Protein AF-A0A7Z8YQ90-F1 (afdb_monomer)

Sequence (510 aa):
MNLKVLALGLALAAPAFMNAQEEVNVLTARGQELHREYFRPSLSVIYFIDKDFDIDDAEKQYVSSQFDINELPKNVYQLDLANADIQAKIKSLKLGNQVMKVWYPEFKDGAYTTEVIEKRGEYSATDNDIIQGKASSRGTDFSKLGESLIDRSYIIVKTFAYSKDENGGIRRDKKGKAIIKSKSYLYKLDFNKEVSTAFYEKHFTHPNGVELANFPIQYIMEGNYDDFKKKVSDFKVQATVLGTAPIVAKVGLKEGVKIDDRYDVMELVEKDGQQVSKRRAVVRVRSKIADNSDVATGDTTDLTQFYKFIGLNVKEGMTLVEHHELGFSVSPFVQTNQFGVMIDYRTKKFPGLAVYAKFDIPFGKKIIIDEQDNISTKTGLLSIGYKDSSKTSIENELENTVHFYRGGIGFIQEFNFARNFSASFGVGGGWVFHSGDLGTENSKESKLKTYYGEALGRFGLMLSPNFQLFAQASYTYHLSAGEIDFAKELFNNSDYLSPLGIGIGAKVSF

Solvent-accessible surface area (backbone atoms only — not comparable to full-atom values): 27135 Å² total; per-residue (Å²): 138,69,75,67,65,64,56,58,55,53,68,78,62,63,71,76,83,71,68,84,68,76,77,77,55,57,64,51,95,71,47,77,56,90,53,67,67,59,69,62,28,29,37,31,68,33,38,39,32,20,70,91,44,64,70,88,74,58,75,84,72,88,73,66,59,36,42,48,74,50,83,56,98,74,37,72,43,78,37,57,64,92,78,53,60,62,67,62,48,50,61,73,64,40,54,34,31,56,55,47,36,65,54,41,74,48,68,54,99,68,27,53,50,56,64,57,27,27,53,52,10,43,56,59,38,46,36,67,51,39,47,53,8,71,74,36,98,80,43,59,65,27,50,63,48,17,55,64,35,55,50,36,28,31,36,39,45,31,40,40,33,65,34,60,48,99,86,66,47,75,38,54,48,101,85,68,48,73,38,75,42,71,52,34,34,38,31,34,38,52,56,46,74,67,46,45,49,54,35,61,77,74,18,39,62,40,90,58,16,60,79,71,47,79,45,53,66,43,82,73,49,77,46,55,74,66,51,46,45,59,31,31,48,73,63,34,58,33,28,37,26,74,37,65,90,62,31,27,28,83,53,18,50,45,63,48,62,50,33,51,43,37,26,42,31,31,38,83,39,79,53,96,92,38,83,42,81,41,78,46,28,32,33,25,26,31,85,52,62,13,87,52,75,61,64,54,82,39,75,81,79,68,48,18,31,39,42,68,52,36,46,53,86,76,56,64,76,26,36,36,34,46,46,75,63,81,44,38,32,47,27,48,36,40,35,75,21,32,38,36,41,34,41,34,37,57,65,50,80,48,60,48,31,25,40,33,42,37,42,35,39,44,29,27,32,24,39,37,34,40,89,82,70,51,79,46,75,44,83,42,58,30,29,44,29,44,47,53,91,91,49,54,77,66,53,28,56,72,76,35,44,33,42,47,36,37,45,32,43,35,40,36,42,47,46,57,46,87,46,35,33,33,41,30,46,31,44,35,35,36,39,50,48,67,77,57,84,86,83,71,102,69,85,74,92,77,73,77,47,35,32,34,43,36,41,36,41,36,44,32,45,46,82,48,100,42,35,30,42,31,41,35,40,35,42,50,49,61,52,62,57,73,94,55,66,65,58,46,49,50,58,66,30,57,88,37,26,51,44,61,25,50,36,39,36,41,37,41,51,66

Nearest PDB structures (foldseek):
  1p4t-assembly1_A  TM=6.554E-01  e=8.657E-04  Neisseria meningitidis
  7ye4-assembly1_P  TM=3.233E-01  e=9.621E-01  Escherichia coli O157:H7
  7ye6-assembly1_P  TM=3.057E-01  e=1.412E+00  Escherichia coli O157:H7
  6wil-assembly1_A  TM=1.280E-01  e=8.163E-01  Acinetobacter baumannii ACICU

Structure (mmCIF, N/CA/C/O backbone):
data_AF-A0A7Z8YQ90-F1
#
_entry.id   AF-A0A7Z8YQ90-F1
#
loop_
_atom_site.group_PDB
_atom_site.id
_atom_site.type_symbol
_atom_site.label_atom_id
_atom_site.label_alt_id
_atom_site.label_comp_id
_atom_site.label_asym_id
_atom_site.label_entity_id
_atom_site.label_seq_id
_atom_site.pdbx_PDB_ins_code
_atom_site.Cartn_x
_atom_site.Cartn_y
_atom_site.Cartn_z
_atom_site.occupancy
_atom_site.B_iso_or_equiv
_atom_site.auth_seq_id
_atom_site.auth_comp_id
_atom_site.auth_asym_id
_atom_site.auth_atom_id
_atom_site.pdbx_PDB_model_num
ATOM 1 N N . MET A 1 1 ? 35.090 -8.484 -28.954 1.00 37.28 1 MET A N 1
ATOM 2 C CA . MET A 1 1 ? 34.074 -8.148 -27.932 1.00 37.28 1 MET A CA 1
ATOM 3 C C . MET A 1 1 ? 34.811 -7.852 -26.628 1.00 37.28 1 MET A C 1
ATOM 5 O O . MET A 1 1 ? 35.355 -8.769 -26.033 1.00 37.28 1 MET A O 1
ATOM 9 N N . ASN A 1 2 ? 34.990 -6.577 -26.268 1.00 30.89 2 ASN A N 1
ATOM 10 C CA . ASN A 1 2 ? 35.901 -6.176 -25.186 1.00 30.89 2 ASN A CA 1
ATOM 11 C C . ASN A 1 2 ? 35.212 -6.238 -23.814 1.00 30.89 2 ASN A C 1
ATOM 13 O O . ASN A 1 2 ? 34.235 -5.528 -23.582 1.00 30.89 2 ASN A O 1
ATOM 17 N N . LEU A 1 3 ? 35.802 -7.003 -22.888 1.00 28.22 3 LEU A N 1
ATOM 18 C CA . LEU A 1 3 ? 35.441 -7.146 -21.464 1.00 28.22 3 LEU A CA 1
ATOM 19 C C . LEU A 1 3 ? 35.235 -5.802 -20.719 1.00 28.22 3 LEU A C 1
ATOM 21 O O . LEU A 1 3 ? 34.617 -5.757 -19.661 1.00 28.22 3 LEU A O 1
ATOM 25 N N . LYS A 1 4 ? 35.729 -4.693 -21.285 1.00 32.91 4 LYS A N 1
ATOM 26 C CA . LYS A 1 4 ? 35.651 -3.337 -20.725 1.00 32.91 4 LYS A CA 1
ATOM 27 C C . LYS A 1 4 ? 34.246 -2.714 -20.753 1.00 32.91 4 LYS A C 1
ATOM 29 O O . LYS A 1 4 ? 33.967 -1.874 -19.907 1.00 32.91 4 LYS A O 1
ATOM 34 N N . VAL A 1 5 ? 33.352 -3.132 -21.657 1.00 35.22 5 VAL A N 1
ATOM 35 C CA . VAL A 1 5 ? 31.969 -2.597 -21.706 1.00 35.22 5 VAL A CA 1
ATOM 36 C C . VAL A 1 5 ? 31.112 -3.164 -20.566 1.00 35.22 5 VAL A C 1
ATOM 38 O O . VAL A 1 5 ? 30.279 -2.455 -20.009 1.00 35.22 5 VAL A O 1
ATOM 41 N N . LEU A 1 6 ? 31.382 -4.404 -20.139 1.00 31.39 6 LEU A N 1
ATOM 42 C CA . LEU A 1 6 ? 30.700 -5.027 -18.999 1.00 31.39 6 LEU A CA 1
ATOM 43 C C . LEU A 1 6 ? 31.088 -4.361 -17.663 1.00 31.39 6 LEU A C 1
ATOM 45 O O . LEU A 1 6 ? 30.256 -4.221 -16.772 1.00 31.39 6 LEU A O 1
ATOM 49 N N . ALA A 1 7 ? 32.340 -3.904 -17.546 1.00 29.30 7 ALA A N 1
ATOM 50 C CA . ALA A 1 7 ? 32.861 -3.260 -16.339 1.00 29.30 7 ALA A CA 1
ATOM 51 C C . ALA A 1 7 ? 32.291 -1.847 -16.104 1.00 29.30 7 ALA A C 1
ATOM 53 O O . ALA A 1 7 ? 32.138 -1.437 -14.956 1.00 29.30 7 ALA A O 1
ATOM 54 N N . LEU A 1 8 ? 31.927 -1.117 -17.167 1.00 30.03 8 LEU A N 1
ATOM 55 C CA . LEU A 1 8 ? 31.367 0.235 -17.045 1.00 30.03 8 LEU A CA 1
ATOM 56 C C . LEU A 1 8 ? 29.895 0.221 -16.586 1.00 30.03 8 LEU A C 1
ATOM 58 O O . LEU A 1 8 ? 29.465 1.122 -15.871 1.00 30.03 8 LEU A O 1
ATOM 62 N N . GLY A 1 9 ? 29.143 -0.835 -16.923 1.00 30.55 9 GLY A N 1
ATOM 63 C CA . GLY A 1 9 ? 27.765 -1.033 -16.454 1.00 30.55 9 GLY A CA 1
ATOM 64 C C . GLY A 1 9 ? 27.657 -1.391 -14.965 1.00 30.55 9 GLY A C 1
ATOM 65 O O . GLY A 1 9 ? 26.677 -1.028 -14.321 1.00 30.55 9 GLY A O 1
ATOM 66 N N . LEU A 1 10 ? 28.678 -2.039 -14.391 1.00 29.59 10 LEU A N 1
ATOM 67 C CA . LEU A 1 10 ? 28.722 -2.365 -12.958 1.00 29.59 10 LEU A CA 1
ATOM 68 C C . LEU A 1 10 ? 28.997 -1.143 -12.066 1.00 29.59 10 LEU A C 1
ATOM 70 O O . LEU A 1 10 ? 28.539 -1.117 -10.928 1.00 29.59 10 LEU A O 1
ATOM 74 N N . ALA A 1 11 ? 29.680 -0.111 -12.574 1.00 32.34 11 ALA A N 1
ATOM 75 C CA . ALA A 1 11 ? 29.977 1.102 -11.804 1.00 32.34 11 ALA A CA 1
ATOM 76 C C . ALA A 1 11 ? 28.743 2.005 -11.588 1.00 32.34 11 ALA A C 1
ATOM 78 O O . ALA A 1 11 ? 28.674 2.716 -10.590 1.00 32.34 11 ALA A O 1
ATOM 79 N N . LEU A 1 12 ? 27.742 1.935 -12.475 1.00 30.56 12 LEU A N 1
ATOM 80 C CA . LEU A 1 12 ? 26.442 2.611 -12.312 1.00 30.56 12 LEU A CA 1
ATOM 81 C C . LEU A 1 12 ? 25.425 1.778 -11.508 1.00 30.56 12 LEU A C 1
ATOM 83 O O . LEU A 1 12 ? 24.353 2.273 -11.168 1.00 30.56 12 LEU A O 1
ATOM 87 N N . ALA A 1 13 ? 25.770 0.530 -11.177 1.00 29.28 13 ALA A N 1
ATOM 88 C CA . ALA A 1 13 ? 24.971 -0.398 -10.381 1.00 29.28 13 ALA A CA 1
ATOM 89 C C . ALA A 1 13 ? 25.555 -0.608 -8.973 1.00 29.28 13 ALA A C 1
ATOM 91 O O . ALA A 1 13 ? 25.383 -1.675 -8.387 1.00 29.28 13 ALA A O 1
ATOM 92 N N . ALA A 1 14 ? 26.233 0.400 -8.421 1.00 28.25 14 ALA A N 1
ATOM 93 C CA . ALA A 1 14 ? 26.440 0.505 -6.985 1.00 28.25 14 ALA A CA 1
ATOM 94 C C . ALA A 1 14 ? 25.252 1.279 -6.390 1.00 28.25 14 ALA A C 1
ATOM 96 O O . ALA A 1 14 ? 25.336 2.502 -6.253 1.00 28.25 14 ALA A O 1
ATOM 97 N N . PRO A 1 15 ? 24.120 0.631 -6.038 1.00 33.59 15 PRO A N 1
ATOM 98 C CA . PRO A 1 15 ? 23.254 1.245 -5.057 1.00 33.59 15 PRO A CA 1
ATOM 99 C C . PRO A 1 15 ? 24.121 1.402 -3.812 1.00 33.59 15 PRO A C 1
ATOM 101 O O . PRO A 1 15 ? 24.743 0.440 -3.350 1.00 33.59 15 PRO A O 1
ATOM 104 N N . ALA A 1 16 ? 24.207 2.633 -3.308 1.00 29.88 16 ALA A N 1
ATOM 105 C CA . ALA A 1 16 ? 24.639 2.871 -1.947 1.00 29.88 16 ALA A CA 1
ATOM 106 C C . ALA A 1 16 ? 23.996 1.782 -1.087 1.00 29.88 16 ALA A C 1
ATOM 108 O O . ALA A 1 16 ? 22.778 1.595 -1.147 1.00 29.88 16 ALA A O 1
ATOM 109 N N . PHE A 1 17 ? 24.819 1.012 -0.375 1.00 28.12 17 PHE A N 1
ATOM 110 C CA . PHE A 1 17 ? 24.346 0.106 0.653 1.00 28.12 17 PHE A CA 1
ATOM 111 C C . PHE A 1 17 ? 23.590 0.970 1.665 1.00 28.12 17 PHE A C 1
ATOM 113 O O . PHE A 1 17 ? 24.166 1.509 2.606 1.00 28.12 17 PHE A O 1
ATOM 120 N N . MET A 1 18 ? 22.294 1.171 1.426 1.00 26.84 18 MET A N 1
ATOM 121 C CA . MET A 1 18 ? 21.380 1.641 2.438 1.00 26.84 18 MET A CA 1
ATOM 122 C C . MET A 1 18 ? 21.337 0.499 3.430 1.00 26.84 18 MET A C 1
ATOM 124 O O . MET A 1 18 ? 20.744 -0.552 3.176 1.00 26.84 18 MET A O 1
ATOM 128 N N . ASN A 1 19 ? 22.047 0.704 4.539 1.00 25.31 19 ASN A N 1
ATOM 129 C CA . ASN A 1 19 ? 21.768 0.016 5.780 1.00 25.31 19 ASN A CA 1
ATOM 130 C C . ASN A 1 19 ? 20.252 -0.122 5.881 1.00 25.31 19 ASN A C 1
ATOM 132 O O . ASN A 1 19 ? 19.533 0.866 5.718 1.00 25.31 19 ASN A O 1
ATOM 136 N N . ALA A 1 20 ? 19.786 -1.354 6.080 1.00 28.55 20 ALA A N 1
ATOM 137 C CA . ALA A 1 20 ? 18.428 -1.614 6.507 1.00 28.55 20 ALA A CA 1
ATOM 138 C C . ALA A 1 20 ? 18.239 -0.827 7.806 1.00 28.55 20 ALA A C 1
ATOM 140 O O . ALA A 1 20 ? 18.633 -1.273 8.878 1.00 28.55 20 ALA A O 1
ATOM 141 N N . GLN A 1 21 ? 17.762 0.405 7.674 1.00 25.31 21 GLN A N 1
ATOM 142 C CA . GLN A 1 21 ? 17.408 1.245 8.791 1.00 25.31 21 GLN A CA 1
ATOM 143 C C . GLN A 1 21 ? 16.250 0.496 9.435 1.00 25.31 21 GLN A C 1
ATOM 145 O O . GLN A 1 21 ? 15.220 0.300 8.786 1.00 25.31 21 GLN A O 1
ATOM 150 N N . GLU A 1 22 ? 16.473 -0.041 10.636 1.00 33.31 22 GLU A N 1
ATOM 151 C CA . GLU A 1 22 ? 15.400 -0.624 11.431 1.00 33.31 22 GLU A CA 1
ATOM 152 C C . GLU A 1 22 ? 14.248 0.376 11.421 1.00 33.31 22 GLU A C 1
ATOM 154 O O . GLU A 1 22 ? 14.403 1.530 11.833 1.00 33.31 22 GLU A O 1
ATOM 159 N N . GLU A 1 23 ? 13.116 -0.035 10.848 1.00 36.59 23 GLU A N 1
ATOM 160 C CA . GLU A 1 23 ? 11.901 0.759 10.899 1.00 36.59 23 GLU A CA 1
ATOM 161 C C . GLU A 1 23 ? 11.562 0.938 12.374 1.00 36.59 23 GLU A C 1
ATOM 163 O O . GLU A 1 23 ? 11.128 -0.000 13.044 1.00 36.59 23 GLU A O 1
ATOM 168 N N . VAL A 1 24 ? 11.784 2.147 12.890 1.00 32.81 24 VAL A N 1
ATOM 169 C CA . VAL A 1 24 ? 11.297 2.533 14.209 1.00 32.81 24 VAL A CA 1
ATOM 170 C C . VAL A 1 24 ? 9.777 2.589 14.094 1.00 32.81 24 VAL A C 1
ATOM 172 O O . VAL A 1 24 ? 9.197 3.597 13.689 1.00 32.81 24 VAL A O 1
ATOM 175 N N . ASN A 1 25 ? 9.131 1.459 14.372 1.00 43.44 25 ASN A N 1
ATOM 176 C CA . ASN A 1 25 ? 7.693 1.409 14.572 1.00 43.44 25 ASN A CA 1
ATOM 177 C C . ASN A 1 25 ? 7.364 2.320 15.759 1.00 43.44 25 ASN A C 1
ATOM 179 O O . ASN A 1 25 ? 8.029 2.265 16.796 1.00 43.44 25 ASN A O 1
ATOM 183 N N . VAL A 1 26 ? 6.325 3.142 15.629 1.00 44.84 26 VAL A N 1
ATOM 184 C CA . VAL A 1 26 ? 5.764 3.841 16.785 1.00 44.84 26 VAL A CA 1
ATOM 185 C C . VAL A 1 26 ? 4.892 2.811 17.500 1.00 44.84 26 VAL A C 1
ATOM 187 O O . VAL A 1 26 ? 3.768 2.514 17.090 1.00 44.84 26 VAL A O 1
ATOM 190 N N . LEU A 1 27 ? 5.493 2.146 18.484 1.00 39.53 27 LEU A N 1
ATOM 191 C CA . LEU A 1 27 ? 4.894 1.028 19.205 1.00 39.53 27 LEU A CA 1
ATOM 192 C C . LEU A 1 27 ? 4.046 1.571 20.359 1.00 39.53 27 LEU A C 1
ATOM 194 O O . LEU A 1 27 ? 4.554 2.253 21.247 1.00 39.53 27 LEU A O 1
ATOM 198 N N . THR A 1 28 ? 2.752 1.259 20.351 1.00 43.31 28 THR A N 1
ATOM 199 C CA . THR A 1 28 ? 1.909 1.346 21.549 1.00 43.31 28 THR A CA 1
ATOM 200 C C . THR A 1 28 ? 2.277 0.182 22.481 1.00 43.31 28 THR A C 1
ATOM 202 O O . THR A 1 28 ? 2.826 -0.820 22.026 1.00 43.31 28 THR A O 1
ATOM 205 N N . ALA A 1 29 ? 1.989 0.267 23.785 1.00 35.41 29 ALA A N 1
ATOM 206 C CA . ALA A 1 29 ? 2.332 -0.797 24.745 1.00 35.41 29 ALA A CA 1
ATOM 207 C C . ALA A 1 29 ? 1.739 -2.183 24.384 1.00 35.41 29 ALA A C 1
ATOM 209 O O . ALA A 1 29 ? 2.299 -3.200 24.772 1.00 35.41 29 ALA A O 1
ATOM 210 N N . ARG A 1 30 ? 0.649 -2.229 23.598 1.00 40.34 30 ARG A N 1
ATOM 211 C CA . ARG A 1 30 ? 0.088 -3.461 23.003 1.00 40.34 30 ARG A CA 1
ATOM 212 C C . ARG A 1 30 ? 0.712 -3.841 21.651 1.00 40.34 30 ARG A C 1
ATOM 214 O O . ARG A 1 30 ? 0.672 -4.995 21.266 1.00 40.34 30 ARG A O 1
ATOM 221 N N . GLY A 1 31 ? 1.342 -2.913 20.936 1.00 37.53 31 GLY A N 1
ATOM 222 C CA . GLY A 1 31 ? 2.006 -3.180 19.656 1.00 37.53 31 GLY A CA 1
ATOM 223 C C . GLY A 1 31 ? 3.317 -3.973 19.751 1.00 37.53 31 GLY A C 1
ATOM 224 O O . GLY A 1 31 ? 3.898 -4.286 18.714 1.00 37.53 31 GLY A O 1
ATOM 225 N N . GLN A 1 32 ? 3.810 -4.272 20.962 1.00 34.44 32 GLN A N 1
ATOM 226 C CA . GLN A 1 32 ? 5.041 -5.049 21.167 1.00 34.44 32 GLN A CA 1
ATOM 227 C C . GLN A 1 32 ? 4.837 -6.569 21.081 1.00 34.44 32 GLN A C 1
ATOM 229 O O . GLN A 1 32 ? 5.798 -7.290 20.813 1.00 34.44 32 GLN A O 1
ATOM 234 N N . GLU A 1 33 ? 3.611 -7.065 21.255 1.00 49.44 33 GLU A N 1
ATOM 235 C CA . GLU A 1 33 ? 3.312 -8.494 21.170 1.00 49.44 33 GLU A CA 1
ATOM 236 C C . GLU A 1 33 ? 2.792 -8.855 19.773 1.00 49.44 33 GLU A C 1
ATOM 238 O O . GLU A 1 33 ? 1.986 -8.138 19.179 1.00 49.44 33 GLU A O 1
ATOM 243 N N . LEU A 1 34 ? 3.258 -9.983 19.221 1.00 50.84 34 LEU A N 1
ATOM 244 C CA . LEU A 1 34 ? 2.626 -10.577 18.044 1.00 50.84 34 LEU A CA 1
ATOM 245 C C . LEU A 1 34 ? 1.230 -11.047 18.453 1.00 50.84 34 LEU A C 1
ATOM 247 O O . LEU A 1 34 ? 1.068 -12.143 18.995 1.00 50.84 34 LEU A O 1
ATOM 251 N N . HIS A 1 35 ? 0.225 -10.222 18.191 1.00 57.34 35 HIS A N 1
ATOM 252 C CA . HIS A 1 35 ? -1.149 -10.602 18.433 1.00 57.34 35 HIS A CA 1
ATOM 253 C C . HIS A 1 35 ? -1.601 -11.583 17.350 1.00 57.34 35 HIS A C 1
ATOM 255 O O . HIS A 1 35 ? -1.339 -11.428 16.157 1.00 57.34 35 HIS A O 1
ATOM 261 N N . ARG A 1 36 ? -2.267 -12.654 17.786 1.00 55.44 36 ARG A N 1
ATOM 262 C CA . ARG A 1 36 ? -2.870 -13.640 16.877 1.00 55.44 36 ARG A CA 1
ATOM 263 C C . ARG A 1 36 ? -4.216 -13.172 16.317 1.00 55.44 36 ARG A C 1
ATOM 265 O O . ARG A 1 36 ? -4.719 -13.802 15.389 1.00 55.44 36 ARG A O 1
ATOM 272 N N . GLU A 1 37 ? -4.749 -12.082 16.867 1.00 63.34 37 GLU A N 1
ATOM 273 C CA . GLU A 1 37 ? -6.062 -11.506 16.585 1.00 63.34 37 GLU A CA 1
ATOM 274 C C . GLU A 1 37 ? -5.897 -10.016 16.241 1.00 63.34 37 GLU A C 1
ATOM 276 O O . GLU A 1 37 ? -5.241 -9.264 16.969 1.00 63.34 37 GLU A O 1
ATOM 281 N N . TYR A 1 38 ? -6.456 -9.598 15.102 1.00 72.12 38 TYR A N 1
ATOM 282 C CA . TYR A 1 38 ? -6.432 -8.210 14.646 1.00 72.12 38 TYR A CA 1
ATOM 283 C C . TYR A 1 38 ? -7.692 -7.484 15.106 1.00 72.12 38 TYR A C 1
ATOM 285 O O . TYR A 1 38 ? -8.800 -7.795 14.677 1.00 72.12 38 TYR A O 1
ATOM 293 N N . PHE A 1 39 ? -7.510 -6.480 15.956 1.00 81.19 39 PHE A N 1
ATOM 294 C CA . PHE A 1 39 ? -8.590 -5.610 16.401 1.00 81.19 39 PHE A CA 1
ATOM 295 C C . PHE A 1 39 ? -8.658 -4.376 15.508 1.00 81.19 39 PHE A C 1
ATOM 297 O O . PHE A 1 39 ? -7.726 -3.564 15.488 1.00 81.19 39 PHE A O 1
ATOM 304 N N . ARG A 1 40 ? -9.783 -4.228 14.808 1.00 85.44 40 ARG A N 1
ATOM 305 C CA . ARG A 1 40 ? -10.038 -3.137 13.868 1.00 85.44 40 ARG A CA 1
ATOM 306 C C . ARG A 1 40 ? -9.934 -1.769 14.567 1.00 85.44 40 ARG A C 1
ATOM 308 O O . ARG A 1 40 ? -10.725 -1.498 15.471 1.00 85.44 40 ARG A O 1
ATOM 315 N N . PRO A 1 41 ? -8.999 -0.886 14.174 1.00 91.69 41 PRO A N 1
ATOM 316 C CA . PRO A 1 41 ? -8.932 0.460 14.730 1.00 91.69 41 PRO A CA 1
ATOM 317 C C . PRO A 1 41 ? -10.079 1.329 14.217 1.00 91.69 41 PRO A C 1
ATOM 319 O O . PRO A 1 41 ? -10.498 1.196 13.062 1.00 91.69 41 PRO A O 1
ATOM 322 N N . SER A 1 42 ? -10.536 2.269 15.043 1.00 93.81 42 SER A N 1
ATOM 323 C CA . SER A 1 42 ? -11.457 3.312 14.594 1.00 93.81 42 SER A CA 1
ATOM 324 C C . SER A 1 42 ? -10.705 4.587 14.212 1.00 93.81 42 SER A C 1
ATOM 326 O O . SER A 1 42 ? -9.656 4.898 14.783 1.00 93.81 42 SER A O 1
ATOM 328 N N . LEU A 1 43 ? -11.213 5.321 13.224 1.00 94.44 43 LEU A N 1
ATOM 329 C CA . LEU A 1 43 ? -10.580 6.522 12.696 1.00 94.44 43 LEU A CA 1
ATOM 330 C C . LEU A 1 43 ? -11.572 7.677 12.613 1.00 94.44 43 LEU A C 1
ATOM 332 O O . LEU A 1 43 ? -12.592 7.592 11.936 1.00 94.44 43 LEU A O 1
ATOM 336 N N . SER A 1 44 ? -11.215 8.792 13.232 1.00 94.19 44 SER A N 1
ATOM 337 C CA . SER A 1 44 ? -11.863 10.085 13.040 1.00 94.19 44 SER A CA 1
ATOM 338 C C . SER A 1 44 ? -10.953 10.977 12.199 1.00 94.19 44 SER A C 1
ATOM 340 O O . SER A 1 44 ? -9.739 10.989 12.402 1.00 94.19 44 SER A O 1
ATOM 342 N N . VAL A 1 45 ? -11.508 11.766 11.282 1.00 91.88 45 VAL A N 1
ATOM 343 C CA . VAL A 1 45 ? -10.730 12.741 10.498 1.00 91.88 45 VAL A CA 1
ATOM 344 C C . VAL A 1 45 ? -11.265 14.134 10.766 1.00 91.88 45 VAL A C 1
ATOM 346 O O . VAL A 1 45 ? -12.468 14.353 10.677 1.00 91.88 45 VAL A O 1
ATOM 349 N N . ILE A 1 46 ? -10.369 15.062 11.088 1.00 91.81 46 ILE A N 1
ATOM 350 C CA . ILE A 1 46 ? -10.664 16.470 11.345 1.00 91.81 46 ILE A CA 1
ATOM 351 C C . ILE A 1 46 ? -9.842 17.337 10.401 1.00 91.81 46 ILE A C 1
ATOM 353 O O . ILE A 1 46 ? -8.679 17.054 10.123 1.00 91.81 46 ILE A O 1
ATOM 357 N N . TYR A 1 47 ? -10.452 18.421 9.951 1.00 90.69 47 TYR A N 1
ATOM 358 C CA . TYR A 1 47 ? -9.919 19.378 9.005 1.00 90.69 47 TYR A CA 1
ATOM 359 C C . TYR A 1 47 ? -9.829 20.745 9.672 1.00 90.69 47 TYR A C 1
ATOM 361 O O . TYR A 1 47 ? -10.830 21.321 10.098 1.00 90.69 47 TYR A O 1
ATOM 369 N N . PHE A 1 48 ? -8.617 21.273 9.745 1.00 92.44 48 PHE A N 1
ATOM 370 C CA . PHE A 1 48 ? -8.330 22.656 10.069 1.00 92.44 48 PHE A CA 1
ATOM 371 C C . PHE A 1 48 ? -7.987 23.393 8.788 1.00 92.44 48 PHE A C 1
ATOM 373 O O . PHE A 1 48 ? -6.983 23.115 8.138 1.00 92.44 48 PHE A O 1
ATOM 380 N N . ILE A 1 49 ? -8.860 24.307 8.410 1.00 91.50 49 ILE A N 1
ATOM 381 C CA . ILE A 1 49 ? -8.808 24.984 7.125 1.00 91.50 49 ILE A CA 1
ATOM 382 C C . ILE A 1 49 ? -8.429 26.439 7.379 1.00 91.50 49 ILE A C 1
ATOM 384 O O . ILE A 1 49 ? -8.982 27.066 8.285 1.00 91.50 49 ILE A O 1
ATOM 388 N N . ASP A 1 50 ? -7.457 26.959 6.628 1.00 91.94 50 ASP A N 1
ATOM 389 C CA . ASP A 1 50 ? -7.071 28.364 6.740 1.00 91.94 50 ASP A CA 1
ATOM 390 C C . ASP A 1 50 ? -8.262 29.270 6.417 1.00 91.94 50 ASP A C 1
ATOM 392 O O . ASP A 1 50 ? -9.121 28.926 5.606 1.00 91.94 50 ASP A O 1
ATOM 396 N N . LYS A 1 51 ? -8.317 30.451 7.029 1.00 86.50 51 LYS A N 1
ATOM 397 C CA . LYS A 1 51 ? -9.438 31.389 6.864 1.00 86.50 51 LYS A CA 1
ATOM 398 C C . LYS A 1 51 ? -9.710 31.762 5.403 1.00 86.50 51 LYS A C 1
ATOM 400 O O . LYS A 1 51 ? -10.862 31.979 5.050 1.00 86.50 51 LYS A O 1
ATOM 405 N N . ASP A 1 52 ? -8.671 31.765 4.573 1.00 85.06 52 ASP A N 1
ATOM 406 C CA . ASP A 1 52 ? -8.745 32.113 3.153 1.00 85.06 52 ASP A CA 1
ATOM 407 C C . ASP A 1 52 ? -8.919 30.882 2.238 1.00 85.06 52 ASP A C 1
ATOM 409 O O . ASP A 1 52 ? -8.876 31.028 1.018 1.00 85.06 52 ASP A O 1
ATOM 413 N N . PHE A 1 53 ? -9.030 29.669 2.792 1.00 85.62 53 PHE A N 1
ATOM 414 C CA . PHE A 1 53 ? -9.061 28.419 2.029 1.00 85.62 53 PHE A CA 1
ATOM 415 C C . PHE A 1 53 ? -10.492 27.942 1.761 1.00 85.62 53 PHE A C 1
ATOM 417 O O . PHE A 1 53 ? -11.347 27.984 2.645 1.00 85.62 53 PHE A O 1
ATOM 424 N N . ASP A 1 54 ? -10.734 27.470 0.537 1.00 79.56 54 ASP A N 1
ATOM 425 C CA . ASP A 1 54 ? -12.044 26.981 0.105 1.00 79.56 54 ASP A CA 1
ATOM 426 C C . ASP A 1 54 ? -12.250 25.518 0.528 1.00 79.56 54 ASP A C 1
ATOM 428 O O . ASP A 1 54 ? -11.393 24.663 0.312 1.00 79.56 54 ASP A O 1
ATOM 432 N N . ILE A 1 55 ? -13.387 25.220 1.154 1.00 69.62 55 ILE A N 1
ATOM 433 C CA . ILE A 1 55 ? -13.693 23.895 1.706 1.00 69.62 55 ILE A CA 1
ATOM 434 C C . ILE A 1 55 ? -13.907 22.870 0.589 1.00 69.62 55 ILE A C 1
ATOM 436 O O . ILE A 1 55 ? -13.563 21.704 0.779 1.00 69.62 55 ILE A O 1
ATOM 440 N N . ASP A 1 56 ? -14.407 23.289 -0.576 1.00 71.25 56 ASP A N 1
ATOM 441 C CA . ASP A 1 56 ? -14.638 22.382 -1.707 1.00 71.25 56 ASP A CA 1
ATOM 442 C C . ASP A 1 56 ? -13.323 21.829 -2.292 1.00 71.25 56 ASP A C 1
ATOM 444 O O . ASP A 1 56 ? -13.306 20.746 -2.879 1.00 71.25 56 ASP A O 1
ATOM 448 N N . ASP A 1 57 ? -12.197 22.510 -2.046 1.00 62.38 57 ASP A N 1
ATOM 449 C CA . ASP A 1 57 ? -10.852 22.039 -2.395 1.00 62.38 57 ASP A CA 1
ATOM 450 C C . ASP A 1 57 ? -10.272 21.039 -1.371 1.00 62.38 57 ASP A C 1
ATOM 452 O O . ASP A 1 57 ? -9.221 20.429 -1.612 1.00 62.38 57 ASP A O 1
ATOM 456 N N . ALA A 1 58 ? -10.928 20.835 -0.222 1.00 60.44 58 ALA A N 1
ATOM 457 C CA . ALA A 1 58 ? -10.521 19.839 0.762 1.00 60.44 58 ALA A CA 1
ATOM 458 C C . ALA A 1 58 ? -10.971 18.438 0.312 1.00 60.44 58 ALA A C 1
ATOM 460 O O . ALA A 1 58 ? -12.075 17.978 0.606 1.00 60.44 58 ALA A O 1
ATOM 461 N N . GLU A 1 59 ? -10.094 17.724 -0.395 1.00 57.62 59 GLU A N 1
ATOM 462 C CA . GLU A 1 59 ? -10.375 16.357 -0.841 1.00 57.62 59 GLU A CA 1
ATOM 463 C C . GLU A 1 59 ? -10.755 15.427 0.330 1.00 57.62 59 GLU A C 1
ATOM 465 O O . GLU A 1 59 ? -10.019 15.257 1.317 1.00 57.62 59 GLU A O 1
ATOM 470 N N . LYS A 1 60 ? -11.892 14.732 0.183 1.00 57.41 60 LYS A N 1
ATOM 471 C CA . LYS A 1 60 ? -12.208 13.541 0.979 1.00 57.41 60 LYS A CA 1
ATOM 472 C C . LYS A 1 60 ? -11.242 12.431 0.567 1.00 57.41 60 LYS A C 1
ATOM 474 O O . LYS A 1 60 ? -11.448 11.755 -0.436 1.00 57.41 60 LYS A O 1
ATOM 479 N N . GLN A 1 61 ? -10.164 12.257 1.328 1.00 61.34 61 GLN A N 1
ATOM 480 C CA . GLN A 1 61 ? -9.246 11.144 1.103 1.00 61.34 61 GLN A CA 1
ATOM 481 C C . GLN A 1 61 ? -9.976 9.818 1.350 1.00 61.34 61 GLN A C 1
ATOM 483 O O . GLN A 1 61 ? -10.642 9.656 2.371 1.00 61.34 61 GLN A O 1
ATOM 488 N N . TYR A 1 62 ? -9.805 8.864 0.434 1.00 63.38 62 TYR A N 1
ATOM 489 C CA . TYR A 1 62 ? -10.214 7.480 0.646 1.00 63.38 62 TYR A CA 1
ATOM 490 C C . TYR A 1 62 ? -9.543 6.931 1.911 1.00 63.38 62 TYR A C 1
ATOM 492 O O . TYR A 1 62 ? -8.313 6.885 1.996 1.00 63.38 62 TYR A O 1
ATOM 500 N N . VAL A 1 63 ? -10.347 6.504 2.881 1.00 71.44 63 VAL A N 1
ATOM 501 C CA . VAL A 1 63 ? -9.872 5.746 4.038 1.00 71.44 63 VAL A CA 1
ATOM 502 C C . VAL A 1 63 ? -10.149 4.270 3.774 1.00 71.44 63 VAL A C 1
ATOM 504 O O . VAL A 1 63 ? -11.240 3.905 3.345 1.00 71.44 63 VAL A O 1
ATOM 507 N N . SER A 1 64 ? -9.142 3.424 3.988 1.00 76.44 64 SER A N 1
ATOM 508 C CA . SER A 1 64 ? -9.251 1.971 3.823 1.00 76.44 64 SER A CA 1
ATOM 509 C C . SER A 1 64 ? -10.378 1.385 4.681 1.00 76.44 64 SER A C 1
ATOM 511 O O . SER A 1 64 ? -10.560 1.797 5.827 1.00 76.44 64 SER A O 1
ATOM 513 N N . SER A 1 65 ? -11.069 0.366 4.158 1.00 79.00 65 SER A N 1
ATOM 514 C CA . SER A 1 65 ? -12.106 -0.385 4.880 1.00 79.00 65 SER A CA 1
ATOM 515 C C . SER A 1 65 ? -11.584 -1.075 6.142 1.00 79.00 65 SER A C 1
ATOM 517 O O . SER A 1 65 ? -12.373 -1.371 7.033 1.00 79.00 65 SER A O 1
ATOM 519 N N . GLN A 1 66 ? -10.264 -1.244 6.273 1.00 85.38 66 GLN A N 1
ATOM 520 C CA . GLN A 1 66 ? -9.623 -1.754 7.489 1.00 85.38 66 GLN A CA 1
ATOM 521 C C . GLN A 1 66 ? -9.916 -0.907 8.741 1.00 85.38 66 GLN A C 1
ATOM 523 O O . GLN A 1 66 ? -9.693 -1.372 9.850 1.00 85.38 66 GLN A O 1
ATOM 528 N N . PHE A 1 67 ? -10.388 0.335 8.586 1.00 90.50 67 PHE A N 1
ATOM 529 C CA . PHE A 1 67 ? -10.741 1.223 9.694 1.00 90.50 67 PHE A CA 1
ATOM 530 C C . PHE A 1 67 ? -12.251 1.322 9.868 1.00 90.50 67 PHE A C 1
ATOM 532 O O . PHE A 1 67 ? -12.987 1.393 8.884 1.00 90.50 67 PHE A O 1
ATOM 539 N N . ASP A 1 68 ? -12.705 1.373 11.116 1.00 90.00 68 ASP A N 1
ATOM 540 C CA . ASP A 1 68 ? -14.069 1.779 11.455 1.00 90.00 68 ASP A CA 1
ATOM 541 C C . ASP A 1 68 ? -14.143 3.311 11.527 1.00 90.00 68 ASP A C 1
ATOM 543 O O . ASP A 1 68 ? -13.476 3.935 12.352 1.00 90.00 68 ASP A O 1
ATOM 547 N N . ILE A 1 69 ? -14.887 3.951 10.628 1.00 90.88 69 ILE A N 1
ATOM 548 C CA . ILE A 1 69 ? -14.877 5.413 10.530 1.00 90.88 69 ILE A CA 1
ATOM 549 C C . ILE A 1 69 ? -15.851 6.009 11.539 1.00 90.88 69 ILE A C 1
ATOM 551 O O . ILE A 1 69 ? -17.045 5.727 11.526 1.00 90.88 69 ILE A O 1
ATOM 555 N N . ASN A 1 70 ? -15.335 6.886 12.393 1.00 91.69 70 ASN A N 1
ATOM 556 C CA . ASN A 1 70 ? -16.142 7.670 13.312 1.00 91.69 70 ASN A CA 1
ATOM 557 C C . ASN A 1 70 ? -16.582 8.963 12.621 1.00 91.69 70 ASN A C 1
ATOM 559 O O . ASN A 1 70 ? -15.768 9.847 12.330 1.00 91.69 70 ASN A O 1
ATOM 563 N N . GLU A 1 71 ? -17.884 9.095 12.395 1.00 88.62 71 GLU A N 1
ATOM 564 C CA . GLU A 1 71 ? -18.478 10.320 11.871 1.00 88.62 71 GLU A CA 1
ATOM 565 C C . GLU A 1 71 ? -18.699 11.319 13.010 1.00 88.62 71 GLU A C 1
ATOM 567 O O . GLU A 1 71 ? -19.610 11.189 13.825 1.00 88.62 71 GLU A O 1
ATOM 572 N N . LEU A 1 72 ? -17.823 12.324 13.094 1.00 88.38 72 LEU A N 1
ATOM 573 C CA . LEU A 1 72 ? -17.966 13.394 14.077 1.00 88.38 72 LEU A CA 1
ATOM 574 C C . LEU A 1 72 ? -19.020 14.413 13.607 1.00 88.38 72 LEU A C 1
ATOM 576 O O . LEU A 1 72 ? -18.973 14.815 12.443 1.00 88.38 72 LEU A O 1
ATOM 580 N N . PRO A 1 73 ? -19.887 14.934 14.502 1.00 81.94 73 PRO A N 1
ATOM 581 C CA . PRO A 1 73 ? -20.904 15.931 14.142 1.00 81.94 73 PRO A CA 1
ATOM 582 C C . PRO A 1 73 ? -20.330 17.193 13.491 1.00 81.94 73 PRO A C 1
ATOM 584 O O . PRO A 1 73 ? -20.963 17.822 12.646 1.00 81.94 73 PRO A O 1
ATOM 587 N N . LYS A 1 74 ? -19.117 17.577 13.899 1.00 87.62 74 LYS A N 1
ATOM 588 C CA . LYS A 1 74 ? -18.348 18.653 13.285 1.00 87.62 74 LYS A CA 1
ATOM 589 C C . LYS A 1 74 ? -16.904 18.211 13.145 1.00 87.62 74 LYS A C 1
ATOM 591 O O . LYS A 1 74 ? -16.211 18.026 14.138 1.00 87.62 74 LYS A O 1
ATOM 596 N N . ASN A 1 75 ? -16.447 18.099 11.908 1.00 88.81 75 ASN A N 1
ATOM 597 C CA . ASN A 1 75 ? -15.083 17.700 11.587 1.00 88.81 75 ASN A CA 1
ATOM 598 C C . ASN A 1 75 ? -14.303 18.759 10.799 1.00 88.81 75 ASN A C 1
ATOM 600 O O . ASN A 1 75 ? -13.131 18.542 10.526 1.00 88.81 75 ASN A O 1
ATOM 604 N N . VAL A 1 76 ? -14.903 19.904 10.469 1.00 89.94 76 VAL A N 1
ATOM 605 C CA . VAL A 1 76 ? -14.230 21.019 9.789 1.00 89.94 76 VAL A CA 1
ATOM 606 C C . VAL A 1 76 ? -14.223 22.253 10.689 1.00 89.94 76 VAL A C 1
ATOM 608 O O . VAL A 1 76 ? -15.258 22.658 11.229 1.00 89.94 76 VAL A O 1
ATOM 611 N N . TYR A 1 77 ? -13.052 22.870 10.844 1.00 90.12 77 TYR A N 1
ATOM 612 C CA . TYR A 1 77 ? -12.872 24.107 11.595 1.00 90.12 77 TYR A CA 1
ATOM 613 C C . TYR A 1 77 ? -12.006 25.088 10.810 1.00 90.12 77 TYR A C 1
ATOM 615 O O . TYR A 1 77 ? -10.880 24.776 10.432 1.00 90.12 77 TYR A O 1
ATOM 623 N N . GLN A 1 78 ? -12.526 26.294 10.617 1.00 90.50 78 GLN A N 1
ATOM 624 C CA . GLN A 1 78 ? -11.799 27.391 9.994 1.00 90.50 78 GLN A CA 1
ATOM 625 C C . GLN A 1 78 ? -10.946 28.117 11.044 1.00 90.50 78 GLN A C 1
ATOM 627 O O . GLN A 1 78 ? -11.436 28.410 12.140 1.00 90.50 78 GLN A O 1
ATOM 632 N N . LEU A 1 79 ? -9.674 28.370 10.738 1.00 90.56 79 LEU A N 1
ATOM 633 C CA . LEU A 1 79 ? -8.681 28.969 11.638 1.00 90.56 79 LEU A CA 1
ATOM 634 C C . LEU A 1 79 ? -7.764 29.919 10.859 1.00 90.56 79 LEU A C 1
ATOM 636 O O . LEU A 1 79 ? -7.536 29.715 9.676 1.00 90.56 79 LEU A O 1
ATOM 640 N N . ASP A 1 80 ? -7.175 30.914 11.523 1.00 90.25 80 ASP A N 1
ATOM 641 C CA . ASP A 1 80 ? -6.012 31.620 10.968 1.00 90.25 80 ASP A CA 1
ATOM 642 C C . ASP A 1 80 ? -4.765 30.760 11.200 1.00 90.25 80 ASP A C 1
ATOM 644 O O . ASP A 1 80 ? -4.120 30.865 12.244 1.00 90.25 80 ASP A O 1
ATOM 648 N N . LEU A 1 81 ? -4.457 29.855 10.267 1.00 88.62 81 LEU A N 1
ATOM 649 C CA . LEU A 1 81 ? -3.408 28.850 10.470 1.00 88.62 81 LEU A CA 1
ATOM 650 C C . LEU A 1 81 ? -2.007 29.456 10.595 1.00 88.62 81 LEU A C 1
ATOM 652 O O . LEU A 1 81 ? -1.122 28.804 11.143 1.00 88.62 81 LEU A O 1
ATOM 656 N N . ALA A 1 82 ? -1.800 30.690 10.127 1.00 85.44 82 ALA A N 1
ATOM 657 C CA . ALA A 1 82 ? -0.529 31.389 10.287 1.00 85.44 82 ALA A CA 1
ATOM 658 C C . ALA A 1 82 ? -0.253 31.774 11.750 1.00 85.44 82 ALA A C 1
ATOM 660 O O . ALA A 1 82 ? 0.903 31.820 12.162 1.00 85.44 82 ALA A O 1
ATOM 661 N N . ASN A 1 83 ? -1.311 32.023 12.526 1.00 86.25 83 ASN A N 1
ATOM 662 C CA . ASN A 1 83 ? -1.228 32.506 13.906 1.00 86.25 83 ASN A CA 1
ATOM 663 C C . ASN A 1 83 ? -1.799 31.511 14.933 1.00 86.25 83 ASN A C 1
ATOM 665 O O . ASN A 1 83 ? -1.714 31.745 16.138 1.00 86.25 83 ASN A O 1
ATOM 669 N N . ALA A 1 84 ? -2.422 30.422 14.480 1.00 87.31 84 ALA A N 1
ATOM 670 C CA . ALA A 1 84 ? -3.086 29.465 15.350 1.00 87.31 84 ALA A CA 1
ATOM 671 C C . ALA A 1 84 ? -2.093 28.517 16.034 1.00 87.31 84 ALA A C 1
ATOM 673 O O . ALA A 1 84 ? -1.328 27.806 15.382 1.00 87.31 84 ALA A O 1
ATOM 674 N N . ASP A 1 85 ? -2.216 28.395 17.356 1.00 88.94 85 ASP A N 1
ATOM 675 C CA . ASP A 1 85 ? -1.695 27.237 18.077 1.00 88.94 85 ASP A CA 1
ATOM 676 C C . ASP A 1 85 ? -2.653 26.051 17.886 1.00 88.94 85 ASP A C 1
ATOM 678 O O . ASP A 1 85 ? -3.702 25.931 18.531 1.00 88.94 85 ASP A O 1
ATOM 682 N N . ILE A 1 86 ? -2.281 25.169 16.960 1.00 86.31 86 ILE A N 1
ATOM 683 C CA . ILE A 1 86 ? -3.046 23.971 16.607 1.00 86.31 86 ILE A CA 1
ATOM 684 C C . ILE A 1 86 ? -3.220 23.046 17.821 1.00 86.31 86 ILE A C 1
ATOM 686 O O . ILE A 1 86 ? -4.303 22.492 18.005 1.00 86.31 86 ILE A O 1
ATOM 690 N N . GLN A 1 87 ? -2.203 22.896 18.676 1.00 86.19 87 GLN A N 1
ATOM 691 C CA . GLN A 1 87 ? -2.275 21.998 19.834 1.00 86.19 87 GLN A CA 1
ATOM 692 C C . GLN A 1 87 ? -3.224 22.552 20.897 1.00 86.19 87 GLN A C 1
ATOM 694 O O . GLN A 1 87 ? -4.079 21.824 21.414 1.00 86.19 87 GLN A O 1
ATOM 699 N N . ALA A 1 88 ? -3.140 23.855 21.177 1.00 88.25 88 ALA A N 1
ATOM 700 C CA . ALA A 1 88 ? -4.092 24.520 22.061 1.00 88.25 88 ALA A CA 1
ATOM 701 C C . ALA A 1 88 ? -5.521 24.410 21.514 1.00 88.25 88 ALA A C 1
ATOM 703 O O . ALA A 1 88 ? -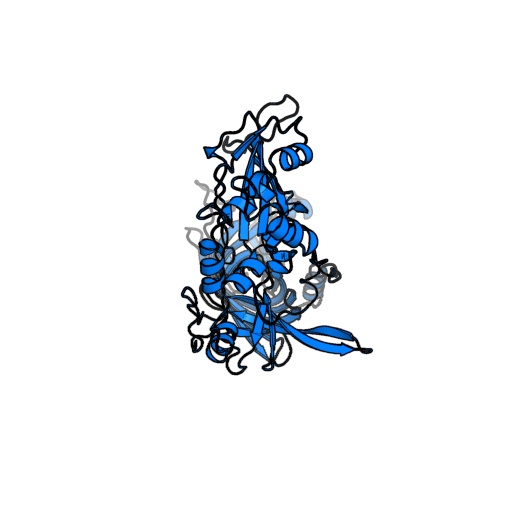6.459 24.130 22.271 1.00 88.25 88 ALA A O 1
ATOM 704 N N . LYS A 1 89 ? -5.698 24.551 20.192 1.00 91.19 89 LYS A N 1
ATOM 705 C CA . LYS A 1 89 ? -7.013 24.405 19.566 1.00 91.19 89 LYS A CA 1
ATOM 706 C C . LYS A 1 89 ? -7.561 22.990 19.720 1.00 91.19 89 LYS A C 1
ATOM 708 O O . LYS A 1 89 ? -8.695 22.842 20.173 1.00 91.19 89 LYS A O 1
ATOM 713 N N . ILE A 1 90 ? -6.764 21.967 19.426 1.00 89.25 90 ILE A N 1
ATOM 714 C CA . ILE A 1 90 ? -7.118 20.555 19.630 1.00 89.25 90 ILE A CA 1
ATOM 715 C C . ILE A 1 90 ? -7.583 20.307 21.068 1.00 89.25 90 ILE A C 1
ATOM 717 O O . ILE A 1 90 ? -8.652 19.732 21.282 1.00 89.25 90 ILE A O 1
ATOM 721 N N . LYS A 1 91 ? -6.828 20.804 22.055 1.00 87.50 91 LYS A N 1
ATOM 722 C CA . LYS A 1 91 ? -7.180 20.666 23.473 1.00 87.50 91 LYS A CA 1
ATOM 723 C C . LYS A 1 91 ? -8.508 21.351 23.798 1.00 87.50 91 LYS A C 1
ATOM 725 O O . LYS A 1 91 ? -9.348 20.762 24.474 1.00 87.50 91 LYS A O 1
ATOM 730 N N . SER A 1 92 ? -8.732 22.560 23.279 1.00 91.38 92 SER A N 1
ATOM 731 C CA . SER A 1 92 ? -9.977 23.308 23.506 1.00 91.38 92 SER A CA 1
ATOM 732 C C . SER A 1 92 ? -11.217 22.617 22.932 1.00 91.38 92 SER A C 1
ATOM 734 O O . SER A 1 92 ? -12.306 22.753 23.480 1.00 91.38 92 SER A O 1
ATOM 736 N N . LEU A 1 93 ? -11.055 21.861 21.842 1.00 92.69 93 LEU A N 1
ATOM 737 C CA . LEU A 1 93 ? -12.148 21.160 21.173 1.00 92.69 93 LEU A CA 1
ATOM 738 C C . LEU A 1 93 ? -12.569 19.871 21.886 1.00 92.69 93 LEU A C 1
ATOM 740 O O . LEU A 1 93 ? -13.570 19.280 21.481 1.00 92.69 93 LEU A O 1
ATOM 744 N N . LYS A 1 94 ? -11.823 19.421 22.908 1.00 93.62 94 LYS A N 1
ATOM 745 C CA . LYS A 1 94 ? -12.077 18.159 23.619 1.00 93.62 94 LYS A CA 1
ATOM 746 C C . LYS A 1 94 ? -12.297 16.985 22.652 1.00 93.62 94 LYS A C 1
ATOM 748 O O . LYS A 1 94 ? -13.299 16.276 22.725 1.00 93.62 94 LYS A O 1
ATOM 753 N N . LEU A 1 95 ? -11.376 16.796 21.703 1.00 92.69 95 LEU A N 1
ATOM 754 C CA . LEU A 1 95 ? -11.552 15.807 20.631 1.00 92.69 95 LEU A CA 1
ATOM 755 C C . LEU A 1 95 ? -11.768 14.379 21.150 1.00 92.69 95 LEU A C 1
ATOM 757 O O . LEU A 1 95 ? -12.561 13.647 20.565 1.00 92.69 95 LEU A O 1
ATOM 761 N N . GLY A 1 96 ? -11.136 14.002 22.266 1.00 94.19 96 GLY A N 1
ATOM 762 C CA . GLY A 1 96 ? -11.384 12.711 22.911 1.00 94.19 96 GLY A CA 1
ATOM 763 C C . GLY A 1 96 ? -12.846 12.536 23.328 1.00 94.19 96 GLY A C 1
ATOM 764 O O . GLY A 1 96 ? -13.442 11.506 23.039 1.00 94.19 96 GLY A O 1
ATOM 765 N N . ASN A 1 97 ? -13.472 13.569 23.898 1.00 95.44 97 ASN A N 1
ATOM 766 C CA . ASN A 1 97 ? -14.895 13.551 24.247 1.00 95.44 97 ASN A CA 1
ATOM 767 C C . ASN A 1 97 ? -15.790 13.425 23.010 1.00 95.44 97 ASN A C 1
ATOM 769 O O . ASN A 1 97 ? -16.781 12.705 23.051 1.00 95.44 97 ASN A O 1
ATOM 773 N N . GLN A 1 98 ? -15.438 14.084 21.901 1.00 94.56 98 GLN A N 1
ATOM 774 C CA . GLN A 1 98 ? -16.192 13.946 20.650 1.00 94.56 98 GLN A CA 1
ATOM 775 C C . GLN A 1 98 ? -16.118 12.516 20.099 1.00 94.56 98 GLN A C 1
ATOM 777 O O . GLN A 1 98 ? -17.129 11.987 19.651 1.00 94.56 98 GLN A O 1
ATOM 782 N N . VAL A 1 99 ? -14.950 11.869 20.179 1.00 95.31 99 VAL A N 1
ATOM 783 C CA . VAL A 1 99 ? -14.796 10.448 19.822 1.00 95.31 99 VAL A CA 1
ATOM 784 C C . VAL A 1 99 ? -15.599 9.556 20.767 1.00 95.31 99 VAL A C 1
ATOM 786 O O . VAL A 1 99 ? -16.323 8.678 20.309 1.00 95.31 99 VAL A O 1
ATOM 789 N N . MET A 1 100 ? -15.541 9.804 22.075 1.00 96.00 100 MET A N 1
ATOM 790 C CA . MET A 1 100 ? -16.317 9.040 23.056 1.00 96.00 100 MET A CA 1
ATOM 791 C C . MET A 1 100 ? -17.825 9.213 22.888 1.00 96.00 100 MET A C 1
ATOM 793 O O . MET A 1 100 ? -18.567 8.278 23.163 1.00 96.00 100 MET A O 1
ATOM 797 N N . LYS A 1 101 ? -18.288 10.353 22.363 1.00 95.44 101 LYS A N 1
ATOM 798 C CA . LYS A 1 101 ? -19.696 10.547 22.003 1.00 95.44 101 LYS A CA 1
ATOM 799 C C . LYS A 1 101 ? -20.134 9.657 20.839 1.00 95.44 101 LYS A C 1
ATOM 801 O O . LYS A 1 101 ? -21.300 9.304 20.774 1.00 95.44 101 LYS A O 1
ATOM 806 N N . VAL A 1 102 ? -19.227 9.269 19.940 1.00 95.06 102 VAL A N 1
ATOM 807 C CA . VAL A 1 102 ? -19.537 8.288 18.883 1.00 95.06 102 VAL A CA 1
ATOM 808 C C . VAL A 1 102 ? -19.681 6.884 19.472 1.00 95.06 102 VAL A C 1
ATOM 810 O O . VAL A 1 102 ? -20.567 6.143 19.062 1.00 95.06 102 VAL A O 1
ATOM 813 N N . TRP A 1 103 ? -18.847 6.530 20.455 1.00 95.25 103 TRP A N 1
ATOM 814 C CA . TRP A 1 103 ? -18.938 5.247 21.163 1.00 95.25 103 TRP A CA 1
ATOM 815 C C . TRP A 1 103 ? -20.158 5.152 22.089 1.00 95.25 103 TRP A C 1
ATOM 817 O O . TRP A 1 103 ? -20.760 4.089 22.186 1.00 95.25 103 TRP A O 1
ATOM 827 N N . TYR A 1 104 ? -20.538 6.265 22.719 1.00 95.56 104 TYR A N 1
ATOM 828 C CA . TYR A 1 104 ? -21.672 6.386 23.639 1.00 95.56 104 TYR A CA 1
ATOM 829 C C . TYR A 1 104 ? -22.602 7.536 23.212 1.00 95.56 104 TYR A C 1
ATOM 831 O O . TYR A 1 104 ? -22.593 8.611 23.827 1.00 95.56 104 TYR A O 1
ATOM 839 N N . PRO A 1 105 ? -23.389 7.356 22.136 1.00 94.00 105 PRO A N 1
ATOM 840 C CA . PRO A 1 105 ? -24.177 8.442 21.554 1.00 94.00 105 PRO A CA 1
ATOM 841 C C . PRO A 1 105 ? -25.378 8.845 22.407 1.00 94.00 105 PRO A C 1
ATOM 843 O O . PRO A 1 105 ? -25.730 10.028 22.443 1.00 94.00 105 PRO A O 1
ATOM 846 N N . GLU A 1 106 ? -25.984 7.891 23.111 1.00 94.56 106 GLU A N 1
ATOM 847 C CA . GLU A 1 106 ? -27.264 8.072 23.786 1.00 94.56 106 GLU A CA 1
ATOM 848 C C . GLU A 1 106 ? -27.162 7.768 25.282 1.00 94.56 106 GLU A C 1
ATOM 850 O O . GLU A 1 106 ? -26.570 6.772 25.696 1.00 94.56 106 GLU A O 1
ATOM 855 N N . PHE A 1 107 ? -27.759 8.647 26.089 1.00 95.56 107 PHE A N 1
ATOM 856 C CA . PHE A 1 107 ? -27.989 8.429 27.511 1.00 95.56 107 PHE A CA 1
ATOM 857 C C . PHE A 1 107 ? -29.473 8.149 27.730 1.00 95.56 107 PHE A C 1
ATOM 859 O O . PHE A 1 107 ? -30.312 9.003 27.431 1.00 95.56 107 PHE A O 1
ATOM 866 N N . LYS A 1 108 ? -29.794 6.972 28.261 1.00 95.06 108 LYS A N 1
ATOM 867 C CA . LYS A 1 108 ? -31.163 6.493 28.437 1.00 95.06 108 LYS A CA 1
ATOM 868 C C . LYS A 1 108 ? -31.254 5.611 29.679 1.00 95.06 108 LYS A C 1
ATOM 870 O O . LYS A 1 108 ? -30.294 4.955 30.057 1.00 95.06 108 LYS A O 1
ATOM 875 N N . ASP A 1 109 ? -32.403 5.629 30.349 1.00 93.19 109 ASP A N 1
ATOM 876 C CA . ASP A 1 109 ? -32.683 4.752 31.497 1.00 93.19 109 ASP A CA 1
ATOM 877 C C . ASP A 1 109 ? -31.633 4.846 32.630 1.00 93.19 109 ASP A C 1
ATOM 879 O O . ASP A 1 109 ? -31.383 3.894 33.364 1.00 93.19 109 ASP A O 1
ATOM 883 N N . GLY A 1 110 ? -31.029 6.031 32.795 1.00 94.25 110 GLY A N 1
ATOM 884 C CA . GLY A 1 110 ? -30.057 6.321 33.853 1.00 94.25 110 GLY A CA 1
ATOM 885 C C . GLY A 1 110 ? -28.600 5.967 33.532 1.00 94.25 110 GLY A C 1
ATOM 886 O O . GLY A 1 110 ? -27.753 6.148 34.406 1.00 94.25 110 GLY A O 1
ATOM 887 N N . ALA A 1 111 ? -28.283 5.516 32.313 1.00 95.81 111 ALA A N 1
ATOM 888 C CA . ALA A 1 111 ? -26.918 5.209 31.878 1.00 95.81 111 ALA A CA 1
ATOM 889 C C . ALA A 1 111 ? -26.695 5.484 30.378 1.00 95.81 111 ALA A C 1
ATOM 891 O O . ALA A 1 111 ? -27.640 5.725 29.628 1.00 95.81 111 ALA A O 1
ATOM 892 N N . TYR A 1 112 ? -25.443 5.459 29.914 1.00 96.00 112 TYR A N 1
ATOM 893 C CA . TYR A 1 112 ? -25.179 5.410 28.472 1.00 96.00 112 TYR A CA 1
ATOM 894 C C . TYR A 1 112 ? -25.507 4.027 27.900 1.00 96.00 112 TYR A C 1
ATOM 896 O O . TYR A 1 112 ? -25.259 3.003 28.535 1.00 96.00 112 TYR A O 1
ATOM 904 N N . THR A 1 113 ? -26.059 4.002 26.689 1.00 94.75 113 THR A N 1
ATOM 905 C CA . THR A 1 113 ? -26.396 2.759 25.986 1.00 94.75 113 THR A CA 1
ATOM 906 C C . THR A 1 113 ? -25.133 2.030 25.513 1.00 94.75 113 THR A C 1
ATOM 908 O O . THR A 1 113 ? -24.150 2.656 25.113 1.00 94.75 113 THR A O 1
ATOM 911 N N . THR A 1 114 ? -25.151 0.694 25.542 1.00 92.56 114 THR A N 1
ATOM 912 C CA . THR A 1 114 ? -24.040 -0.164 25.077 1.00 92.56 114 THR A CA 1
ATOM 913 C C . THR A 1 114 ? -24.230 -0.674 23.648 1.00 92.56 114 THR A C 1
ATOM 915 O O . THR A 1 114 ? -23.351 -1.349 23.123 1.00 92.56 114 THR A O 1
ATOM 918 N N . GLU A 1 115 ? -25.328 -0.308 22.980 1.00 94.12 115 GLU A N 1
ATOM 919 C CA . GLU A 1 115 ? -25.717 -0.836 21.663 1.00 94.12 115 GLU A CA 1
ATOM 920 C C . GLU A 1 115 ? -24.629 -0.654 20.591 1.00 94.12 115 GLU A C 1
ATOM 922 O O . GLU A 1 115 ? -24.333 -1.575 19.829 1.00 94.12 115 GLU A O 1
ATOM 927 N N . VAL A 1 116 ? -23.990 0.522 20.533 1.00 94.06 116 VAL A N 1
ATOM 928 C CA . VAL A 1 116 ? -22.903 0.789 19.572 1.00 94.06 116 VAL A CA 1
ATOM 929 C C . VAL A 1 116 ? -21.683 -0.082 19.857 1.00 94.06 116 VAL A C 1
ATOM 931 O O . VAL A 1 116 ? -21.062 -0.599 18.927 1.00 94.06 116 VAL A O 1
ATOM 934 N N . ILE A 1 117 ? -21.345 -0.253 21.134 1.00 93.25 117 ILE A N 1
ATOM 935 C CA . ILE A 1 117 ? -20.210 -1.065 21.573 1.00 93.25 117 ILE A CA 1
ATOM 936 C C . ILE A 1 117 ? -20.455 -2.526 21.237 1.00 93.25 117 ILE A C 1
ATOM 938 O O . ILE A 1 117 ? -19.596 -3.155 20.628 1.00 93.25 117 ILE A O 1
ATOM 942 N N . GLU A 1 118 ? -21.634 -3.038 21.571 1.00 93.06 118 GLU A N 1
ATOM 943 C CA . GLU A 1 118 ? -22.038 -4.407 21.271 1.00 93.06 118 GLU A CA 1
ATOM 944 C C . GLU A 1 118 ? -22.016 -4.670 19.771 1.00 93.06 118 GLU A C 1
ATOM 946 O O . GLU A 1 118 ? -21.366 -5.613 19.335 1.00 93.06 118 GLU A O 1
ATOM 951 N N . LYS A 1 119 ? -22.609 -3.786 18.961 1.00 93.06 119 LYS A N 1
ATOM 952 C CA . LYS A 1 119 ? -22.620 -3.931 17.501 1.00 93.06 119 LYS A CA 1
ATOM 953 C C . LYS A 1 119 ? -21.214 -3.914 16.895 1.00 93.06 119 LYS A C 1
ATOM 955 O O . LYS A 1 119 ? -20.910 -4.694 15.992 1.00 93.06 119 LYS A O 1
ATOM 960 N N . ARG A 1 120 ? -20.338 -3.017 17.360 1.00 91.94 120 ARG A N 1
ATOM 961 C CA . ARG A 1 120 ? -18.943 -2.943 16.883 1.00 91.94 120 ARG A CA 1
ATOM 962 C C . ARG A 1 120 ? -18.111 -4.131 17.369 1.00 91.94 120 ARG A C 1
ATOM 964 O O . ARG A 1 120 ? -17.256 -4.612 16.622 1.00 91.94 120 ARG A O 1
ATOM 971 N N . GLY A 1 121 ? -18.380 -4.617 18.579 1.00 91.62 121 GLY A N 1
ATOM 972 C CA . GLY A 1 121 ? -17.794 -5.827 19.146 1.00 91.62 121 GLY A CA 1
ATOM 973 C C . GLY A 1 121 ? -18.206 -7.082 18.383 1.00 91.62 121 GLY A C 1
ATOM 974 O O . GLY A 1 121 ? -17.342 -7.866 18.009 1.00 91.62 121 GLY A O 1
ATOM 975 N N . GLU A 1 122 ? -19.491 -7.227 18.066 1.00 91.12 122 GLU A N 1
ATOM 976 C CA . GLU A 1 122 ? -20.046 -8.313 17.251 1.00 91.12 122 GLU A CA 1
ATOM 977 C C . GLU A 1 122 ? -19.438 -8.327 15.845 1.00 91.12 122 GLU A C 1
ATOM 979 O O . GLU A 1 122 ? -18.947 -9.355 15.383 1.00 91.12 122 GLU A O 1
ATOM 984 N N . TYR A 1 123 ? -19.374 -7.169 15.182 1.00 89.06 123 TYR A N 1
ATOM 985 C CA . TYR A 1 123 ? -18.769 -7.065 13.854 1.00 89.06 123 TYR A CA 1
ATOM 986 C C . TYR A 1 123 ? -17.269 -7.412 13.843 1.00 89.06 123 TYR A C 1
ATOM 988 O O . TYR A 1 123 ? -16.761 -7.960 12.858 1.00 89.06 123 TYR A O 1
ATOM 996 N N . SER A 1 124 ? -16.559 -7.084 14.926 1.00 88.06 124 SER A N 1
ATOM 997 C CA . SER A 1 124 ? -15.117 -7.328 15.071 1.00 88.06 124 S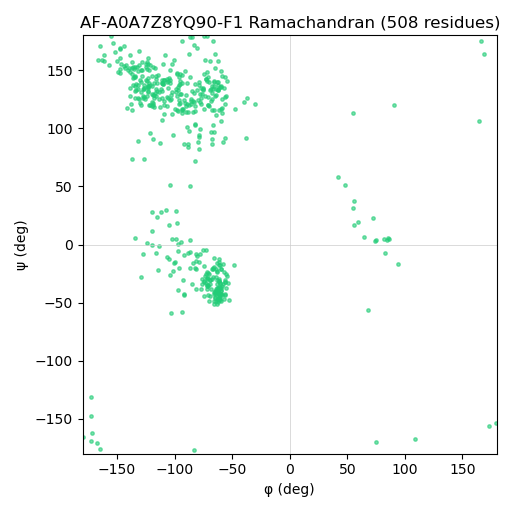ER A CA 1
ATOM 998 C C . SER A 1 124 ? -14.788 -8.702 15.657 1.00 88.06 124 SER A C 1
ATOM 1000 O O . SER A 1 124 ? -13.615 -9.065 15.696 1.00 88.06 124 SER A O 1
ATOM 1002 N N . ALA A 1 125 ? -15.793 -9.453 16.113 1.00 87.75 125 ALA A N 1
ATOM 1003 C CA . ALA A 1 125 ? -15.600 -10.769 16.697 1.00 87.75 125 ALA A CA 1
ATOM 1004 C C . ALA A 1 125 ? -15.007 -11.735 15.668 1.00 87.75 125 ALA A C 1
ATOM 1006 O O . ALA A 1 125 ? -15.412 -11.784 14.502 1.00 87.75 125 ALA A O 1
ATOM 1007 N N . THR A 1 126 ? -14.046 -12.531 16.118 1.00 85.69 126 THR A N 1
ATOM 1008 C CA . THR A 1 126 ? -13.464 -13.616 15.338 1.00 85.69 126 THR A CA 1
ATOM 1009 C C . THR A 1 126 ? -14.278 -14.894 15.523 1.00 85.69 126 THR A C 1
ATOM 1011 O O . THR A 1 126 ? -15.014 -15.059 16.494 1.00 85.69 126 THR A O 1
ATOM 1014 N N . ASP A 1 127 ? -14.092 -15.876 14.640 1.00 83.81 127 ASP A N 1
ATOM 1015 C CA . ASP A 1 127 ? -14.675 -17.205 14.865 1.00 83.81 127 ASP A CA 1
ATOM 1016 C C . ASP A 1 127 ? -14.244 -17.820 16.202 1.00 83.81 127 ASP A C 1
ATOM 1018 O O . ASP A 1 127 ? -15.014 -18.558 16.810 1.00 83.81 127 ASP A O 1
ATOM 1022 N N . ASN A 1 128 ? -13.024 -17.527 16.663 1.00 82.88 128 ASN A N 1
ATOM 1023 C CA . ASN A 1 128 ? -12.530 -18.020 17.944 1.00 82.88 128 ASN A CA 1
ATOM 1024 C C . ASN A 1 128 ? -13.371 -17.460 19.103 1.00 82.88 128 ASN A C 1
ATOM 1026 O O . ASN A 1 128 ? -13.770 -18.221 19.982 1.00 82.88 128 ASN A O 1
ATOM 1030 N N . ASP A 1 129 ? -13.726 -16.173 19.057 1.00 86.12 129 ASP A N 1
ATOM 1031 C CA . ASP A 1 129 ? -14.600 -15.530 20.049 1.00 86.12 129 ASP A CA 1
ATOM 1032 C C . ASP A 1 129 ? -16.004 -16.146 20.065 1.00 86.12 129 ASP A C 1
ATOM 1034 O O . ASP A 1 129 ? -16.598 -16.359 21.126 1.00 86.12 129 ASP A O 1
ATOM 1038 N N . ILE A 1 130 ? -16.533 -16.483 18.887 1.00 87.00 130 ILE A N 1
ATOM 1039 C CA . ILE A 1 130 ? -17.841 -17.133 18.756 1.00 87.00 130 ILE A CA 1
ATOM 1040 C C . ILE A 1 130 ? -17.799 -18.567 19.289 1.00 87.00 130 ILE A C 1
ATOM 1042 O O . ILE A 1 130 ? -18.695 -18.970 20.027 1.00 87.00 130 ILE A O 1
ATOM 1046 N N . ILE A 1 131 ? -16.761 -19.343 18.967 1.00 84.94 131 ILE A N 1
ATOM 1047 C CA . ILE A 1 131 ? -16.591 -20.713 19.477 1.00 84.94 131 ILE A CA 1
ATOM 1048 C C . ILE A 1 131 ? -16.461 -20.701 21.006 1.00 84.94 131 ILE A C 1
ATOM 1050 O O . ILE A 1 131 ? -17.139 -21.474 21.688 1.00 84.94 131 ILE A O 1
ATOM 1054 N N . GLN A 1 132 ? -15.632 -19.810 21.556 1.00 83.88 132 GLN A N 1
ATOM 1055 C CA . GLN A 1 132 ? -15.472 -19.664 23.004 1.00 83.88 132 GLN A CA 1
ATOM 1056 C C . GLN A 1 132 ? -16.776 -19.224 23.676 1.00 83.88 132 GLN A C 1
ATOM 1058 O O . GLN A 1 132 ? -17.144 -19.764 24.719 1.00 83.88 132 GLN A O 1
ATOM 1063 N N . GLY A 1 133 ? -17.509 -18.294 23.063 1.00 85.12 133 GLY A N 1
ATOM 1064 C CA . GLY A 1 133 ? -18.810 -17.857 23.554 1.00 85.12 133 GLY A CA 1
ATOM 1065 C C . GLY A 1 133 ? -19.869 -18.956 23.521 1.00 85.12 133 GLY A C 1
ATOM 1066 O O . GLY A 1 133 ? -20.581 -19.127 24.505 1.00 85.12 133 GLY A O 1
ATOM 1067 N N . LYS A 1 134 ? -19.932 -19.768 22.456 1.00 85.25 134 LYS A N 1
ATOM 1068 C CA . LYS A 1 134 ? -20.814 -20.951 22.375 1.00 85.25 134 LYS A CA 1
ATOM 1069 C C . LYS A 1 134 ? -20.504 -21.980 23.471 1.00 85.25 134 LYS A C 1
ATOM 1071 O O . LYS A 1 134 ? -21.414 -22.655 23.944 1.00 85.25 134 LYS A O 1
ATOM 1076 N N . ALA A 1 135 ? -19.238 -22.104 23.879 1.00 82.62 135 ALA A N 1
ATOM 1077 C CA . ALA A 1 135 ? -18.819 -22.982 24.975 1.00 82.62 135 ALA A CA 1
ATOM 1078 C C . ALA A 1 135 ? -19.091 -22.394 26.377 1.00 82.62 135 ALA A C 1
ATOM 1080 O O . ALA A 1 135 ? -19.050 -23.118 27.373 1.00 82.62 135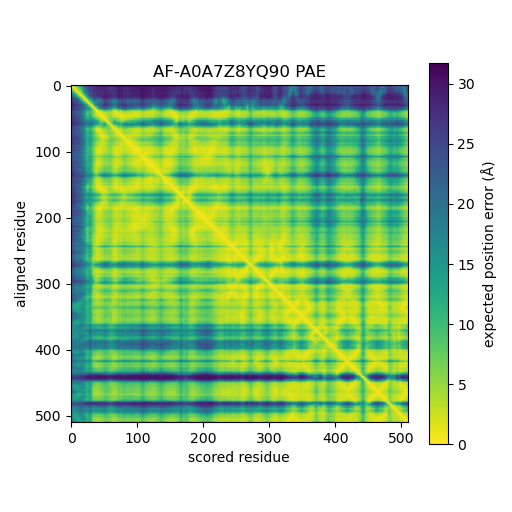 ALA A O 1
ATOM 1081 N N . SER A 1 136 ? -19.374 -21.093 26.471 1.00 82.75 136 SER A N 1
ATOM 1082 C CA . SER A 1 136 ? -19.707 -20.385 27.708 1.00 82.75 136 SER A CA 1
ATOM 1083 C C . SER A 1 136 ? -21.213 -20.415 27.972 1.00 82.75 136 SER A C 1
ATOM 1085 O O . SER A 1 136 ? -22.019 -20.148 27.085 1.00 82.75 136 SER A O 1
ATOM 1087 N N . SER A 1 137 ? -21.627 -20.623 29.228 1.00 78.50 137 SER A N 1
ATOM 1088 C CA . SER A 1 137 ? -23.044 -20.513 29.621 1.00 78.50 137 SER A CA 1
ATOM 1089 C C . SER A 1 137 ? -23.638 -19.113 29.412 1.00 78.50 137 SER A C 1
ATOM 1091 O O . SER A 1 137 ? -24.856 -18.968 29.434 1.00 78.50 137 SER A O 1
ATOM 1093 N N . ARG A 1 138 ? -22.794 -18.083 29.259 1.00 74.19 138 ARG A N 1
ATOM 1094 C CA . ARG A 1 138 ? -23.211 -16.684 29.071 1.00 74.19 138 ARG A CA 1
ATOM 1095 C C . ARG A 1 138 ? -23.243 -16.238 27.603 1.00 74.19 138 ARG A C 1
ATOM 1097 O O . ARG A 1 138 ? -23.679 -15.123 27.350 1.00 74.19 138 ARG A O 1
ATOM 1104 N N . GLY A 1 139 ? -22.804 -17.073 26.656 1.00 81.62 139 GLY A N 1
ATOM 1105 C CA . GLY A 1 139 ? -22.612 -16.658 25.263 1.00 81.62 139 GLY A CA 1
ATOM 1106 C C . GLY A 1 139 ? -21.358 -15.796 25.057 1.00 81.62 139 GLY A C 1
ATOM 1107 O O . GLY A 1 139 ? -20.512 -15.685 25.951 1.00 81.62 139 GLY A O 1
ATOM 1108 N N . THR A 1 140 ? -21.224 -15.211 23.863 1.00 81.00 140 THR A N 1
ATOM 1109 C CA . THR A 1 140 ? -20.142 -14.269 23.527 1.00 81.00 140 THR A CA 1
ATOM 1110 C C . THR A 1 140 ? -20.413 -12.900 24.151 1.00 81.00 140 THR A C 1
ATOM 1112 O O . THR A 1 140 ? -21.488 -12.335 23.979 1.00 81.00 140 THR A O 1
ATOM 1115 N N . ASP A 1 141 ? -19.425 -12.351 24.857 1.00 86.81 141 ASP A N 1
ATOM 1116 C CA . ASP A 1 141 ? -19.497 -11.018 25.465 1.00 86.81 141 ASP A CA 1
ATOM 1117 C C . ASP A 1 141 ? -19.019 -9.952 24.465 1.00 86.81 141 ASP A C 1
ATOM 1119 O O . ASP A 1 141 ? -17.845 -9.565 24.433 1.00 86.81 141 ASP A O 1
ATOM 1123 N N . PHE A 1 142 ? -19.932 -9.518 23.592 1.00 88.75 142 PHE A N 1
ATOM 1124 C CA . PHE A 1 142 ? -19.634 -8.512 22.570 1.00 88.75 142 PHE A CA 1
ATOM 1125 C C . PHE A 1 142 ? -19.357 -7.131 23.161 1.00 88.75 142 PHE A C 1
ATOM 1127 O O . PHE A 1 142 ? -18.560 -6.387 22.590 1.00 88.75 142 PHE A O 1
ATOM 1134 N N . SER A 1 143 ? -19.947 -6.797 24.311 1.00 87.56 143 SER A N 1
ATOM 1135 C CA . SER A 1 143 ? -19.705 -5.525 24.995 1.00 87.56 143 SER A CA 1
ATOM 1136 C C . SER A 1 143 ? -18.227 -5.409 25.375 1.00 87.56 143 SER A C 1
ATOM 1138 O O . SER A 1 143 ? -17.571 -4.428 25.031 1.00 87.56 143 SER A O 1
ATOM 1140 N N . LYS A 1 144 ? -17.649 -6.462 25.966 1.00 86.50 144 LYS A N 1
ATOM 1141 C CA . LYS A 1 144 ? -16.220 -6.501 26.306 1.00 86.50 144 LYS A CA 1
ATOM 1142 C C . LYS A 1 144 ? -15.307 -6.403 25.079 1.00 86.50 144 LYS A C 1
ATOM 1144 O O . LYS A 1 144 ? -14.278 -5.722 25.128 1.00 86.50 144 LYS A O 1
ATOM 1149 N N . LEU A 1 145 ? -15.658 -7.080 23.981 1.00 86.06 145 LEU A N 1
ATOM 1150 C CA . LEU A 1 145 ? -14.918 -6.961 22.719 1.00 86.06 145 LEU A CA 1
ATOM 1151 C C . LEU A 1 145 ? -14.976 -5.526 22.192 1.00 86.06 145 LEU A C 1
ATOM 1153 O O . LEU A 1 145 ? -13.932 -4.957 21.879 1.00 86.06 145 LEU A O 1
ATOM 1157 N N . GLY A 1 146 ? -16.161 -4.918 22.162 1.00 89.81 146 GLY A N 1
ATOM 1158 C CA . GLY A 1 146 ? -16.356 -3.539 21.727 1.00 89.81 146 GLY A CA 1
ATOM 1159 C C . GLY A 1 146 ? -15.580 -2.529 22.575 1.00 89.81 146 GLY A C 1
ATOM 1160 O O . GLY A 1 146 ? -14.926 -1.645 22.027 1.00 89.81 146 GLY A O 1
ATOM 1161 N N . GLU A 1 147 ? -15.560 -2.689 23.900 1.00 89.19 147 GLU A N 1
ATOM 1162 C CA . GLU A 1 147 ? -14.783 -1.824 24.798 1.00 89.19 147 GLU A CA 1
ATOM 1163 C C . GLU A 1 147 ? -13.283 -1.874 24.487 1.00 89.19 147 GLU A C 1
ATOM 1165 O O . GLU A 1 147 ? -12.594 -0.852 24.524 1.00 89.19 147 GLU A O 1
ATOM 1170 N N . SER A 1 148 ? -12.769 -3.049 24.106 1.00 86.31 148 SER A N 1
ATOM 1171 C CA . SER A 1 148 ? -11.364 -3.211 23.724 1.00 86.31 148 SER A CA 1
ATOM 1172 C C . SER A 1 148 ? -10.977 -2.422 22.462 1.00 86.31 148 SER A C 1
ATOM 1174 O O . SER A 1 148 ? -9.796 -2.105 22.281 1.00 86.31 148 SER A O 1
ATOM 1176 N N . LEU A 1 149 ? -11.961 -2.063 21.626 1.00 90.25 149 LEU A N 1
ATOM 1177 C CA . LEU A 1 149 ? -11.784 -1.257 20.416 1.00 90.25 149 LEU A CA 1
ATOM 1178 C C . LEU A 1 149 ? -11.713 0.247 20.715 1.00 90.25 149 LEU A C 1
ATOM 1180 O O . LEU A 1 149 ? -11.151 0.992 19.912 1.00 90.25 149 LEU A O 1
ATOM 1184 N N . ILE A 1 150 ? -12.221 0.707 21.866 1.00 93.25 150 ILE A N 1
ATOM 1185 C CA . ILE A 1 150 ? -12.220 2.134 22.230 1.00 93.25 150 ILE A CA 1
ATOM 1186 C C . ILE A 1 150 ? -10.783 2.657 22.322 1.00 93.25 150 ILE A C 1
ATOM 1188 O O . ILE A 1 150 ? -10.465 3.685 21.721 1.00 93.25 150 ILE A O 1
ATOM 1192 N N . ASP A 1 151 ? -9.880 1.915 22.972 1.00 88.38 151 ASP A N 1
ATOM 1193 C CA . ASP A 1 151 ? -8.451 2.268 23.038 1.00 88.38 151 ASP A CA 1
ATOM 1194 C C . ASP A 1 151 ? -7.764 2.213 21.661 1.00 88.38 151 ASP A C 1
ATOM 1196 O O . ASP A 1 151 ? -6.664 2.717 21.494 1.00 88.38 151 ASP A O 1
ATOM 1200 N N . ARG A 1 152 ? -8.400 1.657 20.626 1.00 91.62 152 ARG A N 1
ATOM 1201 C CA . ARG A 1 152 ? -7.899 1.679 19.242 1.00 91.62 152 ARG A CA 1
ATOM 1202 C C . ARG A 1 152 ? -8.554 2.783 18.414 1.00 91.62 152 ARG A C 1
ATOM 1204 O O . ARG A 1 152 ? -8.678 2.652 17.199 1.00 91.62 152 ARG A O 1
ATOM 1211 N N . SER A 1 153 ? -8.965 3.872 19.060 1.00 95.31 153 SER A N 1
ATOM 1212 C CA . SER A 1 153 ? -9.513 5.050 18.387 1.00 95.31 153 SER A CA 1
ATOM 1213 C C . SER A 1 153 ? -8.422 6.059 18.050 1.00 95.31 153 SER A C 1
ATOM 1215 O O . SER A 1 153 ? -7.723 6.568 18.927 1.00 95.31 153 SER A O 1
ATOM 1217 N N . TYR A 1 154 ? -8.305 6.379 16.766 1.00 96.31 154 TYR A N 1
ATOM 1218 C CA . TYR A 1 154 ? -7.322 7.308 16.229 1.00 96.31 154 TYR A CA 1
ATOM 1219 C C . TYR A 1 154 ? -7.993 8.520 15.605 1.00 96.31 154 TYR A C 1
ATOM 1221 O O . TYR A 1 154 ? -9.112 8.456 15.102 1.00 96.31 154 TYR A O 1
ATOM 1229 N N . ILE A 1 155 ? -7.282 9.642 15.616 1.00 95.31 155 ILE A N 1
ATOM 1230 C CA . ILE A 1 155 ? -7.753 10.907 15.067 1.00 95.31 155 ILE A CA 1
ATOM 1231 C C . ILE A 1 155 ? -6.681 11.440 14.125 1.00 95.31 155 ILE A C 1
ATOM 1233 O O . ILE A 1 155 ? -5.554 11.700 14.549 1.00 95.31 155 ILE A O 1
ATOM 1237 N N . ILE A 1 156 ? -7.030 11.628 12.855 1.00 94.00 156 ILE A N 1
ATOM 1238 C CA . ILE A 1 156 ? -6.196 12.357 11.902 1.00 94.00 156 ILE A CA 1
ATOM 1239 C C . ILE A 1 156 ? -6.631 13.815 11.917 1.00 94.00 156 ILE A C 1
ATOM 1241 O O . ILE A 1 156 ? -7.750 14.136 11.526 1.00 94.00 156 ILE A O 1
ATOM 1245 N N . VAL A 1 157 ? -5.728 14.702 12.318 1.00 93.56 157 VAL A N 1
ATOM 1246 C CA . VAL A 1 157 ? -5.903 16.147 12.180 1.00 93.56 157 VAL A CA 1
ATOM 1247 C C . VAL A 1 157 ? -5.159 16.599 10.935 1.00 93.56 157 VAL A C 1
ATOM 1249 O O . VAL A 1 157 ? -3.935 16.501 10.862 1.00 93.56 157 VAL A O 1
ATOM 1252 N N . LYS A 1 158 ? -5.900 17.099 9.952 1.00 92.06 158 LYS A N 1
ATOM 1253 C CA . LYS A 1 158 ? -5.363 17.642 8.709 1.00 92.06 158 LYS A CA 1
ATOM 1254 C C . LYS A 1 158 ? -5.416 19.151 8.722 1.00 92.06 158 LYS A C 1
ATOM 1256 O O . LYS A 1 158 ? -6.427 19.718 9.119 1.00 92.06 158 LYS A O 1
ATOM 1261 N N . THR A 1 159 ? -4.368 19.792 8.229 1.00 92.06 159 THR A N 1
ATOM 1262 C CA . THR A 1 159 ? -4.383 21.228 7.959 1.00 92.06 159 THR A CA 1
ATOM 1263 C C . THR A 1 159 ? -4.380 21.480 6.462 1.00 92.06 159 THR A C 1
ATOM 1265 O O . THR A 1 159 ? -3.698 20.768 5.727 1.00 92.06 159 THR A O 1
ATOM 1268 N N . PHE A 1 160 ? -5.130 22.484 6.015 1.00 90.81 160 PHE A N 1
ATOM 1269 C CA . PHE A 1 160 ? -5.175 22.922 4.623 1.00 90.81 160 PHE A CA 1
ATOM 1270 C C . PHE A 1 160 ? -5.017 24.435 4.551 1.00 90.81 160 PHE A C 1
ATOM 1272 O O . PHE A 1 160 ? -5.758 25.174 5.194 1.00 90.81 160 PHE A O 1
ATOM 1279 N N . ALA A 1 161 ? -4.047 24.889 3.766 1.00 91.31 161 ALA A N 1
ATOM 1280 C CA . ALA A 1 161 ? -3.819 26.299 3.492 1.00 91.31 161 ALA A CA 1
ATOM 1281 C C . ALA A 1 161 ? -3.349 26.480 2.051 1.00 91.31 161 ALA A C 1
ATOM 1283 O O . ALA A 1 161 ? -2.693 25.605 1.480 1.00 91.31 161 ALA A O 1
ATOM 1284 N N . TYR A 1 162 ? -3.604 27.648 1.471 1.00 91.12 162 TYR A N 1
ATOM 1285 C CA . TYR A 1 162 ? -2.956 28.001 0.217 1.00 91.12 162 TYR A CA 1
ATOM 1286 C C . TYR A 1 162 ? -1.479 28.307 0.452 1.00 91.12 162 TYR A C 1
ATOM 1288 O O . TYR A 1 162 ? -1.086 28.946 1.430 1.00 91.12 162 TYR A O 1
ATOM 1296 N N . SER A 1 163 ? -0.628 27.869 -0.471 1.00 90.25 163 SER A N 1
ATOM 1297 C CA . SER A 1 163 ? 0.764 28.284 -0.473 1.00 90.25 163 SER A CA 1
ATOM 1298 C C . SER A 1 163 ? 0.841 29.768 -0.811 1.00 90.25 163 SER A C 1
ATOM 1300 O O . SER A 1 163 ? 0.530 30.150 -1.934 1.00 90.25 163 SER A O 1
ATOM 1302 N N . LYS A 1 164 ? 1.319 30.588 0.124 1.00 89.69 164 LYS A N 1
ATOM 1303 C CA . LYS A 1 164 ? 1.536 32.025 -0.090 1.00 89.69 164 LYS A CA 1
ATOM 1304 C C . LYS A 1 164 ? 2.962 32.324 -0.588 1.00 89.69 164 LYS A C 1
ATOM 1306 O O . LYS A 1 164 ? 3.885 31.543 -0.320 1.00 89.69 164 LYS A O 1
ATOM 1311 N N . ASP A 1 165 ? 3.124 33.376 -1.386 1.00 88.38 165 ASP A N 1
ATOM 1312 C CA . ASP A 1 165 ? 4.416 33.973 -1.748 1.00 88.38 165 ASP A CA 1
ATOM 1313 C C . ASP A 1 165 ? 4.905 34.957 -0.665 1.00 88.38 165 ASP A C 1
ATOM 1315 O O . ASP A 1 165 ? 4.287 35.083 0.393 1.00 88.38 165 ASP A O 1
ATOM 1319 N N . GLU A 1 166 ? 6.038 35.617 -0.906 1.00 87.38 166 GLU A N 1
ATOM 1320 C CA . GLU A 1 166 ? 6.646 36.577 0.029 1.00 87.38 166 GLU A CA 1
ATOM 1321 C C . GLU A 1 166 ? 5.778 37.815 0.308 1.00 87.38 166 GLU A C 1
ATOM 1323 O O . GLU A 1 166 ? 5.897 38.414 1.374 1.00 87.38 166 GLU A O 1
ATOM 1328 N N . ASN A 1 167 ? 4.852 38.146 -0.596 1.00 87.19 167 ASN A N 1
ATOM 1329 C CA . ASN A 1 167 ? 3.925 39.269 -0.468 1.00 87.19 167 ASN A CA 1
ATOM 1330 C C . ASN A 1 167 ? 2.535 38.828 0.032 1.00 87.19 167 ASN A C 1
ATOM 1332 O O . ASN A 1 167 ? 1.613 39.640 0.096 1.00 87.19 167 ASN A O 1
ATOM 1336 N N . GLY A 1 168 ? 2.361 37.548 0.380 1.00 82.62 168 GLY A N 1
ATOM 1337 C CA . GLY A 1 168 ? 1.097 36.988 0.864 1.00 82.62 168 GLY A CA 1
ATOM 1338 C C . GLY A 1 168 ? 0.114 36.553 -0.232 1.00 82.62 168 GLY A C 1
ATOM 1339 O O . GLY A 1 168 ? -0.986 36.104 0.096 1.00 82.62 168 GLY A O 1
ATOM 1340 N N . GLY A 1 169 ? 0.492 36.634 -1.511 1.00 87.00 169 GLY A N 1
ATOM 1341 C CA . GLY A 1 169 ? -0.320 36.196 -2.647 1.00 87.00 169 GLY A CA 1
ATOM 1342 C C . GLY A 1 169 ? -0.381 34.671 -2.782 1.00 87.00 169 GLY A C 1
ATOM 1343 O O . GLY A 1 169 ? 0.580 33.967 -2.475 1.00 87.00 169 GLY A O 1
ATOM 1344 N N . ILE A 1 170 ? -1.512 34.127 -3.249 1.00 89.88 170 ILE A N 1
ATOM 1345 C CA . ILE A 1 170 ? -1.676 32.678 -3.466 1.00 89.88 170 ILE A CA 1
ATOM 1346 C C . ILE A 1 170 ? -0.837 32.233 -4.669 1.00 89.88 170 ILE A C 1
ATOM 1348 O O . ILE A 1 170 ? -1.076 32.648 -5.804 1.00 89.88 170 ILE A O 1
ATOM 1352 N N . ARG A 1 171 ? 0.105 31.318 -4.433 1.00 91.12 171 ARG A N 1
ATOM 1353 C CA . ARG A 1 171 ? 0.915 30.692 -5.482 1.00 91.12 171 ARG A CA 1
ATOM 1354 C C . ARG A 1 171 ? 0.053 29.755 -6.316 1.00 91.12 171 ARG A C 1
ATOM 1356 O O . ARG A 1 171 ? -0.758 28.997 -5.784 1.00 91.12 171 ARG A O 1
ATOM 1363 N N . ARG A 1 172 ? 0.282 29.770 -7.626 1.00 91.19 172 ARG A N 1
ATOM 1364 C CA . ARG A 1 172 ? -0.419 28.936 -8.605 1.00 91.19 172 ARG A CA 1
ATOM 1365 C C . ARG A 1 172 ? 0.569 28.072 -9.383 1.00 91.19 172 ARG A C 1
ATOM 1367 O O . ARG A 1 172 ? 1.730 28.444 -9.545 1.00 91.19 172 ARG A O 1
ATOM 1374 N N . ASP A 1 173 ? 0.122 26.903 -9.819 1.00 89.81 173 ASP A N 1
ATOM 1375 C CA . ASP A 1 173 ? 0.893 26.008 -10.675 1.00 89.81 173 ASP A CA 1
ATOM 1376 C C . ASP A 1 173 ? 0.956 26.525 -12.127 1.00 89.81 173 ASP A C 1
ATOM 1378 O O . ASP A 1 173 ? 0.372 27.552 -12.479 1.00 89.81 173 ASP A O 1
ATOM 1382 N N . LYS A 1 174 ? 1.653 25.791 -13.006 1.00 89.62 174 LYS A N 1
ATOM 1383 C CA . LYS A 1 174 ? 1.786 26.147 -14.433 1.00 89.62 174 LYS A CA 1
ATOM 1384 C C . LYS A 1 174 ? 0.449 26.190 -15.191 1.00 89.62 174 LYS A C 1
ATOM 1386 O O . LYS A 1 174 ? 0.413 26.701 -16.304 1.00 89.62 174 LYS A O 1
ATOM 1391 N N . LYS A 1 175 ? -0.623 25.633 -14.623 1.00 88.81 175 LYS A N 1
ATOM 1392 C CA . LYS A 1 175 ? -1.981 25.613 -15.182 1.00 88.81 175 LYS A CA 1
ATOM 1393 C C . LYS A 1 175 ? -2.896 26.652 -14.517 1.00 88.81 175 LYS A C 1
ATOM 1395 O O . LYS A 1 175 ? -4.082 26.689 -14.822 1.00 88.81 175 LYS A O 1
ATOM 1400 N N . GLY A 1 176 ? -2.368 27.488 -13.618 1.00 87.12 176 GLY A N 1
ATOM 1401 C CA . GLY A 1 176 ? -3.124 28.514 -12.902 1.00 87.12 176 GLY A CA 1
ATOM 1402 C C . GLY A 1 176 ? -3.900 28.009 -11.678 1.00 87.12 176 GLY A C 1
ATOM 1403 O O . GLY A 1 176 ? -4.601 28.808 -11.046 1.00 87.12 176 GLY A O 1
ATOM 1404 N N . LYS A 1 177 ? -3.774 26.730 -11.293 1.00 87.31 177 LYS A N 1
ATOM 1405 C CA . LYS A 1 177 ? -4.439 26.171 -10.104 1.00 87.31 177 LYS A CA 1
ATOM 1406 C C . LYS A 1 177 ? -3.681 26.566 -8.839 1.00 87.31 177 LYS A C 1
ATOM 1408 O O . LYS A 1 177 ? -2.454 26.523 -8.818 1.00 87.31 177 LYS A O 1
ATOM 1413 N N . ALA A 1 178 ? -4.396 26.956 -7.786 1.00 88.81 178 ALA A N 1
ATOM 1414 C CA . ALA A 1 178 ? -3.783 27.296 -6.506 1.00 88.81 178 ALA A CA 1
ATOM 1415 C C . ALA A 1 178 ? -3.007 26.101 -5.924 1.00 88.81 178 ALA A C 1
ATOM 1417 O O . ALA A 1 178 ? -3.471 24.962 -5.951 1.00 88.81 178 ALA A O 1
ATOM 1418 N N . ILE A 1 179 ? -1.809 26.365 -5.404 1.00 88.75 179 ILE A N 1
ATOM 1419 C CA . ILE A 1 179 ? -0.972 25.348 -4.766 1.00 88.75 179 ILE A CA 1
ATOM 1420 C C . ILE A 1 179 ? -1.430 25.194 -3.318 1.00 88.75 179 ILE A C 1
ATOM 1422 O O . ILE A 1 179 ? -1.402 26.153 -2.547 1.00 88.75 179 ILE A O 1
ATOM 1426 N N . ILE A 1 180 ? -1.808 23.976 -2.940 1.00 88.38 180 ILE A N 1
ATOM 1427 C CA . ILE A 1 180 ? -2.305 23.645 -1.603 1.00 88.38 180 ILE A CA 1
ATOM 1428 C C . ILE A 1 180 ? -1.146 23.118 -0.750 1.00 88.38 180 ILE A C 1
ATOM 1430 O O . ILE A 1 180 ? -0.420 22.212 -1.157 1.00 88.38 180 ILE A O 1
ATOM 1434 N N . LYS A 1 181 ? -0.977 23.677 0.449 1.00 89.38 181 LYS A N 1
ATOM 1435 C CA . LYS A 1 181 ? -0.145 23.117 1.517 1.00 89.38 181 LYS A CA 1
ATOM 1436 C C . LYS A 1 181 ? -1.043 22.332 2.456 1.00 89.38 181 LYS A C 1
ATOM 1438 O O . LYS A 1 181 ? -1.989 22.889 3.011 1.00 89.38 181 LYS A O 1
ATOM 1443 N N . SER A 1 182 ? -0.713 21.064 2.666 1.00 89.00 182 SER A N 1
ATOM 1444 C CA . SER A 1 182 ? -1.386 20.237 3.656 1.00 89.00 182 SER A CA 1
ATOM 1445 C C . SER A 1 182 ? -0.394 19.552 4.583 1.00 89.00 182 SER A C 1
ATOM 1447 O O . SER A 1 182 ? 0.712 19.184 4.181 1.00 89.00 182 SER A O 1
ATOM 1449 N N . LYS A 1 183 ? -0.791 19.407 5.846 1.00 90.94 183 LYS A N 1
ATOM 1450 C CA . LYS A 1 183 ? -0.108 18.560 6.827 1.00 90.94 183 LYS A CA 1
ATOM 1451 C C . LYS A 1 183 ? -1.115 17.637 7.480 1.00 90.94 183 LYS A C 1
ATOM 1453 O O . LYS A 1 183 ? -2.315 17.904 7.472 1.00 90.94 183 LYS A O 1
ATOM 1458 N N . SER A 1 184 ? -0.639 16.525 8.015 1.00 92.56 184 SER A N 1
ATOM 1459 C CA . SER A 1 184 ? -1.477 15.545 8.692 1.00 92.56 184 SER A CA 1
ATOM 1460 C C . SER A 1 184 ? -0.766 15.054 9.945 1.00 92.56 184 SER A C 1
ATOM 1462 O O . SER A 1 184 ? 0.430 14.766 9.931 1.00 92.56 184 SER A O 1
ATOM 1464 N N . TYR A 1 185 ? -1.521 14.989 11.032 1.00 93.50 185 TYR A N 1
ATOM 1465 C CA . TYR A 1 185 ? -1.060 14.599 12.355 1.00 93.50 185 TYR A CA 1
ATOM 1466 C C . TYR A 1 185 ? -1.950 13.481 12.870 1.00 93.50 185 TYR A C 1
ATOM 1468 O O . TYR A 1 185 ? -3.174 13.579 12.787 1.00 93.50 185 TYR A O 1
ATOM 1476 N N . LEU A 1 186 ? -1.343 12.435 13.411 1.00 95.19 186 LEU A N 1
ATOM 1477 C CA . LEU A 1 186 ? -2.053 11.317 14.001 1.00 95.19 186 LEU A CA 1
ATOM 1478 C C . LEU A 1 186 ? -2.041 11.427 15.522 1.00 95.19 186 LEU A C 1
ATOM 1480 O O . LEU A 1 186 ? -0.986 11.593 16.137 1.00 95.19 186 LEU A O 1
ATOM 1484 N N . TYR A 1 187 ? -3.218 11.267 16.111 1.00 95.06 187 TYR A N 1
ATOM 1485 C CA . TYR A 1 187 ? -3.425 11.156 17.545 1.00 95.06 187 TYR A CA 1
ATOM 1486 C C . TYR A 1 187 ? -4.112 9.836 17.872 1.00 95.06 187 TYR A C 1
ATOM 1488 O O . TYR A 1 187 ? -4.846 9.291 17.046 1.00 95.06 187 TYR A O 1
ATOM 1496 N N . LYS A 1 188 ? -3.905 9.353 19.092 1.00 95.31 188 LYS A N 1
ATOM 1497 C CA . LYS A 1 188 ? -4.594 8.196 19.661 1.00 95.31 188 LYS A CA 1
ATOM 1498 C C . LYS A 1 188 ? -5.396 8.643 20.882 1.00 95.31 188 LYS A C 1
ATOM 1500 O O . LYS A 1 188 ? -4.902 9.453 21.663 1.00 95.31 188 LYS A O 1
ATOM 1505 N N . LEU A 1 189 ? -6.611 8.134 21.049 1.00 95.44 189 LEU A N 1
ATOM 1506 C CA . LEU A 1 189 ? -7.346 8.242 22.307 1.00 95.44 189 LEU A CA 1
ATOM 1507 C C . LEU A 1 189 ? -6.611 7.450 23.398 1.00 95.44 189 LEU A C 1
ATOM 1509 O O . LEU A 1 189 ? -6.301 6.280 23.197 1.00 95.44 189 LEU A O 1
ATOM 1513 N N . ASP A 1 190 ? -6.340 8.077 24.540 1.00 92.19 190 ASP A N 1
ATOM 1514 C CA . ASP A 1 190 ? -5.776 7.395 25.707 1.00 92.19 190 ASP A CA 1
ATOM 1515 C C . ASP A 1 190 ? -6.919 6.906 26.604 1.00 92.19 190 ASP A C 1
ATOM 1517 O O . ASP A 1 190 ? -7.373 7.608 27.511 1.00 92.19 190 ASP A O 1
ATOM 1521 N N . PHE A 1 191 ? -7.428 5.709 26.301 1.00 92.62 191 PHE A N 1
ATOM 1522 C CA . PHE A 1 191 ? -8.503 5.069 27.060 1.00 92.62 191 PHE A CA 1
ATOM 1523 C C . PHE A 1 191 ? -7.950 3.954 27.954 1.00 92.62 191 PHE A C 1
ATOM 1525 O O . PHE A 1 191 ? -8.402 2.808 27.940 1.00 92.62 191 PHE A O 1
ATOM 1532 N N . ASN A 1 192 ? -6.918 4.290 28.729 1.00 90.06 192 ASN A N 1
ATOM 1533 C CA . ASN A 1 192 ? -6.294 3.362 29.661 1.00 90.06 192 ASN A CA 1
ATOM 1534 C C . ASN A 1 192 ? -7.229 2.968 30.829 1.00 90.06 192 ASN A C 1
ATOM 1536 O O . ASN A 1 192 ? -8.346 3.473 30.994 1.00 90.06 192 ASN A O 1
ATOM 1540 N N . LYS A 1 193 ? -6.764 2.040 31.676 1.00 89.94 193 LYS A N 1
ATOM 1541 C CA . LYS A 1 193 ? -7.552 1.510 32.801 1.00 89.94 193 LYS A CA 1
ATOM 1542 C C . LYS A 1 193 ? -7.995 2.597 33.790 1.00 89.94 193 LYS A C 1
ATOM 1544 O O . LYS A 1 193 ? -9.087 2.502 34.338 1.00 89.94 193 LYS A O 1
ATOM 1549 N N . GLU A 1 194 ? -7.174 3.616 34.023 1.00 93.38 194 GLU A N 1
ATOM 1550 C CA . GLU A 1 194 ? -7.501 4.713 34.940 1.00 93.38 194 GLU A CA 1
ATOM 1551 C C . GLU A 1 194 ? -8.615 5.597 34.367 1.00 93.38 194 GLU A C 1
ATOM 1553 O O . GLU A 1 194 ? -9.621 5.833 35.038 1.00 93.38 194 GLU A O 1
ATOM 1558 N N . VAL A 1 195 ? -8.477 6.015 33.104 1.00 94.06 195 VAL A N 1
ATOM 1559 C CA . VAL A 1 195 ? -9.470 6.842 32.397 1.00 94.06 195 VAL A CA 1
ATOM 1560 C C . VAL A 1 195 ? -10.812 6.116 32.281 1.00 94.06 195 VAL A C 1
ATOM 1562 O O . VAL A 1 195 ? -11.855 6.694 32.591 1.00 94.06 195 VAL A O 1
ATOM 1565 N N . SER A 1 196 ? -10.793 4.841 31.884 1.00 94.19 196 SER A N 1
ATOM 1566 C CA . SER A 1 196 ? -12.003 4.016 31.784 1.00 94.19 196 SER A CA 1
ATOM 1567 C C . SER A 1 196 ? -12.688 3.845 33.141 1.00 94.19 196 SER A C 1
ATOM 1569 O O . SER A 1 196 ? -13.874 4.145 33.255 1.00 94.19 196 SER A O 1
ATOM 1571 N N . THR A 1 197 ? -11.951 3.465 34.192 1.00 95.38 197 THR A N 1
ATOM 1572 C CA . THR A 1 197 ? -12.510 3.313 35.551 1.00 95.38 197 THR A CA 1
ATOM 1573 C C . THR A 1 197 ? -13.159 4.613 36.027 1.00 95.38 197 THR A C 1
ATOM 1575 O O . THR A 1 197 ? -14.304 4.608 36.475 1.00 95.38 197 THR A O 1
ATOM 1578 N N . ALA A 1 198 ? -12.476 5.749 35.858 1.00 96.00 198 ALA A N 1
ATOM 1579 C CA . ALA A 1 198 ? -13.016 7.048 36.242 1.00 96.00 198 ALA A CA 1
ATOM 1580 C C . ALA A 1 198 ? -14.306 7.400 35.482 1.00 96.00 198 ALA A C 1
ATOM 1582 O O . ALA A 1 198 ? -15.228 7.963 36.075 1.00 96.00 198 ALA A O 1
ATOM 1583 N N . PHE A 1 199 ? -14.393 7.069 34.190 1.00 96.62 199 PHE A N 1
ATOM 1584 C CA . PHE A 1 199 ? -15.607 7.277 33.406 1.00 96.62 199 PHE A CA 1
ATOM 1585 C C . PHE A 1 199 ? -16.767 6.406 33.902 1.00 96.62 199 PHE A C 1
ATOM 1587 O O . PHE A 1 199 ? -17.835 6.944 34.199 1.00 96.62 199 PHE A O 1
ATOM 1594 N N . TYR A 1 200 ? -16.558 5.097 34.054 1.00 95.38 200 TYR A N 1
ATOM 1595 C CA . TYR A 1 200 ? -17.619 4.178 34.469 1.00 95.38 200 TYR A CA 1
ATOM 1596 C C . TYR A 1 200 ? -18.133 4.450 35.883 1.00 95.38 200 TYR A C 1
ATOM 1598 O O . TYR A 1 200 ? -19.339 4.432 36.105 1.00 95.38 200 TYR A O 1
ATOM 1606 N N . GLU A 1 201 ? -17.247 4.770 36.827 1.00 96.38 201 GLU A N 1
ATOM 1607 C CA . GLU A 1 201 ? -17.643 5.004 38.220 1.00 96.38 201 GLU A CA 1
ATOM 1608 C C . GLU A 1 201 ? -18.318 6.362 38.445 1.00 96.38 201 GLU A C 1
ATOM 1610 O O . GLU A 1 201 ? -19.174 6.482 39.320 1.00 96.38 201 GLU A O 1
ATOM 1615 N N . LYS A 1 202 ? -17.917 7.407 37.705 1.00 96.19 202 LYS A N 1
ATOM 1616 C CA . LYS A 1 202 ? -18.299 8.796 38.032 1.00 96.19 202 LYS A CA 1
ATOM 1617 C C . LYS A 1 202 ? -19.191 9.467 36.997 1.00 96.19 202 LYS A C 1
ATOM 1619 O O . LYS A 1 202 ? -19.839 10.462 37.316 1.00 96.19 202 LYS A O 1
ATOM 1624 N N . HIS A 1 203 ? -19.188 8.985 35.759 1.00 96.88 203 HIS A N 1
ATOM 1625 C CA . HIS A 1 203 ? -19.761 9.716 34.631 1.00 96.88 203 HIS A CA 1
ATOM 1626 C C . HIS A 1 203 ? -20.746 8.885 33.803 1.00 96.88 203 HIS A C 1
ATOM 1628 O O . HIS A 1 203 ? -21.680 9.456 33.252 1.00 96.88 203 HIS A O 1
ATOM 1634 N N . PHE A 1 204 ? -20.605 7.561 33.746 1.00 96.06 204 PHE A N 1
ATOM 1635 C CA . PHE A 1 204 ? -21.423 6.705 32.882 1.00 96.06 204 PHE A CA 1
ATOM 1636 C C . PHE A 1 204 ? -22.930 6.746 33.187 1.00 96.06 204 PHE A C 1
ATOM 1638 O O . PHE A 1 204 ? -23.753 6.622 32.284 1.00 96.06 204 PHE A O 1
ATOM 1645 N N . THR A 1 205 ? -23.308 6.986 34.442 1.00 96.56 205 THR A N 1
ATOM 1646 C CA . THR A 1 205 ? -24.711 7.126 34.870 1.00 96.56 205 THR A CA 1
ATOM 1647 C C . THR A 1 205 ? -25.164 8.586 34.991 1.00 96.56 205 THR A C 1
ATOM 1649 O O . THR A 1 205 ? -26.149 8.888 35.662 1.00 96.56 205 THR A O 1
ATOM 1652 N N . HIS A 1 206 ? -24.443 9.522 34.364 1.00 95.44 206 HIS A N 1
ATOM 1653 C CA . HIS A 1 206 ? -24.773 10.945 34.362 1.00 95.44 206 HIS A CA 1
ATOM 1654 C C . HIS A 1 206 ? -25.123 11.419 32.934 1.00 95.44 206 HIS A C 1
ATOM 1656 O O . HIS A 1 206 ? -24.321 11.196 32.030 1.00 95.44 206 HIS A O 1
ATOM 1662 N N . PRO A 1 207 ? -26.232 12.160 32.707 1.00 92.31 207 PRO A N 1
ATOM 1663 C CA . PRO A 1 207 ? -26.681 12.560 31.360 1.00 92.31 207 PRO A CA 1
ATOM 1664 C C . PRO A 1 207 ? -25.660 13.303 30.478 1.00 92.31 207 PRO A C 1
ATOM 1666 O O . PRO A 1 207 ? -25.719 13.220 29.256 1.00 92.31 207 PRO A O 1
ATOM 1669 N N . ASN A 1 208 ? -24.716 14.012 31.107 1.00 94.00 208 ASN A N 1
ATOM 1670 C CA . ASN A 1 208 ? -23.631 14.767 30.464 1.00 94.00 208 ASN A CA 1
ATOM 1671 C C . ASN A 1 208 ? -22.246 14.183 30.807 1.00 94.00 208 ASN A C 1
ATOM 1673 O O . ASN A 1 208 ? -21.242 14.897 30.861 1.00 94.00 208 ASN A O 1
ATOM 1677 N N . GLY A 1 209 ? -22.198 12.905 31.178 1.00 95.44 209 GLY A N 1
ATOM 1678 C CA . GLY A 1 209 ? -20.994 12.235 31.642 1.00 95.44 209 GLY A CA 1
ATOM 1679 C C . GLY A 1 209 ? -19.859 12.255 30.626 1.00 95.44 209 GLY A C 1
ATOM 1680 O O . GLY A 1 209 ? -18.728 12.565 30.992 1.00 95.44 209 GLY A O 1
ATOM 1681 N N . VAL A 1 210 ? -20.152 11.994 29.350 1.00 95.75 210 VAL A N 1
ATOM 1682 C CA . VAL A 1 210 ? -19.159 12.030 28.263 1.00 95.75 210 VAL A CA 1
ATOM 1683 C C . VAL A 1 210 ? -18.589 13.438 28.084 1.00 95.75 210 VAL A C 1
ATOM 1685 O O . VAL A 1 210 ? -17.399 13.595 27.831 1.00 95.75 210 VAL A O 1
ATOM 1688 N N . GLU A 1 211 ? -19.400 14.481 28.239 1.00 94.38 211 GLU A N 1
ATOM 1689 C CA . GLU A 1 211 ? -18.998 15.879 28.080 1.00 94.38 211 GLU A CA 1
ATOM 1690 C C . GLU A 1 211 ? -18.160 16.393 29.273 1.00 94.38 211 GLU A C 1
ATOM 1692 O O . GLU A 1 211 ? -17.267 17.240 29.105 1.00 94.38 211 GLU A O 1
ATOM 1697 N N . LEU A 1 212 ? -18.441 15.875 30.474 1.00 94.25 212 LEU A N 1
ATOM 1698 C CA . LEU A 1 212 ? -17.766 16.226 31.729 1.00 94.25 212 LEU A CA 1
ATOM 1699 C C . LEU A 1 212 ? -16.474 15.436 31.964 1.00 94.25 212 LEU A C 1
ATOM 1701 O O . LEU A 1 212 ? -15.530 15.990 32.529 1.00 94.25 212 LEU A O 1
ATOM 1705 N N . ALA A 1 213 ? -16.420 14.176 31.531 1.00 95.81 213 ALA A N 1
ATOM 1706 C CA . ALA A 1 213 ? -15.256 13.317 31.700 1.00 95.81 213 ALA A CA 1
ATOM 1707 C C . ALA A 1 213 ? -14.020 13.861 30.963 1.00 95.81 213 ALA A C 1
ATOM 1709 O O . ALA A 1 213 ? -14.108 14.642 30.010 1.00 95.81 213 ALA A O 1
ATOM 1710 N N . ASN A 1 214 ? -12.840 13.436 31.408 1.00 94.69 214 ASN A N 1
ATOM 1711 C CA . ASN A 1 214 ? -11.583 13.757 30.747 1.00 94.69 214 ASN A CA 1
ATOM 1712 C C . ASN A 1 214 ? -11.136 12.572 29.890 1.00 94.69 214 ASN A C 1
ATOM 1714 O O . ASN A 1 214 ? -10.819 11.518 30.433 1.00 94.69 214 ASN A O 1
ATOM 1718 N N . PHE A 1 215 ? -11.070 12.771 28.575 1.00 95.88 215 PHE A N 1
ATOM 1719 C CA . PHE A 1 215 ? -10.590 11.776 27.619 1.00 95.88 215 PHE A CA 1
ATOM 1720 C C . PHE A 1 215 ? -9.356 12.319 26.892 1.00 95.88 215 PHE A C 1
ATOM 1722 O O . PHE A 1 215 ? -9.494 13.034 25.890 1.00 95.88 215 PHE A O 1
ATOM 1729 N N . PRO A 1 216 ? -8.146 12.057 27.415 1.00 94.44 216 PRO A N 1
ATOM 1730 C CA . PRO A 1 216 ? -6.918 12.557 26.820 1.00 94.44 216 PRO A CA 1
ATOM 1731 C C . PRO A 1 216 ? -6.677 11.954 25.435 1.00 94.44 216 PRO A C 1
ATOM 1733 O O . PRO A 1 216 ? -7.082 10.833 25.134 1.00 94.44 216 PRO A O 1
ATOM 1736 N N . ILE A 1 217 ? -5.974 12.707 24.593 1.00 94.31 217 ILE A N 1
ATOM 1737 C CA . ILE A 1 217 ? -5.458 12.216 23.317 1.00 94.31 217 ILE A CA 1
ATOM 1738 C C . ILE A 1 217 ? -3.945 12.401 23.290 1.00 94.31 217 ILE A C 1
ATOM 1740 O O . ILE A 1 217 ? -3.423 13.429 23.724 1.00 94.31 217 ILE A O 1
ATOM 1744 N N . GLN A 1 218 ? -3.242 11.404 22.772 1.00 93.06 218 GLN A N 1
ATOM 1745 C CA . GLN A 1 218 ? -1.795 11.389 22.652 1.00 93.06 218 GLN A CA 1
ATOM 1746 C C . GLN A 1 218 ? -1.396 11.666 21.204 1.00 93.06 218 GLN A C 1
ATOM 1748 O O . GLN A 1 218 ? -1.881 11.004 20.289 1.00 93.06 218 GLN A O 1
ATOM 1753 N N . TYR A 1 219 ? -0.493 12.623 20.992 1.00 92.75 219 TYR A N 1
ATOM 1754 C CA . TYR A 1 219 ? 0.149 12.812 19.693 1.00 92.75 219 TYR A CA 1
ATOM 1755 C C . TYR A 1 219 ? 1.063 11.625 19.375 1.00 92.75 219 TYR A C 1
ATOM 1757 O O . TYR A 1 219 ? 1.894 11.246 20.200 1.00 92.75 219 TYR A O 1
ATOM 1765 N N . ILE A 1 220 ? 0.915 11.062 18.178 1.00 93.62 220 ILE A N 1
ATOM 1766 C CA . ILE A 1 220 ? 1.692 9.910 17.717 1.00 93.62 220 ILE A CA 1
ATOM 1767 C C . ILE A 1 220 ? 2.771 10.366 16.739 1.00 93.62 220 ILE A C 1
ATOM 1769 O O . ILE A 1 220 ? 3.954 10.133 16.978 1.00 93.62 220 ILE A O 1
ATOM 1773 N N . MET A 1 221 ? 2.376 11.004 15.632 1.00 93.81 221 MET A N 1
ATOM 1774 C CA . MET A 1 221 ? 3.309 11.425 14.582 1.00 93.81 221 MET A CA 1
ATOM 1775 C C . MET A 1 221 ? 2.695 12.410 13.577 1.00 93.81 221 MET A C 1
ATOM 1777 O O . MET A 1 221 ? 1.481 12.448 13.385 1.00 93.81 221 MET A O 1
ATOM 1781 N N . GLU A 1 222 ? 3.556 13.155 12.882 1.00 93.50 222 GLU A N 1
ATOM 1782 C CA . GLU A 1 222 ? 3.258 13.894 11.650 1.00 93.50 222 GLU A CA 1
ATOM 1783 C C . GLU A 1 222 ? 3.629 12.996 10.464 1.00 93.50 222 GLU A C 1
ATOM 1785 O O . GLU A 1 222 ? 4.642 12.291 10.494 1.00 93.50 222 GLU A O 1
ATOM 1790 N N . GLY A 1 223 ? 2.800 12.993 9.428 1.00 91.62 223 GLY A N 1
ATOM 1791 C CA . GLY A 1 223 ? 2.996 12.163 8.244 1.00 91.62 223 GLY A CA 1
ATOM 1792 C C . GLY A 1 223 ? 1.743 12.121 7.389 1.00 91.62 223 GLY A C 1
ATOM 1793 O O . GLY A 1 223 ? 0.713 12.677 7.757 1.00 91.62 223 GLY A O 1
ATOM 1794 N N . ASN A 1 224 ? 1.819 11.480 6.232 1.00 89.06 224 ASN A N 1
ATOM 1795 C CA . ASN A 1 224 ? 0.629 11.204 5.436 1.00 89.06 224 ASN A CA 1
ATOM 1796 C C . ASN A 1 224 ? -0.034 9.878 5.869 1.00 89.06 224 ASN A C 1
ATOM 1798 O O . ASN A 1 224 ? 0.436 9.171 6.759 1.00 89.06 224 ASN A O 1
ATOM 1802 N N . TYR A 1 225 ? -1.152 9.535 5.231 1.00 86.81 225 TYR A N 1
ATOM 1803 C CA . TYR A 1 225 ? -1.890 8.308 5.537 1.00 86.81 225 TYR A CA 1
ATOM 1804 C C . TYR A 1 225 ? -1.060 7.026 5.339 1.00 86.81 225 TYR A C 1
ATOM 1806 O O . TYR A 1 225 ? -1.157 6.106 6.152 1.00 86.81 225 TYR A O 1
ATOM 1814 N N . ASP A 1 226 ? -0.211 6.977 4.308 1.00 87.75 226 ASP A N 1
ATOM 1815 C CA . ASP A 1 226 ? 0.670 5.833 4.055 1.00 87.75 226 ASP A CA 1
ATOM 1816 C C . ASP A 1 226 ? 1.762 5.717 5.125 1.00 87.75 226 ASP A C 1
ATOM 1818 O O . ASP A 1 226 ? 2.058 4.614 5.587 1.00 87.75 226 ASP A O 1
ATOM 1822 N N . ASP A 1 227 ? 2.311 6.846 5.589 1.00 89.81 227 ASP A N 1
ATOM 1823 C CA . ASP A 1 227 ? 3.254 6.877 6.708 1.00 89.81 227 ASP A CA 1
ATOM 1824 C C . ASP A 1 227 ? 2.621 6.301 7.978 1.00 89.81 227 ASP A C 1
ATOM 1826 O O . ASP A 1 227 ? 3.260 5.520 8.686 1.00 89.81 227 ASP A O 1
ATOM 1830 N N . PHE A 1 228 ? 1.362 6.657 8.258 1.00 91.25 228 PHE A N 1
ATOM 1831 C CA . PHE A 1 228 ? 0.629 6.141 9.413 1.00 91.25 228 PHE A CA 1
ATOM 1832 C C . PHE A 1 228 ? 0.434 4.630 9.309 1.00 91.25 228 PHE A C 1
ATOM 1834 O O . PHE A 1 228 ? 0.811 3.905 10.229 1.00 91.25 228 PHE A O 1
ATOM 1841 N N . LYS A 1 229 ? -0.075 4.139 8.169 1.00 89.19 229 LYS A N 1
ATOM 1842 C CA . LYS A 1 229 ? -0.225 2.698 7.904 1.00 89.19 229 LYS A CA 1
ATOM 1843 C C . LYS A 1 229 ? 1.095 1.936 8.047 1.00 89.19 229 LYS A C 1
ATOM 1845 O O . LYS A 1 229 ? 1.116 0.810 8.536 1.00 89.19 229 LYS A O 1
ATOM 1850 N N . LYS A 1 230 ? 2.206 2.546 7.630 1.00 87.75 230 LYS A N 1
ATOM 1851 C CA . LYS A 1 230 ? 3.529 1.921 7.659 1.00 87.75 230 LYS A CA 1
ATOM 1852 C C . LYS A 1 230 ? 4.161 1.891 9.053 1.00 87.75 230 LYS A C 1
ATOM 1854 O O . LYS A 1 230 ? 4.830 0.912 9.385 1.00 87.75 230 LYS A O 1
ATOM 1859 N N . LYS A 1 231 ? 3.990 2.941 9.861 1.00 89.19 231 LYS A N 1
ATOM 1860 C CA . LYS A 1 231 ? 4.726 3.114 11.131 1.00 89.19 231 LYS A CA 1
ATOM 1861 C C . LYS A 1 231 ? 3.921 2.758 12.379 1.00 89.19 231 LYS A C 1
ATOM 1863 O O . LYS A 1 231 ? 4.527 2.457 13.407 1.00 89.19 231 LYS A O 1
ATOM 1868 N N . VAL A 1 232 ? 2.590 2.776 12.310 1.00 90.31 232 VAL A N 1
ATOM 1869 C CA . VAL A 1 232 ? 1.717 2.450 13.444 1.00 90.31 232 VAL A CA 1
ATOM 1870 C C . VAL A 1 232 ? 1.414 0.958 13.434 1.00 90.31 232 VAL A C 1
ATOM 1872 O O . VAL A 1 232 ? 0.760 0.450 12.529 1.00 90.31 232 VAL A O 1
ATOM 1875 N N . SER A 1 233 ? 1.895 0.250 14.454 1.00 86.62 233 SER A N 1
ATOM 1876 C CA . SER A 1 233 ? 1.721 -1.206 14.591 1.00 86.62 233 SER A CA 1
ATOM 1877 C C . SER A 1 233 ? 0.254 -1.642 14.563 1.00 86.62 233 SER A C 1
ATOM 1879 O O . SER A 1 233 ? -0.081 -2.582 13.850 1.00 86.62 233 SER A O 1
ATOM 1881 N N . ASP A 1 234 ? -0.620 -0.904 15.249 1.00 88.12 234 ASP A N 1
ATOM 1882 C CA . ASP A 1 234 ? -2.063 -1.167 15.299 1.00 88.12 234 ASP A CA 1
ATOM 1883 C C . ASP A 1 234 ? -2.757 -1.054 13.927 1.00 88.12 234 ASP A C 1
ATOM 1885 O O . ASP A 1 234 ? -3.874 -1.538 13.760 1.00 88.12 234 ASP A O 1
ATOM 1889 N N . PHE A 1 235 ? -2.116 -0.431 12.928 1.00 91.38 235 PHE A N 1
ATOM 1890 C CA . PHE A 1 235 ? -2.667 -0.290 11.574 1.00 91.38 235 PHE A CA 1
ATOM 1891 C C . PHE A 1 235 ? -2.257 -1.429 10.640 1.00 91.38 235 PHE A C 1
ATOM 1893 O O . PHE A 1 235 ? -2.796 -1.507 9.535 1.00 91.38 235 PHE A O 1
ATOM 1900 N N . LYS A 1 236 ? -1.331 -2.294 11.070 1.00 91.00 236 LYS A N 1
ATOM 1901 C CA . LYS A 1 236 ? -0.865 -3.453 10.305 1.00 91.00 236 LYS A CA 1
ATOM 1902 C C . LYS A 1 236 ? -1.773 -4.636 10.602 1.00 91.00 236 LYS A C 1
ATOM 1904 O O . LYS A 1 236 ? -1.862 -5.065 11.752 1.00 91.00 236 LYS A O 1
ATOM 1909 N N . VAL A 1 237 ? -2.417 -5.183 9.576 1.00 91.12 237 VAL A N 1
ATOM 1910 C CA . VAL A 1 237 ? -3.244 -6.387 9.725 1.00 91.12 237 VAL A CA 1
ATOM 1911 C C . VAL A 1 237 ? -2.380 -7.562 10.187 1.00 91.12 237 VAL A C 1
ATOM 1913 O O . VAL A 1 237 ? -1.304 -7.808 9.635 1.00 91.12 237 VAL A O 1
ATOM 1916 N N . GLN A 1 238 ? -2.844 -8.295 11.200 1.00 91.31 238 GLN A N 1
ATOM 1917 C CA . GLN A 1 238 ? -2.156 -9.469 11.738 1.00 91.31 238 GLN A CA 1
ATOM 1918 C C . GLN A 1 238 ? -3.066 -10.691 11.710 1.00 91.31 238 GLN A C 1
ATOM 1920 O O . GLN A 1 238 ? -4.255 -10.590 11.995 1.00 91.31 238 GLN A O 1
ATOM 1925 N N . ALA A 1 239 ? -2.515 -11.855 11.376 1.00 90.88 239 ALA A N 1
ATOM 1926 C CA . ALA A 1 239 ? -3.285 -13.093 11.388 1.00 90.88 239 ALA A CA 1
ATOM 1927 C C . ALA A 1 239 ? -2.417 -14.330 11.529 1.00 90.88 239 ALA A C 1
ATOM 1929 O O . ALA A 1 239 ? -1.261 -14.355 11.121 1.00 90.88 239 ALA A O 1
ATOM 1930 N N . THR A 1 240 ? -2.996 -15.399 12.060 1.00 91.88 240 THR A N 1
ATOM 1931 C CA . THR A 1 240 ? -2.297 -16.680 12.179 1.00 91.88 240 THR A CA 1
ATOM 1932 C C . THR A 1 240 ? -2.361 -17.460 10.863 1.00 91.88 240 THR A C 1
ATOM 1934 O O . THR A 1 240 ? -3.407 -17.532 10.218 1.00 91.88 240 THR A O 1
ATOM 1937 N N . VAL A 1 241 ? -1.248 -18.084 10.477 1.00 94.88 241 VAL A N 1
ATOM 1938 C CA . VAL A 1 241 ? -1.201 -19.055 9.381 1.00 94.88 241 VAL A CA 1
ATOM 1939 C C . VAL A 1 241 ? -1.920 -20.335 9.808 1.00 94.88 241 VAL A C 1
ATOM 1941 O O . VAL A 1 241 ? -1.492 -20.996 10.755 1.00 94.88 241 VAL A O 1
ATOM 1944 N N . LEU A 1 242 ? -2.978 -20.700 9.081 1.00 93.56 242 LEU A N 1
ATOM 1945 C CA . LEU A 1 242 ? -3.819 -21.874 9.360 1.00 93.56 242 LEU A CA 1
ATOM 1946 C C . LEU A 1 242 ? -3.506 -23.086 8.476 1.00 93.56 242 LEU A C 1
ATOM 1948 O O . LEU A 1 242 ? -3.925 -24.191 8.785 1.00 93.56 242 LEU A O 1
ATOM 1952 N N . GLY A 1 243 ? -2.790 -22.879 7.374 1.00 95.06 243 GLY A N 1
ATOM 1953 C CA . GLY A 1 243 ? -2.396 -23.932 6.440 1.00 95.06 243 GLY A CA 1
ATOM 1954 C C . GLY A 1 243 ? -1.239 -23.465 5.568 1.00 95.06 243 GLY A C 1
ATOM 1955 O O . GLY A 1 243 ? -0.951 -22.268 5.521 1.00 95.06 243 GLY A O 1
ATOM 1956 N N . THR A 1 244 ? -0.542 -24.395 4.907 1.00 94.50 244 THR A N 1
ATOM 1957 C CA . THR A 1 244 ? 0.696 -24.097 4.148 1.00 94.50 244 THR A CA 1
ATOM 1958 C C . THR A 1 244 ? 0.712 -24.590 2.697 1.00 94.50 244 THR A C 1
ATOM 1960 O O . THR A 1 244 ? 1.592 -24.192 1.930 1.00 94.50 244 THR A O 1
ATOM 1963 N N . ALA A 1 245 ? -0.280 -25.379 2.276 1.00 91.00 245 ALA A N 1
ATOM 1964 C CA . ALA A 1 245 ? -0.422 -25.883 0.910 1.00 91.00 245 ALA A CA 1
ATOM 1965 C C . ALA A 1 245 ? -1.885 -25.790 0.413 1.00 91.00 245 ALA A C 1
ATOM 1967 O O . ALA A 1 245 ? -2.555 -26.816 0.309 1.00 91.00 245 ALA A O 1
ATOM 1968 N N . PRO A 1 246 ? -2.399 -24.586 0.082 1.00 93.06 246 PRO A N 1
ATOM 1969 C CA . PRO A 1 246 ? -1.712 -23.288 0.037 1.00 93.06 246 PRO A CA 1
ATOM 1970 C C . PRO A 1 246 ? -1.570 -22.617 1.413 1.00 93.06 246 PRO A C 1
ATOM 1972 O O . PRO A 1 246 ? -2.185 -23.040 2.388 1.00 93.06 246 PRO A O 1
ATOM 1975 N N . ILE A 1 247 ? -0.761 -21.551 1.486 1.00 97.19 247 ILE A N 1
ATOM 1976 C CA . ILE A 1 247 ? -0.694 -20.707 2.686 1.00 97.19 247 ILE A CA 1
ATOM 1977 C C . ILE A 1 247 ? -2.030 -19.984 2.837 1.00 97.19 247 ILE A C 1
ATOM 1979 O O . ILE A 1 247 ? -2.456 -19.323 1.889 1.00 97.19 247 ILE A O 1
ATOM 1983 N N . VAL A 1 248 ? -2.679 -20.113 3.993 1.00 97.31 248 VAL A N 1
ATOM 1984 C CA . VAL A 1 248 ? -4.017 -19.552 4.247 1.00 97.31 248 VAL A CA 1
ATOM 1985 C C . VAL A 1 248 ? -4.138 -18.926 5.632 1.00 97.31 248 VAL A C 1
ATOM 1987 O O . VAL A 1 248 ? -3.504 -19.392 6.580 1.00 97.31 248 VAL A O 1
ATOM 1990 N N . ALA A 1 249 ? -4.966 -17.886 5.744 1.00 94.56 249 ALA A N 1
ATOM 1991 C CA . ALA A 1 249 ? -5.297 -17.221 7.005 1.00 94.56 249 ALA A CA 1
ATOM 1992 C C . ALA A 1 249 ? -6.714 -16.615 6.974 1.00 94.56 249 ALA A C 1
ATOM 1994 O O . ALA A 1 249 ? -7.255 -16.342 5.898 1.00 94.56 249 ALA A O 1
ATOM 1995 N N . LYS A 1 250 ? -7.295 -16.388 8.162 1.00 91.81 250 LYS A N 1
ATOM 1996 C CA . LYS A 1 250 ? -8.594 -15.714 8.361 1.00 91.81 250 LYS A CA 1
ATOM 1997 C C . LYS A 1 250 ? -8.434 -14.190 8.322 1.00 91.81 250 LYS A C 1
ATOM 1999 O O . LYS A 1 250 ? -8.490 -13.527 9.347 1.00 91.81 250 LYS A O 1
ATOM 2004 N N . VAL A 1 251 ? -8.182 -13.666 7.128 1.00 92.12 251 VAL A N 1
ATOM 2005 C CA . VAL A 1 251 ? -8.224 -12.231 6.791 1.00 92.12 251 VAL A CA 1
ATOM 2006 C C . VAL A 1 251 ? -8.917 -12.077 5.451 1.00 92.12 251 VAL A C 1
ATOM 2008 O O . VAL A 1 251 ? -8.913 -13.028 4.670 1.00 92.12 251 VAL A O 1
ATOM 2011 N N . GLY A 1 252 ? -9.474 -10.912 5.154 1.00 92.88 252 GLY A N 1
ATOM 2012 C CA . GLY A 1 252 ? -10.264 -10.707 3.950 1.00 92.88 252 GLY A CA 1
ATOM 2013 C C . GLY A 1 252 ? -10.660 -9.255 3.705 1.00 92.88 252 GLY A C 1
ATOM 2014 O O . GLY A 1 252 ? -9.924 -8.312 4.004 1.00 92.88 252 GLY A O 1
ATOM 2015 N N . LEU A 1 253 ? -11.834 -9.080 3.101 1.00 91.81 253 LEU A N 1
ATOM 2016 C CA . LEU A 1 253 ? -12.361 -7.771 2.712 1.00 91.81 253 LEU A CA 1
ATOM 2017 C C . LEU A 1 253 ? -12.586 -6.830 3.910 1.00 91.81 253 LEU A C 1
ATOM 2019 O O . LEU A 1 253 ? -12.393 -5.617 3.769 1.00 91.81 253 LEU A O 1
ATOM 2023 N N . LYS A 1 254 ? -12.929 -7.371 5.090 1.00 88.75 254 LYS A N 1
ATOM 2024 C CA . LYS A 1 254 ? -13.117 -6.602 6.335 1.00 88.75 254 LYS A CA 1
ATOM 2025 C C . LYS A 1 254 ? -11.830 -5.897 6.771 1.00 88.75 254 LYS A C 1
ATOM 2027 O O . LYS A 1 254 ? -11.876 -4.742 7.187 1.00 88.75 254 LYS A O 1
ATOM 2032 N N . GLU A 1 255 ? -10.680 -6.543 6.594 1.00 90.50 255 GLU A N 1
ATOM 2033 C CA . GLU A 1 255 ? -9.359 -5.970 6.877 1.00 90.50 255 GLU A CA 1
ATOM 2034 C C . GLU A 1 255 ? -8.786 -5.183 5.683 1.00 90.50 255 GLU A C 1
ATOM 2036 O O . GLU A 1 255 ? -7.664 -4.687 5.739 1.00 90.50 255 GLU A O 1
ATOM 2041 N N . GLY A 1 256 ? -9.548 -5.042 4.592 1.00 91.19 256 GLY A N 1
ATOM 2042 C CA . GLY A 1 256 ? -9.137 -4.291 3.406 1.00 91.19 256 GLY A CA 1
ATOM 2043 C C . GLY A 1 256 ? -8.055 -4.976 2.570 1.00 91.19 256 GLY A C 1
ATOM 2044 O O . GLY A 1 256 ? -7.353 -4.291 1.823 1.00 91.19 256 GLY A O 1
ATOM 2045 N N . VAL A 1 257 ? -7.927 -6.302 2.683 1.00 94.25 257 VAL A N 1
ATOM 2046 C CA . VAL A 1 257 ? -6.928 -7.105 1.970 1.00 94.25 257 VAL A CA 1
ATOM 2047 C C . VAL A 1 257 ? -7.128 -7.021 0.456 1.00 94.25 257 VAL A C 1
ATOM 2049 O O . VAL A 1 257 ? -8.234 -7.209 -0.051 1.00 94.25 257 VAL A O 1
ATOM 2052 N N . LYS A 1 258 ? -6.040 -6.794 -0.286 1.00 95.06 258 LYS A N 1
ATOM 2053 C CA . LYS A 1 258 ? -6.018 -6.765 -1.754 1.00 95.06 258 LYS A CA 1
ATOM 2054 C C . LYS A 1 258 ? -5.002 -7.756 -2.310 1.00 95.06 258 LYS A C 1
ATOM 2056 O O . LYS A 1 258 ? -4.036 -8.139 -1.652 1.00 95.06 258 LYS A O 1
ATOM 2061 N N . ILE A 1 259 ? -5.211 -8.156 -3.565 1.00 96.94 259 ILE A N 1
ATOM 2062 C CA . ILE A 1 259 ? -4.277 -9.015 -4.307 1.00 96.94 259 ILE A CA 1
ATOM 2063 C C . ILE A 1 259 ? -2.890 -8.378 -4.282 1.00 96.94 259 ILE A C 1
ATOM 2065 O O . ILE A 1 259 ? -2.771 -7.168 -4.436 1.00 96.94 259 ILE A O 1
ATOM 2069 N N . ASP A 1 260 ? -1.840 -9.186 -4.142 1.00 96.50 260 ASP A N 1
ATOM 2070 C CA . ASP A 1 260 ? -0.451 -8.728 -4.068 1.00 96.50 260 ASP A CA 1
ATOM 2071 C C . ASP A 1 260 ? -0.105 -7.873 -2.839 1.00 96.50 260 ASP A C 1
ATOM 2073 O O . ASP A 1 260 ? 1.018 -7.369 -2.766 1.00 96.50 260 ASP A O 1
ATOM 2077 N N . ASP A 1 261 ? -0.996 -7.704 -1.858 1.00 96.06 261 ASP A N 1
ATOM 2078 C CA . ASP A 1 261 ? -0.600 -7.136 -0.567 1.00 96.06 261 ASP A CA 1
ATOM 2079 C C . ASP A 1 261 ? 0.428 -8.029 0.113 1.00 96.06 261 ASP A C 1
ATOM 2081 O O . ASP A 1 261 ? 0.380 -9.261 0.030 1.00 96.06 261 ASP A O 1
ATOM 2085 N N . ARG A 1 262 ? 1.415 -7.382 0.728 1.00 96.38 262 ARG A N 1
ATOM 2086 C CA . ARG A 1 262 ? 2.596 -8.031 1.274 1.00 96.38 262 ARG A CA 1
ATOM 2087 C C . ARG A 1 262 ? 2.413 -8.269 2.764 1.00 96.38 262 ARG A C 1
ATOM 2089 O O . ARG A 1 262 ? 2.028 -7.369 3.501 1.00 96.38 262 ARG A O 1
ATOM 2096 N N . TYR A 1 263 ? 2.784 -9.469 3.196 1.00 97.06 263 TYR A N 1
ATOM 2097 C CA . TYR A 1 263 ? 2.829 -9.848 4.600 1.00 97.06 263 TYR A CA 1
ATOM 2098 C C . TYR A 1 263 ? 4.186 -10.462 4.928 1.00 97.06 263 TYR A C 1
ATOM 2100 O O . TYR A 1 263 ? 4.669 -11.362 4.233 1.00 97.06 263 TYR A O 1
ATOM 2108 N N . ASP A 1 264 ? 4.797 -9.988 6.006 1.00 96.38 264 ASP A N 1
ATOM 2109 C CA . ASP A 1 264 ? 5.944 -10.643 6.615 1.00 96.38 264 ASP A CA 1
ATOM 2110 C C . ASP A 1 264 ? 5.424 -11.798 7.495 1.00 96.38 264 ASP A C 1
ATOM 2112 O O . ASP A 1 264 ? 4.468 -11.645 8.253 1.00 96.38 264 ASP A O 1
ATOM 2116 N N . VAL A 1 265 ? 6.027 -12.981 7.366 1.00 95.81 265 VAL A N 1
ATOM 2117 C CA . VAL A 1 265 ? 5.688 -14.162 8.170 1.00 95.81 265 VAL A CA 1
ATOM 2118 C C . VAL A 1 265 ? 6.662 -14.251 9.331 1.00 95.81 265 VAL A C 1
ATOM 2120 O O . VAL A 1 265 ? 7.858 -14.465 9.120 1.00 95.81 265 VAL A O 1
ATOM 2123 N N . MET A 1 266 ? 6.152 -14.108 10.543 1.00 93.88 266 MET A N 1
ATOM 2124 C CA . MET A 1 266 ? 6.919 -14.024 11.774 1.00 93.88 266 MET A CA 1
ATOM 2125 C C . MET A 1 266 ? 6.799 -15.313 12.595 1.00 93.88 266 MET A C 1
ATOM 2127 O O . MET A 1 266 ? 5.731 -15.915 12.703 1.00 93.88 266 MET A O 1
ATOM 2131 N N . GLU A 1 267 ? 7.918 -15.731 13.179 1.00 88.38 267 GLU A N 1
ATOM 2132 C CA . GLU A 1 267 ? 8.041 -16.857 14.105 1.00 88.38 267 GLU A CA 1
ATOM 2133 C C . GLU A 1 267 ? 8.484 -16.312 15.468 1.00 88.38 267 GLU A C 1
ATOM 2135 O O . GLU A 1 267 ? 9.468 -15.572 15.549 1.00 88.38 267 GLU A O 1
ATOM 2140 N N . LEU A 1 268 ? 7.764 -16.666 16.534 1.00 82.69 268 LEU A N 1
ATOM 2141 C CA . LEU A 1 268 ? 8.195 -16.394 17.904 1.00 82.69 268 LEU A CA 1
ATOM 2142 C C . LEU A 1 268 ? 9.281 -17.400 18.280 1.00 82.69 268 LEU A C 1
ATOM 2144 O O . LEU A 1 268 ? 9.054 -18.608 18.244 1.00 82.69 268 LEU A O 1
ATOM 2148 N N . VAL A 1 269 ? 10.463 -16.899 18.625 1.00 83.44 269 VAL A N 1
ATOM 2149 C CA . VAL A 1 269 ? 11.605 -17.718 19.031 1.00 83.44 269 VAL A CA 1
ATOM 2150 C C . VAL A 1 269 ? 12.059 -17.276 20.408 1.00 83.44 269 VAL A C 1
ATOM 2152 O O . VAL A 1 269 ? 12.275 -16.090 20.638 1.00 83.44 269 VAL A O 1
ATOM 2155 N N . GLU A 1 270 ? 12.248 -18.224 21.315 1.00 83.62 270 GLU A N 1
ATOM 2156 C CA . GLU A 1 270 ? 12.846 -17.938 22.613 1.00 83.62 270 GLU A CA 1
ATOM 2157 C C . GLU A 1 270 ? 14.353 -17.704 22.457 1.00 83.62 270 GLU A C 1
ATOM 2159 O O . GLU A 1 270 ? 15.074 -18.499 21.845 1.00 83.62 270 GLU A O 1
ATOM 2164 N N . LYS A 1 271 ? 14.832 -16.579 22.981 1.00 80.00 271 LYS A N 1
ATOM 2165 C CA . LYS A 1 271 ? 16.245 -16.228 23.051 1.00 80.00 271 LYS A CA 1
ATOM 2166 C C . LYS A 1 271 ? 16.506 -15.629 24.428 1.00 80.00 271 LYS A C 1
ATOM 2168 O O . LYS A 1 271 ? 15.887 -14.635 24.787 1.00 80.00 271 LYS A O 1
ATOM 2173 N N . ASP A 1 272 ? 17.407 -16.245 25.186 1.00 81.00 272 ASP A N 1
ATOM 2174 C CA . ASP A 1 272 ? 17.817 -15.771 26.515 1.00 81.00 272 ASP A CA 1
ATOM 2175 C C . ASP A 1 272 ? 16.630 -15.605 27.496 1.00 81.00 272 ASP A C 1
ATOM 2177 O O . ASP A 1 272 ? 16.573 -14.657 28.276 1.00 81.00 272 ASP A O 1
ATOM 2181 N N . GLY A 1 273 ? 15.645 -16.511 27.426 1.00 78.44 273 GLY A N 1
ATOM 2182 C CA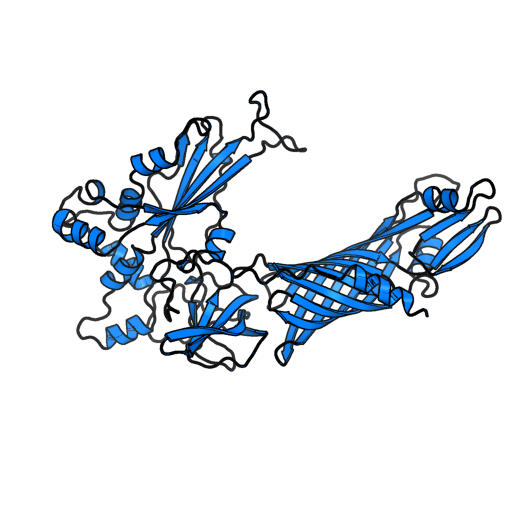 . GLY A 1 273 ? 14.423 -16.472 28.242 1.00 78.44 273 GLY A CA 1
ATOM 2183 C C . GLY A 1 273 ? 13.393 -15.416 27.818 1.00 78.44 273 GLY A C 1
ATOM 2184 O O . GLY A 1 273 ? 12.364 -15.272 28.474 1.00 78.44 273 GLY A O 1
ATOM 2185 N N . GLN A 1 274 ? 13.640 -14.681 26.727 1.00 75.31 274 GLN A N 1
ATOM 2186 C CA . GLN A 1 274 ? 12.699 -13.723 26.142 1.00 75.31 274 GLN A CA 1
ATOM 2187 C C . GLN A 1 274 ? 12.172 -14.219 24.794 1.00 75.31 274 GLN A C 1
ATOM 2189 O O . GLN A 1 274 ? 12.912 -14.775 23.981 1.00 75.31 274 GLN A O 1
ATOM 2194 N N . GLN A 1 275 ? 10.888 -13.990 24.516 1.00 75.12 275 GLN A N 1
ATOM 2195 C CA . GLN A 1 275 ? 10.334 -14.249 23.189 1.00 75.12 275 GLN A CA 1
ATOM 2196 C C . GLN A 1 275 ? 10.720 -13.125 22.227 1.00 75.12 275 GLN A C 1
ATOM 2198 O O . GLN A 1 275 ? 10.397 -11.961 22.443 1.00 75.12 275 GLN A O 1
ATOM 2203 N N . VAL A 1 276 ? 11.391 -13.483 21.134 1.00 79.38 276 VAL A N 1
ATOM 2204 C CA . VAL A 1 276 ? 11.806 -12.566 20.073 1.00 79.38 276 VAL A CA 1
ATOM 2205 C C . VAL A 1 276 ? 11.146 -12.980 18.764 1.00 79.38 276 VAL A C 1
ATOM 2207 O O . VAL A 1 276 ? 11.246 -14.127 18.326 1.00 79.38 276 VAL A O 1
ATOM 2210 N N . SER A 1 277 ? 10.501 -12.023 18.106 1.00 82.50 277 SER A N 1
ATOM 2211 C CA . SER A 1 277 ? 9.897 -12.219 16.791 1.00 82.50 277 SER A CA 1
ATOM 2212 C C . SER A 1 277 ? 10.963 -12.213 15.689 1.00 82.50 277 SER A C 1
ATOM 2214 O O . SER A 1 277 ? 11.752 -11.274 15.576 1.00 82.50 277 SER A O 1
ATOM 2216 N N . LYS A 1 278 ? 11.002 -13.260 14.857 1.00 88.88 278 LYS A N 1
ATOM 2217 C CA . LYS A 1 278 ? 11.921 -13.374 13.713 1.00 88.88 278 LYS A CA 1
ATOM 2218 C C . LYS A 1 278 ? 11.159 -13.584 12.412 1.00 88.88 278 LYS A C 1
ATOM 2220 O O . LYS A 1 278 ? 10.326 -14.481 12.309 1.00 88.88 278 LYS A O 1
ATOM 2225 N N . ARG A 1 279 ? 11.500 -12.812 11.374 1.00 92.00 279 ARG A N 1
ATOM 2226 C CA . ARG A 1 279 ? 10.914 -12.990 10.039 1.00 92.00 279 ARG A CA 1
ATOM 2227 C C . ARG A 1 279 ? 11.431 -14.264 9.379 1.00 92.00 279 ARG A C 1
ATOM 2229 O O . ARG A 1 279 ? 12.625 -14.400 9.114 1.00 92.00 279 ARG A O 1
ATOM 2236 N N . ARG A 1 280 ? 10.515 -15.172 9.055 1.00 94.06 280 ARG A N 1
ATOM 2237 C CA . ARG A 1 280 ? 10.784 -16.459 8.409 1.00 94.06 280 ARG A CA 1
ATOM 2238 C C . ARG A 1 280 ? 10.698 -16.386 6.889 1.00 94.06 280 ARG A C 1
ATOM 2240 O O . ARG A 1 280 ? 11.534 -16.956 6.181 1.00 94.06 280 ARG A O 1
ATOM 2247 N N . ALA A 1 281 ? 9.678 -15.697 6.396 1.00 95.25 281 ALA A N 1
ATOM 2248 C CA . ALA A 1 281 ? 9.382 -15.549 4.981 1.00 95.25 281 ALA A CA 1
ATOM 2249 C C . ALA A 1 281 ? 8.610 -14.251 4.733 1.00 95.25 281 ALA A C 1
ATOM 2251 O O . ALA A 1 281 ? 8.203 -13.567 5.668 1.00 95.25 281 ALA A O 1
ATOM 2252 N N . VAL A 1 282 ? 8.401 -13.938 3.464 1.00 96.94 282 VAL A N 1
ATOM 2253 C CA . VAL A 1 282 ? 7.448 -12.935 3.002 1.00 96.94 282 VAL A CA 1
ATOM 2254 C C . VAL A 1 282 ? 6.494 -13.626 2.048 1.00 96.94 282 VAL A C 1
ATOM 2256 O O . VAL A 1 282 ? 6.911 -14.401 1.178 1.00 96.94 282 VAL A O 1
ATOM 2259 N N . VAL A 1 283 ? 5.211 -13.352 2.222 1.00 97.38 283 VAL A N 1
ATOM 2260 C CA . VAL A 1 283 ? 4.137 -13.864 1.380 1.00 97.38 283 VAL A CA 1
ATOM 2261 C C . VAL A 1 283 ? 3.346 -12.703 0.798 1.00 97.38 283 VAL A C 1
ATOM 2263 O O . VAL A 1 283 ? 3.407 -11.573 1.285 1.00 97.38 283 VAL A O 1
ATOM 2266 N N . ARG A 1 284 ? 2.622 -12.986 -0.279 1.00 96.94 284 ARG A N 1
ATOM 2267 C CA . ARG A 1 284 ? 1.730 -12.037 -0.934 1.00 96.94 284 ARG A CA 1
ATOM 2268 C C . ARG A 1 284 ? 0.373 -12.669 -1.184 1.00 96.94 284 ARG A C 1
ATOM 2270 O O . ARG A 1 284 ? 0.276 -13.884 -1.365 1.00 96.94 284 ARG A O 1
ATOM 2277 N N . VAL A 1 285 ? -0.666 -11.850 -1.172 1.00 97.88 285 VAL A N 1
ATOM 2278 C CA . VAL A 1 285 ? -2.057 -12.287 -1.335 1.00 97.88 285 VAL A CA 1
ATOM 2279 C C . VAL A 1 285 ? -2.315 -12.777 -2.767 1.00 97.88 285 VAL A C 1
ATOM 2281 O O . VAL A 1 285 ? -1.928 -12.125 -3.737 1.00 97.88 285 VAL A O 1
ATOM 2284 N N . ARG A 1 286 ? -2.968 -13.938 -2.912 1.00 97.12 286 ARG A N 1
ATOM 2285 C CA . ARG A 1 286 ? -3.448 -14.489 -4.195 1.00 97.12 286 ARG A CA 1
ATOM 2286 C C . ARG A 1 286 ? -4.824 -13.920 -4.558 1.00 97.12 286 ARG A C 1
ATOM 2288 O O . ARG A 1 286 ? -5.437 -13.196 -3.793 1.00 97.12 286 ARG A O 1
ATOM 2295 N N . SER A 1 287 ? -5.351 -14.315 -5.715 1.00 96.38 287 SER A N 1
ATOM 2296 C CA . SER A 1 287 ? -6.692 -13.919 -6.164 1.00 96.38 287 SER A CA 1
ATOM 2297 C C . SER A 1 287 ? -7.839 -14.415 -5.275 1.00 96.38 287 SER A C 1
ATOM 2299 O O . SER A 1 287 ? -8.906 -13.814 -5.308 1.00 96.38 287 SER A O 1
ATOM 2301 N N . LYS A 1 288 ? -7.655 -15.498 -4.501 1.00 97.06 288 LYS A N 1
ATOM 2302 C CA . LYS A 1 288 ? -8.665 -15.948 -3.534 1.00 97.06 288 LYS A CA 1
ATOM 2303 C C . LYS A 1 288 ? -8.527 -15.135 -2.245 1.00 97.06 288 LYS A C 1
ATOM 2305 O O . LYS A 1 288 ? -7.618 -15.402 -1.457 1.00 97.06 288 LYS A O 1
ATOM 2310 N N . ILE A 1 289 ? -9.435 -14.184 -2.059 1.00 96.88 289 ILE A N 1
ATOM 2311 C CA . ILE A 1 289 ? -9.585 -13.362 -0.855 1.00 96.88 289 ILE A CA 1
ATOM 2312 C C . ILE A 1 289 ? -10.917 -13.738 -0.216 1.00 96.88 289 ILE A C 1
ATOM 2314 O O . ILE A 1 289 ? -11.916 -13.819 -0.926 1.00 96.88 289 ILE A O 1
ATOM 2318 N N . ALA A 1 290 ? -10.909 -13.997 1.089 1.00 94.31 290 ALA A N 1
ATOM 2319 C CA . ALA A 1 290 ? -12.118 -14.343 1.818 1.00 94.31 290 ALA A CA 1
ATOM 2320 C C . ALA A 1 290 ? -13.074 -13.149 1.896 1.00 94.31 290 ALA A C 1
ATOM 2322 O O . ALA A 1 290 ? -12.649 -12.029 2.203 1.00 94.31 290 ALA A O 1
ATOM 2323 N N . ASP A 1 291 ? -14.361 -13.402 1.673 1.00 91.56 291 ASP A N 1
ATOM 2324 C CA . ASP A 1 291 ? -15.403 -12.439 2.016 1.00 91.56 291 ASP A CA 1
ATOM 2325 C C . ASP A 1 291 ? -15.837 -12.661 3.467 1.00 91.56 291 ASP A C 1
ATOM 2327 O O . ASP A 1 291 ? -16.611 -13.559 3.784 1.00 91.56 291 ASP A O 1
ATOM 2331 N N . ASN A 1 292 ? -15.268 -11.861 4.365 1.00 87.12 292 ASN A N 1
ATOM 2332 C CA . ASN A 1 292 ? -15.578 -11.856 5.791 1.00 87.12 292 ASN A CA 1
ATOM 2333 C C . ASN A 1 292 ? -16.289 -10.564 6.207 1.00 87.12 292 ASN A C 1
ATOM 2335 O O . ASN A 1 292 ? -16.120 -10.120 7.341 1.00 87.12 292 ASN A O 1
ATOM 2339 N N . SER A 1 293 ? -17.020 -9.927 5.287 1.00 84.50 293 SER A N 1
ATOM 2340 C CA . SER A 1 293 ? -17.727 -8.671 5.556 1.00 84.50 293 SER A CA 1
ATOM 2341 C C . SER A 1 293 ? -18.896 -8.826 6.539 1.00 84.50 293 SER A C 1
ATOM 2343 O O . SER A 1 293 ? -19.247 -7.857 7.209 1.00 84.50 293 SER A O 1
ATOM 2345 N N . ASP A 1 294 ? -19.420 -10.040 6.710 1.00 85.75 294 ASP A N 1
ATOM 2346 C CA . ASP A 1 294 ? -20.459 -10.366 7.689 1.00 85.75 294 ASP A CA 1
ATOM 2347 C C . ASP A 1 294 ? -19.909 -10.629 9.109 1.00 85.75 294 ASP A C 1
ATOM 2349 O O . ASP A 1 294 ? -18.698 -10.698 9.359 1.00 85.75 294 ASP A O 1
ATOM 2353 N N . VAL A 1 295 ? -20.824 -10.758 10.074 1.00 84.38 295 VAL A N 1
ATOM 2354 C CA . VAL A 1 295 ? -20.522 -11.179 11.453 1.00 84.38 295 VAL A CA 1
ATOM 2355 C C . VAL A 1 295 ? -20.037 -12.633 11.460 1.00 84.38 295 VAL A C 1
ATOM 2357 O O . VAL A 1 295 ? -20.557 -13.482 10.734 1.00 84.38 295 VAL A O 1
ATOM 2360 N N . ALA A 1 296 ? -19.033 -12.928 12.289 1.00 82.19 296 ALA A N 1
ATOM 2361 C CA . ALA A 1 296 ? -18.479 -14.271 12.408 1.00 82.19 296 ALA A CA 1
ATOM 2362 C C . ALA A 1 296 ? -19.520 -15.273 12.937 1.00 82.19 296 ALA A C 1
ATOM 2364 O O . ALA A 1 296 ? -20.280 -14.987 13.859 1.00 82.19 296 ALA A O 1
ATOM 2365 N N . THR A 1 297 ? -19.521 -16.485 12.381 1.00 83.00 297 THR A N 1
ATOM 2366 C CA . THR A 1 297 ? -20.448 -17.561 12.783 1.00 83.00 297 THR A CA 1
ATOM 2367 C C . THR A 1 297 ? -19.773 -18.638 13.632 1.00 83.00 297 THR A C 1
ATOM 2369 O O . THR A 1 297 ? -20.459 -19.458 14.253 1.00 83.00 297 THR A O 1
ATOM 2372 N N . GLY A 1 298 ? -18.437 -18.636 13.694 1.00 79.94 298 GLY A N 1
ATOM 2373 C CA . GLY A 1 298 ? -17.623 -19.668 14.338 1.00 79.94 298 GLY A CA 1
ATOM 2374 C C . GLY A 1 298 ? -17.150 -20.763 13.380 1.00 79.94 298 GLY A C 1
ATOM 2375 O O . GLY A 1 298 ? -16.181 -21.447 13.689 1.00 79.94 298 GLY A O 1
ATOM 2376 N N . ASP A 1 299 ? -17.766 -20.888 12.204 1.00 83.06 299 ASP A N 1
ATOM 2377 C CA . ASP A 1 299 ? -17.533 -21.999 11.274 1.00 83.06 299 ASP A CA 1
ATOM 2378 C C . ASP A 1 299 ? -17.007 -21.509 9.910 1.00 83.06 299 ASP A C 1
ATOM 2380 O O . ASP A 1 299 ? -17.233 -22.142 8.878 1.00 83.06 299 ASP A O 1
ATOM 2384 N N . THR A 1 300 ? -16.300 -20.368 9.874 1.00 81.25 300 THR A N 1
ATOM 2385 C CA . THR A 1 300 ? -15.819 -19.778 8.616 1.00 81.25 300 THR A CA 1
ATOM 2386 C C . THR A 1 300 ? -14.774 -20.678 7.961 1.00 81.25 300 THR A C 1
ATOM 2388 O O . THR A 1 300 ? -13.666 -20.876 8.475 1.00 81.25 300 THR A O 1
ATOM 2391 N N . THR A 1 301 ? -15.121 -21.190 6.779 1.00 85.50 301 THR A N 1
ATOM 2392 C CA . THR A 1 301 ? -14.245 -22.012 5.932 1.00 85.50 301 THR A CA 1
ATOM 2393 C C . THR A 1 301 ? -13.601 -21.228 4.796 1.00 85.50 301 THR A C 1
ATOM 2395 O O . THR A 1 301 ? -12.678 -21.733 4.151 1.00 85.50 301 THR A O 1
ATOM 2398 N N . ASP A 1 302 ? -14.099 -20.025 4.497 1.00 91.19 302 ASP A N 1
ATOM 2399 C CA . ASP A 1 302 ? -13.501 -19.192 3.463 1.00 91.19 302 ASP A CA 1
ATOM 2400 C C . ASP A 1 302 ? -12.258 -18.481 4.001 1.00 91.19 302 ASP A C 1
ATOM 2402 O O . ASP A 1 302 ? -12.285 -17.822 5.037 1.00 91.19 302 ASP A O 1
ATOM 2406 N N . LEU A 1 303 ? -11.137 -18.676 3.312 1.00 94.44 303 LEU A N 1
ATOM 2407 C CA . LEU A 1 303 ? -9.816 -18.252 3.760 1.00 94.44 303 LEU A CA 1
ATOM 2408 C C . LEU A 1 303 ? -9.079 -17.584 2.609 1.00 94.44 303 LEU A C 1
ATOM 2410 O O . LEU A 1 303 ? -9.040 -18.116 1.490 1.00 94.44 303 LEU A O 1
ATOM 2414 N N . THR A 1 304 ? -8.422 -16.467 2.914 1.00 97.50 304 THR A N 1
ATOM 2415 C CA . THR A 1 304 ? -7.532 -15.809 1.962 1.00 97.50 304 THR A CA 1
ATOM 2416 C C . THR A 1 304 ? -6.308 -16.673 1.733 1.00 97.50 304 THR A C 1
ATOM 2418 O O . THR A 1 304 ? -5.693 -17.183 2.673 1.00 97.50 304 THR A O 1
ATOM 2421 N N . GLN A 1 305 ? -5.949 -16.832 0.463 1.00 97.88 305 GLN A N 1
ATOM 2422 C CA . GLN A 1 305 ? -4.772 -17.578 0.056 1.00 97.88 305 GLN A CA 1
ATOM 2423 C C . GLN A 1 305 ? -3.595 -16.654 -0.207 1.00 97.88 305 GLN A C 1
ATOM 2425 O O . GLN A 1 305 ? -3.730 -15.560 -0.752 1.00 97.88 305 GLN A O 1
ATOM 2430 N N . PHE A 1 306 ? -2.407 -17.165 0.081 1.00 97.94 306 PHE A N 1
ATOM 2431 C CA . PHE A 1 306 ? -1.151 -16.473 -0.131 1.00 97.94 306 PHE A CA 1
ATOM 2432 C C . PHE A 1 306 ? -0.211 -17.311 -1.001 1.00 97.94 306 PHE A C 1
ATOM 2434 O O . PHE A 1 306 ? -0.296 -18.542 -1.091 1.00 97.94 306 PHE A O 1
ATOM 2441 N N . TYR A 1 307 ? 0.709 -16.634 -1.676 1.00 95.25 307 TYR A N 1
ATOM 2442 C CA . TYR A 1 307 ? 1.846 -17.244 -2.344 1.00 95.25 307 TYR A CA 1
ATOM 2443 C C . TYR A 1 307 ? 3.140 -16.773 -1.691 1.00 95.25 307 TYR A C 1
ATOM 2445 O O . TYR A 1 307 ? 3.254 -15.639 -1.228 1.00 95.25 307 TYR A O 1
ATOM 2453 N N . LYS A 1 308 ? 4.131 -17.663 -1.637 1.00 94.25 308 LYS A N 1
ATOM 2454 C CA . LYS A 1 308 ? 5.446 -17.321 -1.100 1.00 94.25 308 LYS A CA 1
ATOM 2455 C C . LYS A 1 308 ? 6.160 -16.379 -2.066 1.00 94.25 308 LYS A C 1
ATOM 2457 O O . LYS A 1 308 ? 6.292 -16.702 -3.244 1.00 94.25 308 LYS A O 1
ATOM 2462 N N . PHE A 1 309 ? 6.622 -15.247 -1.548 1.00 94.31 309 PHE A N 1
ATOM 2463 C CA . PHE A 1 309 ? 7.389 -14.255 -2.294 1.00 94.31 309 PHE A CA 1
ATOM 2464 C C . PHE A 1 309 ? 8.889 -14.511 -2.125 1.00 94.31 309 PHE A C 1
ATOM 2466 O O . PHE A 1 309 ? 9.571 -14.805 -3.097 1.00 94.31 309 PHE A O 1
ATOM 2473 N N . ILE A 1 310 ? 9.381 -14.514 -0.882 1.00 95.12 310 ILE A N 1
ATOM 2474 C CA . ILE A 1 310 ? 10.780 -14.831 -0.562 1.00 95.12 310 ILE A CA 1
ATOM 2475 C C . ILE A 1 310 ? 10.888 -15.526 0.799 1.00 95.12 310 ILE A C 1
ATOM 2477 O O . ILE A 1 310 ? 10.097 -15.272 1.704 1.00 95.12 310 ILE A O 1
ATOM 2481 N N . GLY A 1 311 ? 11.897 -16.375 0.977 1.00 92.88 311 GLY A N 1
ATOM 2482 C CA . GLY A 1 311 ? 12.314 -16.865 2.290 1.00 92.88 311 GLY A CA 1
ATOM 2483 C C . GLY A 1 311 ? 11.993 -18.333 2.556 1.00 92.88 311 GLY A C 1
ATOM 2484 O O . GLY A 1 311 ? 11.724 -19.120 1.644 1.00 92.88 311 GLY A O 1
ATOM 2485 N N . LEU A 1 312 ? 12.128 -18.719 3.826 1.00 92.00 312 LEU A N 1
ATOM 2486 C CA . LEU A 1 312 ? 12.079 -20.112 4.269 1.00 92.00 312 LEU A CA 1
ATOM 2487 C C . LEU A 1 312 ? 10.657 -20.691 4.205 1.00 92.00 312 LEU A C 1
ATOM 2489 O O . LEU A 1 312 ? 9.700 -20.040 3.791 1.00 92.00 312 LEU A O 1
ATOM 2493 N N . ASN A 1 313 ? 10.527 -21.961 4.584 1.00 92.00 313 ASN A N 1
ATOM 2494 C CA . ASN A 1 313 ? 9.220 -22.595 4.700 1.00 92.00 313 ASN A CA 1
ATOM 2495 C C . ASN A 1 313 ? 8.406 -21.942 5.818 1.00 92.00 313 ASN A C 1
ATOM 2497 O O . ASN A 1 313 ? 8.924 -21.683 6.908 1.00 92.00 313 ASN A O 1
ATOM 2501 N N . VAL A 1 314 ? 7.138 -21.710 5.503 1.00 94.50 314 VAL A N 1
ATOM 2502 C CA . VAL A 1 314 ? 6.108 -21.243 6.426 1.00 94.50 314 VAL A CA 1
ATOM 2503 C C . VAL A 1 314 ? 5.499 -22.463 7.111 1.00 94.50 314 VAL A C 1
ATOM 2505 O O . VAL A 1 314 ? 5.385 -23.517 6.487 1.00 94.50 314 VAL A O 1
ATOM 2508 N N . LYS A 1 315 ? 5.144 -22.325 8.387 1.00 94.94 315 LYS A N 1
ATOM 2509 C CA . LYS A 1 315 ? 4.469 -23.350 9.186 1.00 94.94 315 LYS A CA 1
ATOM 2510 C C . LYS A 1 315 ? 3.163 -22.792 9.738 1.00 94.94 315 LYS A C 1
ATOM 2512 O O . LYS A 1 315 ? 3.032 -21.581 9.915 1.00 94.94 315 LYS A O 1
ATOM 2517 N N . GLU A 1 316 ? 2.231 -23.686 10.028 1.00 94.50 316 GLU A N 1
ATOM 2518 C CA . GLU A 1 316 ? 1.020 -23.354 10.777 1.00 94.50 316 GLU A CA 1
ATOM 2519 C C . GLU A 1 316 ? 1.379 -22.797 12.160 1.00 94.50 316 GLU A C 1
ATOM 2521 O O . GLU A 1 316 ? 2.392 -23.176 12.754 1.00 94.50 316 GLU A O 1
ATOM 2526 N N . GLY A 1 317 ? 0.579 -21.847 12.641 1.00 90.25 317 GLY A N 1
ATOM 2527 C CA . GLY A 1 317 ? 0.817 -21.145 13.904 1.00 90.25 317 GLY A CA 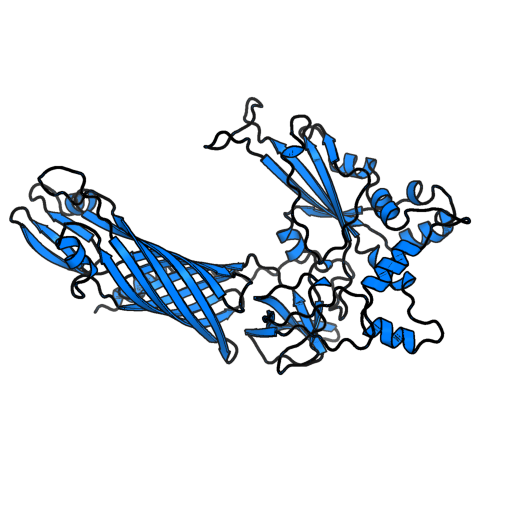1
ATOM 2528 C C . GLY A 1 317 ? 1.798 -19.968 13.826 1.00 90.25 317 GLY A C 1
ATOM 2529 O O . GLY A 1 317 ? 1.914 -19.233 14.804 1.00 90.25 317 GLY A O 1
ATOM 2530 N N . MET A 1 318 ? 2.477 -19.747 12.692 1.00 92.50 318 MET A N 1
ATOM 2531 C CA . MET A 1 318 ? 3.226 -18.503 12.449 1.00 92.50 318 MET A CA 1
ATOM 2532 C C . MET A 1 318 ? 2.274 -17.313 12.261 1.00 92.50 318 MET A C 1
ATOM 2534 O O . MET A 1 318 ? 1.123 -17.496 11.867 1.00 92.50 318 MET A O 1
ATOM 2538 N N . THR A 1 319 ? 2.764 -16.093 12.484 1.00 92.81 319 THR A N 1
ATOM 2539 C CA . THR A 1 319 ? 1.957 -14.866 12.378 1.00 92.81 319 THR A CA 1
ATOM 2540 C C . THR A 1 319 ? 2.281 -14.113 11.091 1.00 92.81 319 THR A C 1
ATOM 2542 O O . THR A 1 319 ? 3.432 -13.771 10.837 1.00 92.81 319 THR A O 1
ATOM 2545 N N . LEU A 1 320 ? 1.272 -13.837 10.274 1.00 94.94 320 LEU A N 1
ATOM 2546 C CA . LEU A 1 320 ? 1.318 -12.872 9.183 1.00 94.94 320 LEU A CA 1
ATOM 2547 C C . LEU A 1 320 ? 1.199 -11.462 9.757 1.00 94.94 320 LEU A C 1
ATOM 2549 O O . LEU A 1 320 ? 0.320 -11.215 10.577 1.00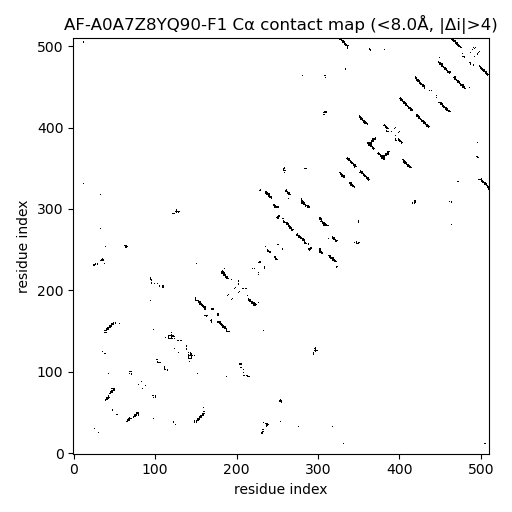 94.94 320 LEU A O 1
ATOM 2553 N N . VAL A 1 321 ? 2.042 -10.544 9.296 1.00 93.69 321 VAL A N 1
ATOM 2554 C CA . VAL A 1 321 ? 1.974 -9.115 9.625 1.00 93.69 321 VAL A CA 1
ATOM 2555 C C . VAL A 1 321 ? 2.030 -8.317 8.328 1.00 93.69 321 VAL A C 1
ATOM 2557 O O . VAL A 1 321 ? 2.984 -8.461 7.562 1.00 93.69 321 VAL A O 1
ATOM 2560 N N . GLU A 1 322 ? 1.014 -7.497 8.065 1.00 94.31 322 GLU A N 1
ATOM 2561 C CA . GLU A 1 322 ? 0.947 -6.640 6.879 1.00 94.31 322 GLU A CA 1
ATOM 2562 C C . GLU A 1 322 ? 2.172 -5.724 6.818 1.00 94.31 322 GLU A C 1
ATOM 2564 O O . GLU A 1 322 ? 2.573 -5.093 7.802 1.00 94.31 322 GLU A O 1
ATOM 2569 N N . HIS A 1 323 ? 2.761 -5.637 5.632 1.00 93.44 323 HIS A N 1
ATOM 2570 C CA . HIS A 1 323 ? 3.842 -4.718 5.330 1.00 93.44 323 HIS A CA 1
ATOM 2571 C C . HIS A 1 323 ? 3.403 -3.809 4.182 1.00 93.44 323 HIS A C 1
ATOM 2573 O O . HIS A 1 323 ? 3.494 -4.186 3.012 1.00 93.44 323 HIS A O 1
ATOM 2579 N N . HIS A 1 324 ? 2.907 -2.617 4.531 1.00 90.56 324 HIS A N 1
ATOM 2580 C CA . HIS A 1 324 ? 2.439 -1.629 3.557 1.00 90.56 324 HIS A CA 1
ATOM 2581 C C . HIS A 1 324 ? 3.584 -1.168 2.646 1.00 90.56 324 HIS A C 1
ATOM 2583 O O . HIS A 1 324 ? 4.675 -0.842 3.116 1.00 90.56 324 HIS A O 1
ATOM 2589 N N . GLU A 1 325 ? 3.317 -1.129 1.345 1.00 88.56 325 GLU A N 1
ATOM 2590 C CA . GLU A 1 325 ? 4.261 -0.739 0.296 1.00 88.56 325 GLU A CA 1
ATOM 2591 C C . GLU A 1 325 ? 3.561 0.175 -0.713 1.00 88.56 325 GLU A C 1
ATOM 2593 O O . GLU A 1 325 ? 2.350 0.066 -0.928 1.00 88.56 325 GLU A O 1
ATOM 2598 N N . LEU A 1 326 ? 4.324 1.061 -1.354 1.00 87.38 326 LEU A N 1
ATOM 2599 C CA . LEU A 1 326 ? 3.792 1.938 -2.402 1.00 87.38 326 LEU A CA 1
ATOM 2600 C C . LEU A 1 326 ? 3.499 1.146 -3.685 1.00 87.38 326 LEU A C 1
ATOM 2602 O O . LEU A 1 326 ? 2.658 1.543 -4.492 1.00 87.38 326 LEU A O 1
ATOM 2606 N N . GLY A 1 327 ? 4.167 0.004 -3.860 1.00 90.44 327 GLY A N 1
ATOM 2607 C CA . GLY A 1 327 ? 3.908 -0.956 -4.926 1.00 90.44 327 GLY A CA 1
ATOM 2608 C C . GLY A 1 327 ? 4.630 -0.636 -6.231 1.00 90.44 327 GLY A C 1
ATOM 2609 O O . GLY A 1 327 ? 4.404 -1.341 -7.218 1.00 90.44 327 GLY A O 1
ATOM 2610 N N . PHE A 1 328 ? 5.498 0.384 -6.252 1.00 94.31 328 PHE A N 1
ATOM 2611 C CA . PHE A 1 328 ? 6.353 0.676 -7.401 1.00 94.31 328 PHE A CA 1
ATOM 2612 C C . PHE A 1 328 ? 7.780 0.164 -7.204 1.00 94.31 328 PHE A C 1
ATOM 2614 O O . PHE A 1 328 ? 8.242 -0.098 -6.096 1.00 94.31 328 PHE A O 1
ATOM 2621 N N . SER A 1 329 ? 8.498 -0.011 -8.304 1.00 96.94 329 SER A N 1
ATOM 2622 C CA . SER A 1 329 ? 9.902 -0.396 -8.301 1.00 96.94 329 SER A CA 1
ATOM 2623 C C . SER A 1 329 ? 10.677 0.360 -9.363 1.00 96.94 329 SER A C 1
ATOM 2625 O O . SER A 1 329 ? 10.124 0.732 -10.393 1.00 96.94 329 SER A O 1
ATOM 2627 N N . VAL A 1 330 ? 11.968 0.562 -9.115 1.00 98.19 330 VAL A N 1
ATOM 2628 C CA . VAL A 1 330 ? 12.910 1.167 -10.059 1.00 98.19 330 VAL A CA 1
ATOM 2629 C C . VAL A 1 330 ? 13.984 0.143 -10.391 1.00 98.19 330 VAL A C 1
ATOM 2631 O O . VAL A 1 330 ? 14.580 -0.457 -9.495 1.00 98.19 330 VAL A O 1
ATOM 2634 N N . SER A 1 331 ? 14.215 -0.059 -11.684 1.00 98.38 331 SER A N 1
ATOM 2635 C CA . SER A 1 331 ? 15.082 -1.107 -12.206 1.00 98.38 331 SER A CA 1
ATOM 2636 C C . SER A 1 331 ? 16.071 -0.565 -13.243 1.00 98.38 331 SER A C 1
ATOM 2638 O O . SER A 1 331 ? 15.742 -0.556 -14.434 1.00 98.38 331 SER A O 1
ATOM 2640 N N . PRO A 1 332 ? 17.265 -0.091 -12.845 1.00 98.19 332 PRO A N 1
ATOM 2641 C CA . PRO A 1 332 ? 18.350 0.152 -13.791 1.00 98.19 332 PRO A CA 1
ATOM 2642 C C . PRO A 1 332 ? 18.841 -1.164 -14.412 1.00 98.19 332 PRO A C 1
ATOM 2644 O O . PRO A 1 332 ? 18.950 -2.191 -13.734 1.00 98.19 332 PRO A O 1
ATOM 2647 N N . PHE A 1 333 ? 19.159 -1.139 -15.705 1.00 97.19 333 PHE A N 1
ATOM 2648 C CA . PHE A 1 333 ? 19.658 -2.305 -16.431 1.00 97.19 333 PHE A CA 1
ATOM 2649 C C . PHE A 1 333 ? 20.661 -1.930 -17.522 1.00 97.19 333 PHE A C 1
ATOM 2651 O O . PHE A 1 333 ? 20.638 -0.832 -18.080 1.00 97.19 333 PHE A O 1
ATOM 2658 N N . VAL A 1 334 ? 21.510 -2.895 -17.863 1.00 96.88 334 VAL A N 1
ATOM 2659 C CA . VAL A 1 334 ? 22.419 -2.852 -19.007 1.00 96.88 334 VAL A CA 1
ATOM 2660 C C . VAL A 1 334 ? 22.299 -4.156 -19.782 1.00 96.88 334 VAL A C 1
ATOM 2662 O O . VAL A 1 334 ? 22.297 -5.243 -19.210 1.00 96.88 334 VAL A O 1
ATOM 2665 N N . GLN A 1 335 ? 22.190 -4.049 -21.096 1.00 95.62 335 GLN A N 1
ATOM 2666 C CA . GLN A 1 335 ? 22.150 -5.143 -22.052 1.00 95.62 335 GLN A CA 1
ATOM 2667 C C . GLN A 1 335 ? 23.144 -4.876 -23.180 1.00 95.62 335 GLN A C 1
ATOM 2669 O O . GLN A 1 335 ? 23.634 -3.765 -23.363 1.00 95.62 335 GLN A O 1
ATOM 2674 N N . THR A 1 336 ? 23.426 -5.907 -23.968 1.00 93.38 336 THR A N 1
ATOM 2675 C CA . THR A 1 336 ? 24.335 -5.840 -25.121 1.00 93.38 336 THR A CA 1
ATOM 2676 C C . THR A 1 336 ? 23.981 -4.761 -26.147 1.00 93.38 336 THR A C 1
ATOM 2678 O O . THR A 1 336 ? 24.870 -4.310 -26.860 1.00 93.38 336 THR A O 1
ATOM 2681 N N . ASN A 1 337 ? 22.712 -4.354 -26.232 1.00 91.69 337 ASN A N 1
ATOM 2682 C CA . ASN A 1 337 ? 22.197 -3.396 -27.213 1.00 91.69 337 ASN A CA 1
ATOM 2683 C C . ASN A 1 337 ? 21.494 -2.177 -26.589 1.00 91.69 337 ASN A C 1
ATOM 2685 O O . ASN A 1 337 ? 20.964 -1.356 -27.329 1.00 91.69 337 ASN A O 1
ATOM 2689 N N . GLN A 1 338 ? 21.425 -2.057 -25.259 1.00 93.69 338 GLN A N 1
ATOM 2690 C CA . GLN A 1 338 ? 20.792 -0.914 -24.591 1.00 93.69 338 GLN A CA 1
ATOM 2691 C C . GLN A 1 338 ? 21.205 -0.802 -23.125 1.00 93.69 338 GLN A C 1
ATOM 2693 O O . GLN A 1 338 ? 21.564 -1.791 -22.494 1.00 93.69 338 GLN A O 1
ATOM 2698 N N . PHE A 1 339 ? 21.068 0.381 -22.547 1.00 95.44 339 PHE A N 1
ATOM 2699 C CA . PHE A 1 339 ? 21.007 0.566 -21.098 1.00 95.44 339 PHE A CA 1
ATOM 2700 C C . PHE A 1 339 ? 19.881 1.522 -20.760 1.00 95.44 339 PHE A C 1
ATOM 2702 O O . PHE A 1 339 ? 19.533 2.383 -21.564 1.00 95.44 339 PHE A O 1
ATOM 2709 N N . GLY A 1 340 ? 19.315 1.391 -19.571 1.00 96.44 340 GLY A N 1
ATOM 2710 C CA . GLY A 1 340 ? 18.202 2.237 -19.200 1.00 96.44 340 GLY A CA 1
ATOM 2711 C C . GLY A 1 340 ? 17.681 1.976 -17.808 1.00 96.44 340 GLY A C 1
ATOM 2712 O O . GLY A 1 340 ? 18.307 1.308 -16.985 1.00 96.44 340 GLY A O 1
ATOM 2713 N N . VAL A 1 341 ? 16.497 2.520 -17.571 1.00 98.31 341 VAL A N 1
ATOM 2714 C CA . VAL A 1 341 ? 15.736 2.365 -16.343 1.00 98.31 341 VAL A CA 1
ATOM 2715 C C . VAL A 1 341 ? 14.319 1.925 -16.682 1.00 98.31 341 VAL A C 1
ATOM 2717 O O . VAL A 1 341 ? 13.705 2.389 -17.643 1.00 98.31 341 VAL A O 1
ATOM 2720 N N . MET A 1 342 ? 13.794 1.008 -15.882 1.00 98.19 342 MET A N 1
ATOM 2721 C CA . MET A 1 342 ? 12.388 0.634 -15.894 1.00 98.19 342 MET A CA 1
ATOM 2722 C C . MET A 1 342 ? 11.761 0.991 -14.553 1.00 98.19 342 MET A C 1
ATOM 2724 O O . MET A 1 342 ? 12.331 0.687 -13.510 1.00 98.19 342 MET A O 1
ATOM 2728 N N . ILE A 1 343 ? 10.589 1.610 -14.585 1.00 98.31 343 ILE A N 1
ATOM 2729 C CA . ILE A 1 343 ? 9.765 1.868 -13.410 1.00 98.31 343 ILE A CA 1
ATOM 2730 C C . ILE A 1 343 ? 8.513 1.008 -13.548 1.00 98.31 343 ILE A C 1
ATOM 2732 O O . ILE A 1 343 ? 7.781 1.175 -14.520 1.00 98.31 343 ILE A O 1
ATOM 2736 N N . ASP A 1 344 ? 8.275 0.082 -12.620 1.00 96.75 344 ASP A N 1
ATOM 2737 C CA . ASP A 1 344 ? 7.091 -0.786 -12.620 1.00 96.75 344 ASP A CA 1
ATOM 2738 C C . ASP A 1 344 ? 6.173 -0.514 -11.427 1.00 96.75 344 ASP A C 1
ATOM 2740 O O . ASP A 1 344 ? 6.653 -0.157 -10.360 1.00 96.75 344 ASP A O 1
ATOM 2744 N N . TYR A 1 345 ? 4.858 -0.657 -11.608 1.00 97.12 345 TYR A N 1
ATOM 2745 C CA . TYR A 1 345 ? 3.830 -0.513 -10.575 1.00 97.12 345 TYR A CA 1
ATOM 2746 C C . TYR A 1 345 ? 2.927 -1.749 -10.546 1.00 97.12 345 TYR A C 1
ATOM 2748 O O . TYR A 1 345 ? 2.350 -2.133 -11.569 1.00 97.12 345 TYR A O 1
ATOM 2756 N N . ARG A 1 346 ? 2.788 -2.375 -9.371 1.00 95.50 346 ARG A N 1
ATOM 2757 C CA . ARG A 1 346 ? 1.945 -3.563 -9.169 1.00 95.50 346 ARG A CA 1
ATOM 2758 C C . ARG A 1 346 ? 0.472 -3.203 -9.306 1.00 95.50 346 ARG A C 1
ATOM 2760 O O . ARG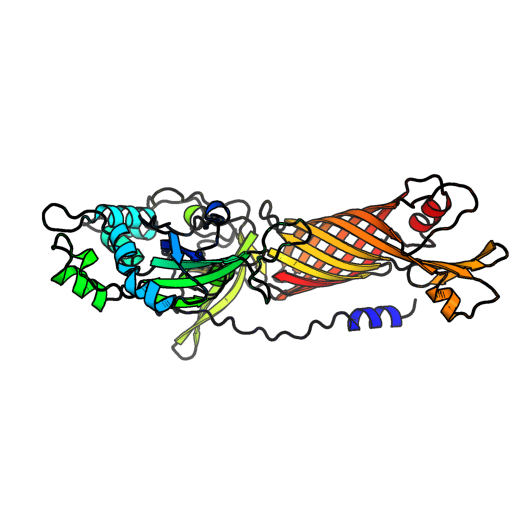 A 1 346 ? -0.055 -2.377 -8.574 1.00 95.50 346 ARG A O 1
ATOM 2767 N N . THR A 1 347 ? -0.219 -3.886 -10.213 1.00 95.19 347 THR A N 1
ATOM 2768 C CA . THR A 1 347 ? -1.604 -3.550 -10.583 1.00 95.19 347 THR A CA 1
ATOM 2769 C C . THR A 1 347 ? -2.643 -3.932 -9.535 1.00 95.19 347 THR A C 1
ATOM 2771 O O . THR A 1 347 ? -3.773 -3.456 -9.618 1.00 95.19 347 THR A O 1
ATOM 2774 N N . LYS A 1 348 ? -2.301 -4.837 -8.605 1.00 93.56 348 LYS A N 1
ATOM 2775 C CA . LYS A 1 348 ? -3.227 -5.426 -7.619 1.00 93.56 348 LYS A CA 1
ATOM 2776 C C . LYS A 1 348 ? -4.457 -6.109 -8.259 1.00 93.56 348 LYS A C 1
ATOM 2778 O O . LYS A 1 348 ? -5.445 -6.359 -7.579 1.00 93.56 348 LYS A O 1
ATOM 2783 N N . LYS A 1 349 ? -4.419 -6.413 -9.566 1.00 93.50 349 LYS A N 1
ATOM 2784 C CA . LYS A 1 349 ? -5.494 -7.122 -10.292 1.00 93.50 349 LYS A CA 1
ATOM 2785 C C . LYS A 1 349 ? -5.225 -8.615 -10.424 1.00 93.50 349 LYS A C 1
ATOM 2787 O O . LYS A 1 349 ? -6.138 -9.422 -10.307 1.00 93.50 349 LYS A O 1
ATOM 2792 N N . PHE A 1 350 ? -3.968 -8.970 -10.664 1.00 94.44 350 PHE A N 1
ATOM 2793 C CA . PHE A 1 350 ? -3.510 -10.350 -10.753 1.00 94.44 350 PHE A CA 1
ATOM 2794 C C . PHE A 1 350 ? -2.218 -10.503 -9.952 1.00 94.44 350 PHE A C 1
ATOM 2796 O O . PHE A 1 350 ? -1.408 -9.568 -9.953 1.00 94.44 350 PHE A O 1
ATOM 2803 N N . PRO A 1 351 ? -2.005 -11.655 -9.289 1.00 95.88 351 PRO A N 1
ATOM 2804 C CA . PRO A 1 351 ? -0.797 -11.875 -8.516 1.00 95.88 351 PRO A CA 1
ATOM 2805 C C . PRO A 1 351 ? 0.457 -11.700 -9.371 1.00 95.88 351 PRO A C 1
ATOM 2807 O O . PRO A 1 351 ? 0.556 -12.333 -10.419 1.00 95.88 351 PRO A O 1
ATOM 2810 N N . GLY A 1 352 ? 1.406 -10.864 -8.953 1.00 95.50 352 GLY A N 1
ATOM 2811 C CA . GLY A 1 352 ? 2.662 -10.627 -9.672 1.00 95.50 352 GLY A CA 1
ATOM 2812 C C . GLY A 1 352 ? 2.573 -9.778 -10.949 1.00 95.50 352 GLY A C 1
ATOM 2813 O O . GLY A 1 352 ? 3.601 -9.606 -11.604 1.00 95.50 352 GLY A O 1
ATOM 2814 N N . LEU A 1 353 ? 1.400 -9.244 -11.315 1.00 97.50 353 LEU A N 1
ATOM 2815 C CA . LEU A 1 353 ? 1.243 -8.404 -12.507 1.00 97.50 353 LEU A CA 1
ATOM 2816 C C . LEU A 1 353 ? 1.568 -6.936 -12.212 1.00 97.50 353 LEU A C 1
ATOM 2818 O O . LEU A 1 353 ? 0.913 -6.295 -11.380 1.00 97.50 353 LEU A O 1
ATOM 2822 N N . ALA A 1 354 ? 2.483 -6.367 -12.989 1.00 97.88 354 ALA A N 1
ATOM 2823 C CA . ALA A 1 354 ? 2.814 -4.950 -12.974 1.00 97.88 354 ALA A CA 1
ATOM 2824 C C . ALA A 1 354 ? 2.685 -4.310 -14.364 1.00 97.88 354 ALA A C 1
ATOM 2826 O O . ALA A 1 354 ? 2.852 -4.965 -15.393 1.00 97.88 354 ALA A O 1
ATOM 2827 N N . VAL A 1 355 ? 2.402 -3.009 -14.379 1.00 98.25 355 VAL A N 1
ATOM 2828 C CA . VAL A 1 355 ? 2.613 -2.145 -15.549 1.00 98.25 355 VAL A CA 1
ATOM 2829 C C . VAL A 1 355 ? 3.978 -1.497 -15.429 1.00 98.25 355 VAL A C 1
ATOM 2831 O O . VAL A 1 355 ? 4.400 -1.195 -14.317 1.00 98.25 355 VAL A O 1
ATOM 2834 N N . TYR A 1 356 ? 4.670 -1.267 -16.538 1.00 98.12 356 TYR A N 1
ATOM 2835 C CA . TYR A 1 356 ? 5.961 -0.593 -16.519 1.00 98.12 356 TYR A CA 1
ATOM 2836 C C . TYR A 1 356 ? 6.030 0.564 -17.507 1.00 98.12 356 TYR A C 1
ATOM 2838 O O . TYR A 1 356 ? 5.422 0.523 -18.574 1.00 98.12 356 TYR A O 1
ATOM 2846 N N . ALA A 1 357 ? 6.831 1.565 -17.152 1.00 98.38 357 ALA A N 1
ATOM 2847 C CA . ALA A 1 357 ? 7.398 2.552 -18.055 1.00 98.38 357 ALA A CA 1
ATOM 2848 C C . ALA A 1 357 ? 8.905 2.294 -18.171 1.00 98.38 357 ALA A C 1
ATOM 2850 O O . ALA A 1 357 ? 9.571 2.000 -17.177 1.00 98.38 357 ALA A O 1
ATOM 2851 N N . LYS A 1 358 ? 9.452 2.378 -19.380 1.00 97.44 358 LYS A N 1
ATOM 2852 C CA . LYS A 1 358 ? 10.867 2.130 -19.665 1.00 97.44 358 LYS A CA 1
ATOM 2853 C C . LYS A 1 358 ? 11.454 3.314 -20.415 1.00 97.44 358 LYS A C 1
ATOM 2855 O O . LYS A 1 358 ? 10.841 3.785 -21.370 1.00 97.44 358 LYS A O 1
ATOM 2860 N N . PHE A 1 359 ? 12.634 3.759 -19.999 1.00 97.75 359 PHE A N 1
ATOM 2861 C CA . PHE A 1 359 ? 13.452 4.713 -20.738 1.00 97.75 359 PHE A CA 1
ATOM 2862 C C . PHE A 1 359 ? 14.847 4.132 -20.923 1.00 97.75 359 PHE A C 1
ATOM 2864 O O . PHE A 1 359 ? 15.477 3.717 -19.948 1.00 97.75 359 PHE A O 1
ATOM 2871 N N . ASP A 1 360 ? 15.326 4.081 -22.158 1.00 95.62 360 ASP A N 1
ATOM 2872 C CA . ASP A 1 360 ? 16.609 3.472 -22.478 1.00 95.62 360 ASP A CA 1
ATOM 2873 C C . ASP A 1 360 ? 17.307 4.154 -23.654 1.00 95.62 360 ASP A C 1
ATOM 2875 O O . ASP A 1 360 ? 16.702 4.874 -24.450 1.00 95.62 360 ASP A O 1
ATOM 2879 N N . ILE A 1 361 ? 18.612 3.924 -23.735 1.00 94.25 361 ILE A N 1
ATOM 2880 C CA . ILE A 1 361 ? 19.479 4.405 -24.798 1.00 94.25 361 ILE A CA 1
ATOM 2881 C C . ILE A 1 361 ? 20.059 3.179 -25.515 1.00 94.25 361 ILE A C 1
ATOM 2883 O O . ILE A 1 361 ? 20.753 2.374 -24.879 1.00 94.25 361 ILE A O 1
ATOM 2887 N N . PRO A 1 362 ? 19.787 3.007 -26.820 1.00 92.25 362 PRO A N 1
ATOM 2888 C CA . PRO A 1 362 ? 20.313 1.893 -27.593 1.00 92.25 362 PRO A CA 1
ATOM 2889 C C . PRO A 1 362 ? 21.816 2.033 -27.894 1.00 92.25 362 PRO A C 1
ATOM 2891 O O . PRO A 1 362 ? 22.325 3.109 -28.213 1.00 92.25 362 PRO A O 1
ATOM 2894 N N . PHE A 1 363 ? 22.521 0.903 -27.857 1.00 88.19 363 PHE A N 1
ATOM 2895 C CA . PHE A 1 363 ? 23.900 0.739 -28.311 1.00 88.19 363 PHE A CA 1
ATOM 2896 C C . PHE A 1 363 ? 23.938 -0.118 -29.573 1.00 88.19 363 PHE A C 1
ATOM 2898 O O . PHE A 1 363 ? 23.285 -1.157 -29.658 1.00 88.19 363 PHE A O 1
ATOM 2905 N N . GLY A 1 364 ? 24.759 0.288 -30.529 1.00 85.25 364 GLY A N 1
ATOM 2906 C CA . GLY A 1 364 ? 24.894 -0.374 -31.815 1.00 85.25 364 GLY A CA 1
ATOM 2907 C C . GLY A 1 364 ? 26.050 0.230 -32.595 1.00 85.25 364 GLY A C 1
ATOM 2908 O O . GLY A 1 364 ? 27.151 0.407 -32.063 1.00 85.25 364 GLY A O 1
ATOM 2909 N N . LYS A 1 365 ? 25.807 0.567 -33.857 1.00 85.38 365 LYS A N 1
ATOM 2910 C CA . LYS A 1 365 ? 26.742 1.330 -34.683 1.00 85.38 365 LYS A CA 1
ATOM 2911 C C . LYS A 1 365 ? 26.413 2.826 -34.630 1.00 85.38 365 LYS A C 1
ATOM 2913 O O . LYS A 1 365 ? 25.285 3.235 -34.875 1.00 85.38 365 LYS A O 1
ATOM 2918 N N . LYS A 1 366 ? 27.427 3.641 -34.352 1.00 84.69 366 LYS A N 1
ATOM 2919 C CA . LYS A 1 366 ? 27.493 5.050 -34.737 1.00 84.69 366 LYS A CA 1
ATOM 2920 C C . LYS A 1 366 ? 27.786 5.097 -36.232 1.00 84.69 366 LYS A C 1
ATOM 2922 O O . LYS A 1 366 ? 28.833 4.601 -36.656 1.00 84.69 366 LYS A O 1
ATOM 2927 N N . ILE A 1 367 ? 26.855 5.645 -36.999 1.00 85.00 367 ILE A N 1
ATOM 2928 C CA . ILE A 1 367 ? 26.986 5.867 -38.439 1.00 85.00 367 ILE A CA 1
ATOM 2929 C C . ILE A 1 367 ? 27.589 7.254 -38.628 1.00 85.00 367 ILE A C 1
ATOM 2931 O O . ILE A 1 367 ? 27.116 8.207 -38.019 1.00 85.00 367 ILE A O 1
ATOM 2935 N N . ILE A 1 368 ? 28.654 7.364 -39.413 1.00 83.94 368 ILE A N 1
ATOM 2936 C CA . ILE A 1 368 ? 29.326 8.628 -39.712 1.00 83.94 368 ILE A CA 1
ATOM 2937 C C . ILE A 1 368 ? 29.294 8.811 -41.223 1.00 83.94 368 ILE A C 1
ATOM 2939 O O . ILE A 1 368 ? 29.835 7.968 -41.941 1.00 83.94 368 ILE A O 1
ATOM 2943 N N . ILE A 1 369 ? 28.666 9.895 -41.664 1.00 85.12 369 ILE A N 1
ATOM 2944 C CA . ILE A 1 369 ? 28.527 10.288 -43.067 1.00 85.12 369 ILE A CA 1
ATOM 2945 C C . ILE A 1 369 ? 29.460 11.478 -43.296 1.00 85.12 369 ILE A C 1
ATOM 2947 O O . ILE A 1 369 ? 29.427 12.429 -42.513 1.00 85.12 369 ILE A O 1
ATOM 2951 N N . ASP A 1 370 ? 30.338 11.405 -44.293 1.00 83.44 370 ASP A N 1
ATOM 2952 C CA . ASP A 1 370 ? 31.208 12.525 -44.672 1.00 83.44 370 ASP A CA 1
ATOM 2953 C C . ASP A 1 370 ? 30.606 13.396 -45.785 1.00 83.44 370 ASP A C 1
ATOM 2955 O O . ASP A 1 370 ? 29.548 13.093 -46.327 1.00 83.44 370 ASP A O 1
ATOM 2959 N N . GLU A 1 371 ? 31.279 14.498 -46.119 1.00 81.69 371 GLU A N 1
ATOM 2960 C CA . GLU A 1 371 ? 30.866 15.443 -47.171 1.00 81.69 371 GLU A CA 1
ATOM 2961 C C . GLU A 1 371 ? 30.791 14.822 -48.580 1.00 81.69 371 GLU A C 1
ATOM 2963 O O . GLU A 1 371 ? 30.284 15.463 -49.497 1.00 81.69 371 GLU A O 1
ATOM 2968 N N . GLN A 1 372 ? 31.325 13.612 -48.783 1.00 83.31 372 GLN A N 1
ATOM 2969 C CA . GLN A 1 372 ? 31.238 12.860 -50.037 1.00 83.31 372 GLN A CA 1
ATOM 2970 C C . GLN A 1 372 ? 30.226 11.699 -49.951 1.00 83.31 372 GLN A C 1
ATOM 2972 O O . GLN A 1 372 ? 30.280 10.788 -50.777 1.00 83.31 372 GLN A O 1
ATOM 2977 N N . ASP A 1 373 ? 29.333 11.717 -48.955 1.00 77.75 373 ASP A N 1
ATOM 2978 C CA . ASP A 1 373 ? 28.331 10.683 -48.663 1.00 77.75 373 ASP A CA 1
ATOM 2979 C C . ASP A 1 373 ? 28.912 9.284 -48.372 1.00 77.75 373 ASP A C 1
ATOM 2981 O O . ASP A 1 373 ? 28.200 8.275 -48.416 1.00 77.75 373 ASP A O 1
ATOM 2985 N N . ASN A 1 374 ? 30.200 9.175 -48.019 1.00 82.56 374 ASN A N 1
ATOM 2986 C CA . ASN A 1 374 ? 30.755 7.888 -47.612 1.00 82.56 374 ASN A CA 1
ATOM 2987 C C . ASN A 1 374 ? 30.299 7.534 -46.197 1.00 82.56 374 ASN A C 1
ATOM 2989 O O . ASN A 1 374 ? 30.427 8.314 -45.249 1.00 82.56 374 ASN A O 1
ATOM 2993 N N . ILE A 1 375 ? 29.839 6.293 -46.039 1.00 83.56 375 ILE A N 1
ATOM 2994 C CA . ILE A 1 375 ? 29.366 5.767 -44.762 1.00 83.56 375 ILE A CA 1
ATOM 2995 C C . ILE A 1 375 ? 30.487 4.991 -44.073 1.00 83.56 375 ILE A C 1
ATOM 2997 O O . ILE A 1 375 ? 30.970 3.971 -44.567 1.00 83.56 375 ILE A O 1
ATOM 3001 N N . SER A 1 376 ? 30.847 5.425 -42.868 1.00 85.19 376 SER A N 1
ATOM 3002 C CA . SER A 1 376 ? 31.698 4.662 -41.955 1.00 85.19 376 SER A CA 1
ATOM 3003 C C . SER A 1 376 ? 30.954 4.340 -40.661 1.00 85.19 376 SER A C 1
ATOM 3005 O O . SER A 1 376 ? 30.024 5.041 -40.262 1.00 85.19 376 SER A O 1
ATOM 3007 N N . THR A 1 377 ? 31.328 3.243 -39.998 1.00 84.56 377 THR A N 1
ATOM 3008 C CA . THR A 1 377 ? 30.641 2.802 -38.778 1.00 84.56 377 THR A CA 1
ATOM 3009 C C . THR A 1 377 ? 31.604 2.507 -37.639 1.00 84.56 377 THR A C 1
ATOM 3011 O O . THR A 1 377 ? 32.678 1.938 -37.835 1.00 84.56 377 THR A O 1
ATOM 3014 N N . LYS A 1 378 ? 31.206 2.877 -36.419 1.00 84.88 378 LYS A N 1
ATOM 3015 C CA . LYS A 1 378 ? 31.946 2.600 -35.181 1.00 84.88 378 LYS A CA 1
ATOM 3016 C C . LYS A 1 378 ? 30.993 2.061 -34.124 1.00 84.88 378 LYS A C 1
ATOM 3018 O O . LYS A 1 378 ? 29.902 2.585 -33.967 1.00 84.88 378 LYS A O 1
ATOM 3023 N N . THR A 1 379 ? 31.377 1.041 -33.363 1.00 84.44 379 THR A N 1
ATOM 3024 C CA . THR A 1 379 ? 30.534 0.562 -32.254 1.00 84.44 379 THR A CA 1
ATOM 3025 C C . THR A 1 379 ? 30.431 1.620 -31.153 1.00 84.44 379 THR A C 1
ATOM 3027 O O . THR A 1 379 ? 31.446 2.186 -30.743 1.00 84.44 379 THR A O 1
ATOM 3030 N N . GLY A 1 380 ? 29.223 1.875 -30.655 1.00 84.56 380 GLY A N 1
ATOM 3031 C CA . GLY A 1 380 ? 28.966 2.876 -29.623 1.00 84.56 380 GLY A CA 1
ATOM 3032 C C . GLY A 1 380 ? 27.476 3.072 -29.357 1.00 84.56 380 GLY A C 1
ATOM 3033 O O . GLY A 1 380 ? 26.669 2.180 -29.611 1.00 84.56 380 GLY A O 1
ATOM 3034 N N . LEU A 1 381 ? 27.108 4.246 -28.843 1.00 85.81 381 LEU A N 1
ATOM 3035 C CA . LEU A 1 381 ? 25.707 4.669 -28.791 1.00 85.81 381 LEU A CA 1
ATOM 3036 C C . LEU A 1 381 ? 25.148 4.720 -30.215 1.00 85.81 381 LEU A C 1
ATOM 3038 O O . LEU A 1 381 ? 25.810 5.253 -31.112 1.00 85.81 381 LEU A O 1
ATOM 3042 N N . LEU A 1 382 ? 23.940 4.192 -30.414 1.00 86.75 382 LEU A N 1
ATOM 3043 C CA . LEU A 1 382 ? 23.259 4.323 -31.696 1.00 86.75 382 LEU A CA 1
ATOM 3044 C C . LEU A 1 382 ? 23.072 5.814 -31.984 1.00 86.75 382 LEU A C 1
ATOM 3046 O O . LEU A 1 382 ? 22.438 6.542 -31.216 1.00 86.75 382 LEU A O 1
ATOM 3050 N N . SER A 1 383 ? 23.699 6.274 -33.057 1.00 86.19 383 SER A N 1
ATOM 3051 C CA . SER A 1 383 ? 23.743 7.684 -33.424 1.00 86.19 383 SER A CA 1
ATOM 3052 C C . SER A 1 383 ? 24.123 7.843 -34.889 1.00 86.19 383 SER A C 1
ATOM 3054 O O . SER A 1 383 ? 24.729 6.944 -35.478 1.00 86.19 383 SER A O 1
ATOM 3056 N N . ILE A 1 384 ? 23.773 8.991 -35.459 1.00 85.50 384 ILE A N 1
ATOM 3057 C CA . ILE A 1 384 ? 24.187 9.406 -36.801 1.00 85.50 384 ILE A CA 1
ATOM 3058 C C . ILE A 1 384 ? 24.995 10.686 -36.649 1.00 85.50 384 ILE A C 1
ATOM 3060 O O . ILE A 1 384 ? 24.488 11.651 -36.091 1.00 85.50 384 ILE A O 1
ATOM 3064 N N . GLY A 1 385 ? 26.240 10.686 -37.108 1.00 84.38 385 GLY A N 1
ATOM 3065 C CA . GLY A 1 385 ? 27.103 11.858 -37.153 1.00 84.38 385 GLY A CA 1
ATOM 3066 C C . GLY A 1 385 ? 27.349 12.309 -38.586 1.00 84.38 385 GLY A C 1
ATOM 3067 O O . GLY A 1 385 ? 27.618 11.470 -39.444 1.00 84.38 385 GLY A O 1
ATOM 3068 N N . TYR A 1 386 ? 27.331 13.616 -38.821 1.00 82.31 386 TYR A N 1
ATOM 3069 C CA . TYR A 1 386 ? 27.776 14.223 -40.075 1.00 82.31 386 TYR A CA 1
ATOM 3070 C C . TYR A 1 386 ? 29.156 14.844 -39.872 1.00 82.31 386 TYR A C 1
ATOM 3072 O O . TYR A 1 386 ? 29.371 15.621 -38.939 1.00 82.31 386 TYR A O 1
ATOM 3080 N N . LYS A 1 387 ? 30.123 14.455 -40.700 1.00 81.12 387 LYS A N 1
ATOM 3081 C CA . LYS A 1 387 ? 31.499 14.932 -40.599 1.00 81.12 387 LYS A CA 1
ATOM 3082 C C . LYS A 1 387 ? 31.692 16.135 -41.510 1.00 81.12 387 LYS A C 1
ATOM 3084 O O . LYS A 1 387 ? 31.698 15.986 -42.723 1.00 81.12 387 LYS A O 1
ATOM 3089 N N . ASP A 1 388 ? 31.924 17.279 -40.888 1.00 80.38 388 ASP A N 1
ATOM 3090 C CA . ASP A 1 388 ? 32.366 18.511 -41.530 1.00 80.38 388 ASP A CA 1
ATOM 3091 C C . ASP A 1 388 ? 33.894 18.595 -41.416 1.00 80.38 388 ASP A C 1
ATOM 3093 O O . ASP A 1 388 ? 34.455 18.538 -40.311 1.00 80.38 388 ASP A O 1
ATOM 3097 N N . SER A 1 389 ? 34.574 18.677 -42.560 1.00 81.38 389 SER A N 1
ATOM 3098 C CA . SER A 1 389 ? 36.036 18.715 -42.658 1.00 81.38 389 SER A CA 1
ATOM 3099 C C . SER A 1 389 ? 36.633 19.989 -42.056 1.00 81.38 389 SER A C 1
ATOM 3101 O O . SER A 1 389 ? 37.817 20.006 -41.716 1.00 81.38 389 SER A O 1
ATOM 3103 N N . SER A 1 390 ? 35.829 21.045 -41.903 1.00 81.56 390 SER A N 1
ATOM 3104 C CA . SER A 1 390 ? 36.242 22.311 -41.295 1.00 81.56 390 SER A CA 1
ATOM 3105 C C . SER A 1 390 ? 36.222 22.294 -39.762 1.00 81.56 390 SER A C 1
ATOM 3107 O O . SER A 1 390 ? 36.830 23.163 -39.135 1.00 81.56 390 SER A O 1
ATOM 3109 N N . LYS A 1 391 ? 35.573 21.293 -39.152 1.00 76.81 391 LYS A N 1
ATOM 3110 C CA . LYS A 1 391 ? 35.386 21.183 -37.699 1.00 76.81 391 LYS A CA 1
ATOM 3111 C C . LYS A 1 391 ? 36.308 20.147 -37.063 1.00 76.81 391 LYS A C 1
ATOM 3113 O O . LYS A 1 391 ? 36.651 19.114 -37.645 1.00 76.81 391 LYS A O 1
ATOM 3118 N N . THR A 1 392 ? 36.668 20.372 -35.803 1.00 82.44 392 THR A N 1
ATOM 3119 C CA . THR A 1 392 ? 37.395 19.383 -34.996 1.00 82.44 392 THR A CA 1
ATOM 3120 C C . THR A 1 392 ? 36.544 18.132 -34.738 1.00 82.44 392 THR A C 1
ATOM 3122 O O . THR A 1 392 ? 35.322 18.12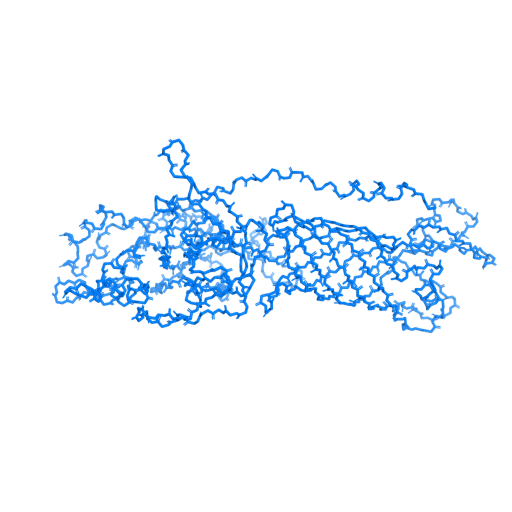6 -34.898 1.00 82.44 392 THR A O 1
ATOM 3125 N N . SER A 1 393 ? 37.166 17.029 -34.304 1.00 74.12 393 SER A N 1
ATOM 3126 C CA . SER A 1 393 ? 36.416 15.810 -33.955 1.00 74.12 393 SER A CA 1
ATOM 3127 C C . SER A 1 393 ? 35.432 16.026 -32.801 1.00 74.12 393 SER A C 1
ATOM 3129 O O . SER A 1 393 ? 34.387 15.389 -32.785 1.00 74.12 393 SER A O 1
ATOM 3131 N N . ILE A 1 394 ? 35.750 16.918 -31.857 1.00 76.25 394 ILE A N 1
ATOM 3132 C CA . ILE A 1 394 ? 34.889 17.230 -30.708 1.00 76.25 394 ILE A CA 1
ATOM 3133 C C . ILE A 1 394 ? 33.693 18.080 -31.152 1.00 76.25 394 ILE A C 1
ATOM 3135 O O . ILE A 1 394 ? 32.565 17.770 -30.783 1.00 76.25 394 ILE A O 1
ATOM 3139 N N . GLU A 1 395 ? 33.913 19.097 -31.989 1.00 76.69 395 GLU A N 1
ATOM 3140 C CA . GLU A 1 395 ? 32.834 19.922 -32.557 1.00 76.69 395 GLU A CA 1
ATOM 3141 C C . GLU A 1 395 ? 31.883 19.088 -33.424 1.00 76.69 395 GLU A C 1
ATOM 3143 O O . GLU A 1 395 ? 30.668 19.198 -33.290 1.00 76.69 395 GLU A O 1
ATOM 3148 N N . ASN A 1 396 ? 32.418 18.169 -34.235 1.00 77.25 396 ASN A N 1
ATOM 3149 C CA . ASN A 1 396 ? 31.603 17.221 -34.997 1.00 77.25 396 ASN A CA 1
ATOM 3150 C C . ASN A 1 396 ? 30.756 16.299 -34.090 1.00 77.25 396 ASN A C 1
ATOM 3152 O O . ASN A 1 396 ? 29.619 15.967 -34.431 1.00 77.25 396 ASN A O 1
ATOM 3156 N N . GLU A 1 397 ? 31.267 15.874 -32.928 1.00 71.94 397 GLU A N 1
ATOM 3157 C CA . GLU A 1 397 ? 30.464 15.088 -31.978 1.00 71.94 397 GLU A CA 1
ATOM 3158 C C . GLU A 1 397 ? 29.384 15.913 -31.269 1.00 71.94 397 GLU A C 1
ATOM 3160 O O . GLU A 1 397 ? 28.310 15.378 -31.008 1.00 71.94 397 GLU A O 1
ATOM 3165 N N . LEU A 1 398 ? 29.641 17.188 -30.973 1.00 73.56 398 LEU A N 1
ATOM 3166 C CA . LEU A 1 398 ? 28.710 18.047 -30.235 1.00 73.56 398 LEU A CA 1
ATOM 3167 C C . LEU A 1 398 ? 27.608 18.647 -31.114 1.00 73.56 398 LEU A C 1
ATOM 3169 O O . LEU A 1 398 ? 26.472 18.762 -30.662 1.00 73.56 398 LEU A O 1
ATOM 3173 N N . GLU A 1 399 ? 27.935 19.040 -32.344 1.00 73.88 399 GLU A N 1
ATOM 3174 C CA . GLU A 1 399 ? 27.032 19.830 -33.192 1.00 73.88 399 GLU A CA 1
ATOM 3175 C C . GLU A 1 399 ? 26.366 19.007 -34.293 1.00 73.88 399 GLU A C 1
ATOM 3177 O O . GLU A 1 399 ? 25.265 19.338 -34.726 1.00 73.88 399 GLU A O 1
ATOM 3182 N N . ASN A 1 400 ? 27.003 17.915 -34.723 1.00 78.62 400 ASN A N 1
ATOM 3183 C CA . ASN A 1 400 ? 26.590 17.190 -35.921 1.00 78.62 400 ASN A CA 1
ATOM 3184 C C . ASN A 1 400 ? 26.188 15.733 -35.639 1.00 78.62 400 ASN A C 1
ATOM 3186 O O . ASN A 1 400 ? 26.051 14.949 -36.577 1.00 78.62 400 ASN A O 1
ATOM 3190 N N . THR A 1 401 ? 26.020 15.336 -34.368 1.00 82.88 401 THR A N 1
ATOM 3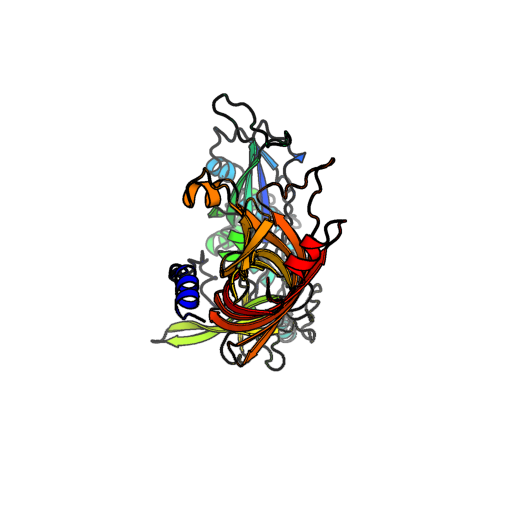191 C CA . THR A 1 401 ? 25.608 13.972 -33.994 1.00 82.88 401 THR A CA 1
ATOM 3192 C C . THR A 1 401 ? 24.181 13.929 -33.443 1.00 82.88 401 THR A C 1
ATOM 3194 O O . THR A 1 401 ? 23.864 14.509 -32.408 1.00 82.88 401 THR A O 1
ATOM 3197 N N . VAL A 1 402 ? 23.318 13.164 -34.110 1.00 85.62 402 VAL A N 1
ATOM 3198 C CA . VAL A 1 402 ? 21.960 12.842 -33.670 1.00 85.62 402 VAL A CA 1
ATOM 3199 C C . VAL A 1 402 ? 21.988 11.561 -32.838 1.00 85.62 402 VAL A C 1
ATOM 3201 O O . VAL A 1 402 ? 22.358 10.493 -33.329 1.00 85.62 402 VAL A O 1
ATOM 3204 N N . HIS A 1 403 ? 21.575 11.659 -31.575 1.00 86.31 403 HIS A N 1
ATOM 3205 C CA . HIS A 1 403 ? 21.437 10.532 -30.653 1.00 86.31 403 HIS A CA 1
ATOM 3206 C C . HIS A 1 403 ? 19.997 10.042 -30.586 1.00 86.31 403 HIS A C 1
ATOM 3208 O O . HIS A 1 403 ? 19.070 10.848 -30.650 1.00 86.31 403 HIS A O 1
ATOM 3214 N N . PHE A 1 404 ? 19.821 8.735 -30.393 1.00 88.25 404 PHE A N 1
ATOM 3215 C CA . PHE A 1 404 ? 18.509 8.114 -30.238 1.00 88.25 404 PHE A CA 1
ATOM 3216 C C . PHE A 1 404 ? 18.237 7.700 -28.793 1.00 88.25 404 PHE A C 1
ATOM 3218 O O . PHE A 1 404 ? 19.114 7.190 -28.100 1.00 88.25 404 PHE A O 1
ATOM 3225 N N . TYR A 1 405 ? 16.987 7.863 -28.373 1.00 91.69 405 TYR A N 1
ATOM 3226 C CA . TYR A 1 405 ? 16.476 7.472 -27.060 1.00 91.69 405 TYR A CA 1
ATOM 3227 C C . TYR A 1 405 ? 15.171 6.714 -27.245 1.00 91.69 405 TYR A C 1
ATOM 3229 O O . TYR A 1 405 ? 14.445 6.954 -28.207 1.00 91.69 405 TYR A O 1
ATOM 3237 N N . ARG A 1 406 ? 14.828 5.822 -26.321 1.00 93.94 406 ARG A N 1
ATOM 3238 C CA . ARG A 1 406 ? 13.571 5.075 -26.364 1.00 93.94 406 ARG A CA 1
ATOM 3239 C C . ARG A 1 406 ? 12.780 5.289 -25.092 1.00 93.94 406 ARG A C 1
ATOM 3241 O O . ARG A 1 406 ? 13.324 5.238 -23.995 1.00 93.94 406 ARG A O 1
ATOM 3248 N N . GLY A 1 407 ? 11.482 5.505 -25.259 1.00 96.31 407 GLY A N 1
ATOM 3249 C CA . GLY A 1 407 ? 10.509 5.522 -24.173 1.00 96.31 407 GLY A CA 1
ATOM 3250 C C . GLY A 1 407 ? 9.368 4.577 -24.506 1.00 96.31 407 GLY A C 1
ATOM 3251 O O . GLY A 1 407 ? 8.876 4.590 -25.631 1.00 96.31 407 GLY A O 1
ATOM 3252 N N . GLY A 1 408 ? 8.961 3.739 -23.560 1.00 96.75 408 GLY A N 1
ATOM 3253 C CA . GLY A 1 408 ? 7.921 2.741 -23.790 1.00 96.75 408 GLY A CA 1
ATOM 3254 C C . GLY A 1 408 ? 7.144 2.388 -22.537 1.00 96.75 408 GLY A C 1
ATOM 3255 O O . GLY A 1 408 ? 7.553 2.701 -21.419 1.00 96.75 408 GLY A O 1
ATOM 3256 N N . ILE A 1 409 ? 6.014 1.725 -22.747 1.00 98.38 409 ILE A N 1
ATOM 3257 C CA . ILE A 1 409 ? 5.151 1.202 -21.693 1.00 98.38 409 ILE A CA 1
ATOM 3258 C C . ILE A 1 409 ? 4.803 -0.255 -21.978 1.00 98.38 409 ILE A C 1
ATOM 3260 O O . ILE A 1 409 ? 4.802 -0.697 -23.129 1.00 98.38 409 ILE A O 1
ATOM 3264 N N . GLY A 1 410 ? 4.493 -1.013 -20.936 1.00 98.25 410 GLY A N 1
ATOM 3265 C CA . GLY A 1 410 ? 4.110 -2.408 -21.093 1.00 98.25 410 GLY A CA 1
ATOM 3266 C C . GLY A 1 410 ? 3.618 -3.049 -19.809 1.00 98.25 410 GLY A C 1
ATOM 3267 O O . GLY A 1 410 ? 3.382 -2.382 -18.801 1.00 98.25 410 GLY A O 1
ATOM 3268 N N . PHE A 1 411 ? 3.476 -4.365 -19.862 1.00 98.25 411 PHE A N 1
ATOM 3269 C CA . PHE A 1 411 ? 3.089 -5.211 -18.743 1.00 98.25 411 PHE A CA 1
ATOM 3270 C C . PHE A 1 411 ? 4.189 -6.224 -18.469 1.00 98.25 411 PHE A C 1
ATOM 3272 O O . PHE A 1 411 ? 4.823 -6.726 -19.396 1.00 98.25 411 PHE A O 1
ATOM 3279 N N . ILE A 1 412 ? 4.396 -6.553 -17.199 1.00 98.00 412 ILE A N 1
ATOM 3280 C CA . ILE A 1 412 ? 5.311 -7.606 -16.772 1.00 98.00 412 ILE A CA 1
ATOM 3281 C C . ILE A 1 412 ? 4.635 -8.476 -15.717 1.00 98.00 412 ILE A C 1
ATOM 3283 O O . ILE A 1 412 ? 4.038 -7.978 -14.765 1.00 98.00 412 ILE A O 1
ATOM 3287 N N . GLN A 1 413 ? 4.728 -9.786 -15.900 1.00 97.62 413 GLN A N 1
ATOM 3288 C CA . GLN A 1 413 ? 4.206 -10.795 -14.994 1.00 97.62 413 GLN A CA 1
ATOM 3289 C C . GLN A 1 413 ? 5.376 -11.485 -14.297 1.00 97.62 413 GLN A C 1
ATOM 3291 O O . GLN A 1 413 ? 6.247 -12.035 -14.966 1.00 97.62 413 GLN A O 1
ATOM 3296 N N . GLU A 1 414 ? 5.392 -11.465 -12.966 1.00 96.75 414 GLU A N 1
ATOM 3297 C CA . GLU A 1 414 ? 6.432 -12.066 -12.126 1.00 96.75 414 GLU A CA 1
ATOM 3298 C C . GLU A 1 414 ? 5.936 -13.352 -11.453 1.00 96.75 414 GLU A C 1
ATOM 3300 O O . GLU A 1 414 ? 4.848 -13.404 -10.876 1.00 96.75 414 GLU A O 1
ATOM 3305 N N . PHE A 1 415 ? 6.770 -14.388 -11.484 1.00 95.31 415 PHE A N 1
ATOM 3306 C CA . PHE A 1 415 ? 6.544 -15.679 -10.845 1.00 95.31 415 PHE A CA 1
ATOM 3307 C C . PHE A 1 415 ? 7.689 -15.967 -9.880 1.00 95.31 415 PHE A C 1
ATOM 3309 O O . PHE A 1 415 ? 8.840 -16.071 -10.293 1.00 95.31 415 PHE A O 1
ATOM 3316 N N . ASN A 1 416 ? 7.377 -16.127 -8.596 1.00 93.56 416 ASN A N 1
ATOM 3317 C CA . ASN A 1 416 ? 8.367 -16.411 -7.559 1.00 93.56 416 ASN A CA 1
ATOM 3318 C C . ASN A 1 416 ? 8.427 -17.919 -7.288 1.00 93.56 416 ASN A C 1
ATOM 3320 O O . ASN A 1 416 ? 7.394 -18.572 -7.128 1.00 93.56 416 ASN A O 1
ATOM 3324 N N . PHE A 1 417 ? 9.632 -18.482 -7.236 1.00 90.06 417 PHE A N 1
ATOM 3325 C CA . PHE A 1 417 ? 9.870 -19.908 -7.019 1.00 90.06 417 PHE A CA 1
ATOM 3326 C C . PHE A 1 417 ? 11.171 -20.142 -6.238 1.00 90.06 417 PHE A C 1
ATOM 3328 O O . PHE A 1 417 ? 11.963 -19.235 -6.009 1.00 90.06 417 PHE A O 1
ATOM 3335 N N . ALA A 1 418 ? 11.383 -21.376 -5.772 1.00 84.19 418 ALA A N 1
ATOM 3336 C CA . ALA A 1 418 ? 12.633 -21.815 -5.138 1.00 84.19 418 ALA A CA 1
ATOM 3337 C C . ALA A 1 418 ? 13.269 -20.801 -4.152 1.00 84.19 418 ALA A C 1
ATOM 3339 O O . ALA A 1 418 ? 14.424 -20.411 -4.294 1.00 84.19 418 ALA A O 1
ATOM 3340 N N . ARG A 1 419 ? 12.518 -20.410 -3.111 1.00 87.69 419 ARG A N 1
ATOM 3341 C CA . ARG A 1 419 ? 12.948 -19.564 -1.972 1.00 87.69 419 ARG A CA 1
ATOM 3342 C C . ARG A 1 419 ? 13.258 -18.101 -2.318 1.00 87.69 419 ARG A C 1
ATOM 3344 O O . ARG A 1 419 ? 12.668 -17.231 -1.692 1.00 87.69 419 ARG A O 1
ATOM 3351 N N . ASN A 1 420 ? 14.169 -17.841 -3.250 1.00 93.38 420 ASN A N 1
ATOM 3352 C CA . ASN A 1 420 ? 14.698 -16.511 -3.570 1.00 93.38 420 ASN A CA 1
ATOM 3353 C C . ASN A 1 420 ? 14.752 -16.251 -5.084 1.00 93.38 420 ASN A C 1
ATOM 3355 O O . ASN A 1 420 ? 15.305 -15.236 -5.500 1.00 93.38 420 ASN A O 1
ATOM 3359 N N . PHE A 1 421 ? 14.239 -17.161 -5.912 1.00 95.94 421 PHE A N 1
ATOM 3360 C CA . PHE A 1 421 ? 14.295 -17.026 -7.361 1.00 95.94 421 PHE A CA 1
ATOM 3361 C C . PHE A 1 421 ? 12.965 -16.563 -7.934 1.00 95.94 421 PHE A C 1
ATOM 3363 O O . PHE A 1 421 ? 11.892 -16.748 -7.362 1.00 95.94 421 PHE A O 1
ATOM 3370 N N . SER A 1 422 ? 13.049 -15.944 -9.098 1.00 96.44 422 SER A N 1
ATOM 3371 C CA . SER A 1 422 ? 11.893 -15.413 -9.801 1.00 96.44 422 SER A CA 1
ATOM 3372 C C . SER A 1 422 ? 12.128 -15.469 -11.299 1.00 96.44 422 SER A C 1
ATOM 3374 O O . SER A 1 422 ? 13.262 -15.370 -11.767 1.00 96.44 422 SER A O 1
ATOM 3376 N N . ALA A 1 423 ? 11.053 -15.653 -12.046 1.00 97.62 423 ALA A N 1
ATOM 3377 C CA . ALA A 1 423 ? 11.039 -15.557 -13.491 1.00 97.62 423 ALA A CA 1
ATOM 3378 C C . ALA A 1 423 ? 9.948 -14.570 -13.870 1.00 97.62 423 ALA A C 1
ATOM 3380 O O . ALA A 1 423 ? 8.855 -14.617 -13.306 1.00 97.62 423 ALA A O 1
ATOM 3381 N N . SER A 1 424 ? 10.232 -13.697 -14.826 1.00 97.62 424 SER A N 1
ATOM 3382 C CA . SER A 1 424 ? 9.251 -12.729 -15.293 1.00 97.62 424 SER A CA 1
ATOM 3383 C C . SER A 1 424 ? 9.230 -12.666 -16.805 1.00 97.62 424 SER A C 1
ATOM 3385 O O . SER A 1 424 ? 10.269 -12.768 -17.454 1.00 97.62 424 SER A O 1
ATOM 3387 N N . PHE A 1 425 ? 8.046 -12.459 -17.360 1.00 98.06 425 PHE A N 1
ATOM 3388 C CA . PHE A 1 425 ? 7.845 -12.205 -18.779 1.00 98.06 425 PHE A CA 1
ATOM 3389 C C . PHE A 1 425 ? 7.115 -10.880 -18.934 1.00 98.06 425 PHE A C 1
ATOM 3391 O O . PHE A 1 425 ? 6.172 -10.605 -18.193 1.00 98.06 425 PHE A O 1
ATOM 3398 N N . GLY A 1 426 ? 7.555 -10.057 -19.877 1.00 97.88 426 GLY A N 1
ATOM 3399 C CA . GLY A 1 426 ? 6.928 -8.783 -20.170 1.00 97.88 426 GLY A CA 1
ATOM 3400 C C . GLY A 1 426 ? 6.785 -8.538 -21.659 1.00 97.88 426 GLY A C 1
ATOM 3401 O O . GLY A 1 426 ? 7.567 -9.035 -22.468 1.00 97.88 426 GLY A O 1
ATOM 3402 N N . VAL A 1 427 ? 5.776 -7.748 -21.996 1.00 98.31 427 VAL A N 1
ATOM 3403 C CA . VAL A 1 427 ? 5.517 -7.255 -23.346 1.00 98.31 427 VAL A CA 1
ATOM 3404 C C . VAL A 1 427 ? 5.172 -5.782 -23.279 1.00 98.31 427 VAL A C 1
ATOM 3406 O O . VAL A 1 427 ? 4.495 -5.332 -22.353 1.00 98.31 427 VAL A O 1
ATOM 3409 N N . GLY A 1 428 ? 5.609 -5.031 -24.274 1.00 97.50 428 GLY A N 1
ATOM 3410 C CA . GLY A 1 428 ? 5.328 -3.611 -24.354 1.00 97.50 428 GLY A CA 1
ATOM 3411 C C . GLY A 1 428 ? 5.668 -3.037 -25.711 1.00 97.50 428 GLY A C 1
ATOM 3412 O O . GLY A 1 428 ? 5.972 -3.751 -26.666 1.00 97.50 428 GLY A O 1
ATOM 3413 N N . GLY A 1 429 ? 5.618 -1.720 -25.782 1.00 96.25 429 GLY A N 1
ATOM 3414 C CA . GLY A 1 429 ? 5.998 -0.979 -26.966 1.00 96.25 429 GLY A CA 1
ATOM 3415 C C . GLY A 1 429 ? 6.193 0.491 -26.653 1.00 96.25 429 GLY A C 1
ATOM 3416 O O . GLY A 1 429 ? 5.897 0.960 -25.551 1.00 96.25 429 GLY A O 1
ATOM 3417 N N . GLY A 1 430 ? 6.727 1.221 -27.617 1.00 95.19 430 GLY A N 1
ATOM 3418 C CA . GLY A 1 430 ? 7.097 2.603 -27.386 1.00 95.19 430 GLY A CA 1
ATOM 3419 C C . GLY A 1 430 ? 7.506 3.351 -28.635 1.00 95.19 430 GLY A C 1
ATOM 3420 O O . GLY A 1 430 ? 7.227 2.937 -29.761 1.00 95.19 430 GLY A O 1
ATOM 3421 N N . TRP A 1 431 ? 8.181 4.465 -28.391 1.00 92.00 431 TRP A N 1
ATOM 3422 C CA . TRP A 1 431 ? 8.618 5.433 -29.381 1.00 92.00 431 TRP A CA 1
ATOM 3423 C C . TRP A 1 431 ? 10.121 5.640 -29.288 1.00 92.00 431 TRP A C 1
ATOM 3425 O O . TRP A 1 431 ? 10.720 5.530 -28.211 1.00 92.00 431 TRP A O 1
ATOM 3435 N N . VAL A 1 432 ? 10.711 5.978 -30.427 1.00 90.19 432 VAL A N 1
ATOM 3436 C CA . VAL A 1 432 ? 12.083 6.466 -30.513 1.00 90.19 432 VAL A CA 1
ATOM 3437 C C . VAL A 1 432 ? 12.062 7.991 -30.596 1.00 90.19 432 VAL A C 1
ATOM 3439 O O . VAL A 1 432 ? 11.311 8.569 -31.377 1.00 90.19 432 VAL A O 1
ATOM 3442 N N . PHE A 1 433 ? 12.911 8.629 -29.801 1.00 87.81 433 PHE A N 1
ATOM 3443 C CA . PHE A 1 433 ? 13.174 10.063 -29.801 1.00 87.81 433 PHE A CA 1
ATOM 3444 C C . PHE A 1 433 ? 14.584 10.322 -30.333 1.00 87.81 433 PHE A C 1
ATOM 3446 O O . PHE A 1 433 ? 15.453 9.456 -30.219 1.00 87.81 433 PHE A O 1
ATOM 3453 N N . HIS A 1 434 ? 14.822 11.516 -30.872 1.00 85.25 434 HIS A N 1
ATOM 3454 C CA . HIS A 1 434 ? 16.128 11.929 -31.379 1.00 85.25 434 HIS A CA 1
ATOM 3455 C C . HIS A 1 434 ? 16.485 13.359 -30.938 1.00 85.25 434 HIS A C 1
ATOM 3457 O O . HIS A 1 434 ? 15.590 14.166 -30.696 1.00 85.25 434 HIS A O 1
ATOM 3463 N N . SER A 1 435 ? 17.782 13.659 -30.791 1.00 83.50 435 SER A N 1
ATOM 3464 C CA . SER A 1 435 ? 18.275 14.935 -30.230 1.00 83.50 435 SER A CA 1
ATOM 3465 C C . SER A 1 435 ? 18.373 16.106 -31.216 1.00 83.50 435 SER A C 1
ATOM 3467 O O . SER A 1 435 ? 18.513 17.239 -30.769 1.00 83.50 435 SER A O 1
ATOM 3469 N N . GLY A 1 436 ? 18.328 15.857 -32.527 1.00 73.25 436 GLY A N 1
ATOM 3470 C CA . GLY A 1 436 ? 18.517 16.881 -33.564 1.00 73.25 436 GLY A CA 1
ATOM 3471 C C . GLY A 1 436 ? 17.851 16.511 -34.888 1.00 73.25 436 GLY A C 1
ATOM 3472 O O . GLY A 1 436 ? 17.241 15.444 -34.993 1.00 73.25 436 GLY A O 1
ATOM 3473 N N . ASP A 1 437 ? 17.956 17.388 -35.884 1.00 68.25 437 ASP A N 1
ATOM 3474 C CA . ASP A 1 437 ? 17.319 17.204 -37.190 1.00 68.25 437 ASP A CA 1
ATOM 3475 C C . ASP A 1 437 ? 18.057 16.169 -38.051 1.00 68.25 437 ASP A C 1
ATOM 3477 O O . ASP A 1 437 ? 19.278 16.197 -38.194 1.00 68.25 437 ASP A O 1
ATOM 3481 N N . LEU A 1 438 ? 17.305 15.253 -38.666 1.00 66.62 438 LEU A N 1
ATOM 3482 C CA . LEU A 1 438 ? 17.826 14.253 -39.607 1.00 66.62 438 LEU A CA 1
ATOM 3483 C C . LEU A 1 438 ? 17.877 14.809 -41.042 1.00 66.62 438 LEU A C 1
ATOM 3485 O O . LEU A 1 438 ? 17.324 14.195 -41.946 1.00 66.62 438 LEU A O 1
ATOM 3489 N N . GLY A 1 439 ? 18.474 15.992 -41.222 1.00 54.50 439 GLY A N 1
ATOM 3490 C CA . GLY A 1 439 ? 18.432 16.808 -42.444 1.00 54.50 439 GLY A CA 1
ATOM 3491 C C . GLY A 1 439 ? 18.303 16.033 -43.763 1.00 54.50 439 GLY A C 1
ATOM 3492 O O . GLY A 1 439 ? 19.160 15.229 -44.111 1.00 54.50 439 GLY A O 1
ATOM 3493 N N . THR A 1 440 ? 17.235 16.311 -44.515 1.00 50.69 440 THR A N 1
ATOM 3494 C CA . THR A 1 440 ? 17.146 15.980 -45.942 1.00 50.69 440 THR A CA 1
ATOM 3495 C C . THR A 1 440 ? 16.808 17.256 -46.709 1.00 50.69 440 THR A C 1
ATOM 3497 O O . THR A 1 440 ? 15.854 17.968 -46.384 1.00 50.69 440 THR A O 1
ATOM 3500 N N . GLU A 1 441 ? 17.641 17.590 -47.697 1.00 46.84 441 GLU A N 1
ATOM 3501 C CA . GLU A 1 441 ? 17.426 18.703 -48.621 1.00 46.84 441 GLU A CA 1
ATOM 3502 C C . GLU A 1 441 ? 16.224 18.397 -49.522 1.00 46.84 441 GLU A C 1
ATOM 3504 O O . GLU A 1 441 ? 16.363 17.810 -50.589 1.00 46.84 441 GLU A O 1
ATOM 3509 N N . ASN A 1 442 ? 15.022 18.728 -49.051 1.00 39.38 442 ASN A N 1
ATOM 3510 C CA . ASN A 1 442 ? 13.927 19.337 -49.812 1.00 39.38 442 ASN A CA 1
ATOM 3511 C C . ASN A 1 442 ? 12.612 19.208 -49.032 1.00 39.38 442 ASN A C 1
ATOM 3513 O O . ASN A 1 442 ? 11.968 18.168 -49.016 1.00 39.38 442 ASN A O 1
ATOM 3517 N N . SER A 1 443 ? 12.166 20.337 -48.481 1.00 40.78 443 SER A N 1
ATOM 3518 C CA . SER A 1 443 ? 10.779 20.647 -48.104 1.00 40.78 443 SER A CA 1
ATOM 3519 C C . SER A 1 443 ? 10.037 19.683 -47.153 1.00 40.78 443 SER A C 1
ATOM 3521 O O . SER A 1 443 ? 9.550 18.628 -47.546 1.00 40.78 443 SER A O 1
ATOM 3523 N N . LYS A 1 444 ? 9.762 20.221 -45.953 1.00 38.34 444 LYS A N 1
ATOM 3524 C CA . LYS A 1 444 ? 8.993 19.702 -44.802 1.00 38.34 444 LYS A CA 1
ATOM 3525 C C . LYS A 1 444 ? 9.845 18.930 -43.804 1.00 38.34 444 LYS A C 1
ATOM 3527 O O . LYS A 1 444 ? 10.396 17.894 -44.130 1.00 38.34 444 LYS A O 1
ATOM 3532 N N . GLU A 1 445 ? 9.864 19.434 -42.568 1.00 44.22 445 GLU A N 1
ATOM 3533 C CA . GLU A 1 445 ? 10.281 18.732 -41.349 1.00 44.22 445 GLU A CA 1
ATOM 3534 C C . GLU A 1 445 ? 9.820 17.264 -41.373 1.00 44.22 445 GLU A C 1
ATOM 3536 O O . GLU A 1 445 ? 8.704 16.927 -40.957 1.00 44.22 445 GLU A O 1
ATOM 3541 N N . SER A 1 446 ? 10.654 16.363 -41.879 1.00 48.41 446 SER A N 1
ATOM 3542 C CA . SER A 1 446 ? 10.360 14.940 -41.896 1.00 48.41 446 SER A CA 1
ATOM 3543 C C . SER A 1 446 ? 10.633 14.402 -40.496 1.00 48.41 446 SER A C 1
ATOM 3545 O O . SER A 1 446 ? 11.709 13.892 -40.195 1.00 48.41 446 SER A O 1
ATOM 3547 N N . LYS A 1 447 ? 9.653 14.577 -39.602 1.00 58.06 447 LYS A N 1
ATOM 3548 C CA . LYS A 1 447 ? 9.684 14.033 -38.239 1.00 58.06 447 LYS A CA 1
ATOM 3549 C C . LYS A 1 447 ? 9.817 12.518 -38.327 1.00 58.06 447 LYS A C 1
ATOM 3551 O O . LYS A 1 447 ? 8.885 11.847 -38.777 1.00 58.06 447 LYS A O 1
ATOM 3556 N N . LEU A 1 448 ? 10.953 11.983 -37.885 1.00 65.25 448 LEU A N 1
ATOM 3557 C CA . LEU A 1 448 ? 11.144 10.546 -37.771 1.00 65.25 448 LEU A CA 1
ATOM 3558 C C . LEU A 1 448 ? 10.122 9.992 -36.770 1.00 65.25 448 LEU A C 1
ATOM 3560 O O . LEU A 1 448 ? 10.152 10.325 -35.587 1.00 65.25 448 LEU A O 1
ATOM 3564 N N . LYS A 1 449 ? 9.207 9.140 -37.241 1.00 72.69 449 LYS A N 1
ATOM 3565 C CA . LYS A 1 449 ? 8.231 8.442 -36.396 1.00 72.69 449 LYS A CA 1
ATOM 3566 C C . LYS A 1 449 ? 8.535 6.949 -36.382 1.00 72.69 449 LYS A C 1
ATOM 3568 O O . LYS A 1 449 ? 7.988 6.177 -37.170 1.00 72.69 449 LYS A O 1
ATOM 3573 N N . THR A 1 450 ? 9.402 6.546 -35.460 1.00 83.88 450 THR A N 1
ATOM 3574 C CA . THR A 1 450 ? 9.713 5.133 -35.224 1.00 83.88 450 THR A CA 1
ATOM 3575 C C . THR A 1 450 ? 9.060 4.666 -33.934 1.00 83.88 450 THR A C 1
ATOM 3577 O O . THR A 1 450 ? 9.255 5.253 -32.867 1.00 83.88 450 THR A O 1
ATOM 3580 N N . TYR A 1 451 ? 8.299 3.585 -34.043 1.00 89.62 451 TYR A N 1
ATOM 3581 C CA . TYR A 1 451 ? 7.695 2.872 -32.927 1.00 89.62 451 TYR A CA 1
ATOM 3582 C C . TYR A 1 451 ? 8.410 1.536 -32.748 1.00 89.62 451 TYR A C 1
ATOM 3584 O O . TYR A 1 451 ? 9.099 1.066 -33.653 1.00 89.62 451 TYR A O 1
ATOM 3592 N N . TYR A 1 452 ? 8.250 0.891 -31.601 1.00 91.56 452 TYR A N 1
ATOM 3593 C CA . TYR A 1 452 ? 8.750 -0.467 -31.414 1.00 91.56 452 TYR A CA 1
ATOM 3594 C C . TYR A 1 452 ? 7.812 -1.307 -30.559 1.00 91.56 452 TYR A C 1
ATOM 3596 O O . TYR A 1 452 ? 7.101 -0.778 -29.707 1.00 91.56 452 TYR A O 1
ATOM 3604 N N . GLY A 1 453 ? 7.837 -2.617 -30.789 1.00 95.56 453 GLY A N 1
ATOM 3605 C CA . GLY A 1 453 ? 7.330 -3.632 -29.873 1.00 95.56 453 GLY A CA 1
ATOM 3606 C C . GLY A 1 453 ? 8.496 -4.336 -29.182 1.00 95.56 453 GLY A C 1
ATOM 3607 O O . GLY A 1 453 ? 9.542 -4.554 -29.794 1.00 95.56 453 GLY A O 1
ATOM 3608 N N . GLU A 1 454 ? 8.332 -4.686 -27.912 1.00 96.31 454 GLU A N 1
ATOM 3609 C CA . GLU A 1 454 ? 9.333 -5.402 -27.123 1.00 96.31 454 GLU A CA 1
ATOM 3610 C C . GLU A 1 454 ? 8.694 -6.580 -26.386 1.00 96.31 454 GLU A C 1
ATOM 3612 O O . GLU A 1 454 ? 7.630 -6.451 -25.781 1.00 96.31 454 GLU A O 1
ATOM 3617 N N . ALA A 1 455 ? 9.388 -7.715 -26.399 1.00 98.19 455 ALA A N 1
ATOM 3618 C CA . ALA A 1 455 ? 9.169 -8.810 -25.467 1.00 98.19 455 ALA A CA 1
ATOM 3619 C C . ALA A 1 455 ? 10.425 -8.983 -24.609 1.00 98.19 455 ALA A C 1
ATOM 3621 O O . ALA A 1 455 ? 11.543 -8.905 -25.120 1.00 98.19 455 ALA A O 1
ATOM 3622 N N . LEU A 1 456 ? 10.263 -9.226 -23.311 1.00 97.25 456 LEU A N 1
ATOM 3623 C CA . LEU A 1 456 ? 11.374 -9.425 -22.387 1.00 97.25 456 LEU A CA 1
ATOM 3624 C C . LEU A 1 456 ? 11.129 -10.604 -21.450 1.00 97.25 456 LEU A C 1
ATOM 3626 O O . LEU A 1 456 ? 10.015 -10.842 -20.992 1.00 97.25 456 LEU A O 1
ATOM 3630 N N . GLY A 1 457 ? 12.200 -11.329 -21.152 1.00 98.31 457 GLY A N 1
ATOM 3631 C CA . GLY A 1 457 ? 12.264 -12.366 -20.134 1.00 98.31 457 GLY A CA 1
ATOM 3632 C C . GLY A 1 457 ? 13.303 -11.994 -19.082 1.00 98.31 457 GLY A C 1
ATOM 3633 O O . GLY A 1 457 ? 14.398 -11.540 -19.419 1.00 98.31 457 GLY A O 1
ATOM 3634 N N . ARG A 1 458 ? 12.974 -12.185 -17.805 1.00 97.94 458 ARG A N 1
ATOM 3635 C CA . ARG A 1 458 ? 13.873 -11.958 -16.671 1.00 97.94 458 ARG A CA 1
ATOM 3636 C C . ARG A 1 458 ? 13.982 -13.197 -15.809 1.00 97.94 458 ARG A C 1
ATOM 3638 O O . ARG A 1 458 ? 12.984 -13.857 -15.539 1.00 97.94 458 ARG A O 1
ATOM 3645 N N . PHE A 1 459 ? 15.185 -13.441 -15.317 1.00 98.31 459 PHE A N 1
ATOM 3646 C CA . PHE A 1 459 ? 15.446 -14.372 -14.233 1.00 98.31 459 PHE A CA 1
ATOM 3647 C C . PHE A 1 459 ? 16.081 -13.596 -13.083 1.00 98.31 459 PHE A C 1
ATOM 3649 O O . PHE A 1 459 ? 17.137 -12.988 -13.258 1.00 98.31 459 PHE A O 1
ATOM 3656 N N . GLY A 1 460 ? 15.431 -13.582 -11.925 1.00 97.62 460 GLY A N 1
ATOM 3657 C CA . GLY A 1 460 ? 15.823 -12.766 -10.785 1.00 97.62 460 GLY A CA 1
ATOM 3658 C C . GLY A 1 460 ? 16.228 -13.582 -9.564 1.00 97.62 460 GLY A C 1
ATOM 3659 O O . GLY A 1 460 ? 15.592 -14.582 -9.236 1.00 97.62 460 GLY A O 1
ATOM 3660 N N . LEU A 1 461 ? 17.249 -13.098 -8.861 1.00 97.00 461 LEU A N 1
ATOM 3661 C CA . LEU A 1 461 ? 17.678 -13.520 -7.534 1.00 97.00 461 LEU A CA 1
ATOM 3662 C C . LEU A 1 461 ? 17.341 -12.411 -6.530 1.00 97.00 461 LEU A C 1
ATOM 3664 O O . LEU A 1 461 ? 17.933 -11.331 -6.544 1.00 97.00 461 LEU A O 1
ATOM 3668 N N . MET A 1 462 ? 16.397 -12.684 -5.640 1.00 95.69 462 MET A N 1
ATOM 3669 C CA . MET A 1 462 ? 16.007 -11.779 -4.568 1.00 95.69 462 MET A CA 1
ATOM 3670 C C . MET A 1 462 ? 16.975 -11.906 -3.390 1.00 95.69 462 MET A C 1
ATOM 3672 O O . MET A 1 462 ? 17.097 -12.972 -2.776 1.00 95.69 462 MET A O 1
ATOM 3676 N N . LEU A 1 463 ? 17.650 -10.809 -3.056 1.00 94.62 463 LEU A N 1
ATOM 3677 C CA . LEU A 1 463 ? 18.558 -10.736 -1.906 1.00 94.62 463 LEU A CA 1
ATOM 3678 C C . LEU A 1 463 ? 17.828 -10.239 -0.656 1.00 94.62 463 LEU A C 1
ATOM 3680 O O . LEU A 1 463 ? 18.148 -10.641 0.460 1.00 94.62 463 LEU A O 1
ATOM 3684 N N . SER A 1 464 ? 16.807 -9.407 -0.848 1.00 94.56 464 SER A N 1
ATOM 3685 C CA . SER A 1 464 ? 15.866 -8.992 0.186 1.00 94.56 464 SER A CA 1
ATOM 3686 C C . SER A 1 464 ? 14.465 -8.838 -0.424 1.00 94.56 464 SER A C 1
ATOM 3688 O O . SER A 1 464 ? 14.321 -8.871 -1.647 1.00 94.56 464 SER A O 1
ATOM 3690 N N . PRO A 1 465 ? 13.410 -8.647 0.388 1.00 92.00 465 PRO A N 1
ATOM 3691 C CA . PRO A 1 465 ? 12.068 -8.388 -0.137 1.00 92.00 465 PRO A CA 1
ATOM 3692 C C . PRO A 1 465 ? 11.964 -7.131 -1.018 1.00 92.00 465 PRO A C 1
ATOM 3694 O O . PRO A 1 465 ? 11.029 -7.025 -1.805 1.00 92.00 465 PRO A O 1
ATOM 3697 N N . ASN A 1 466 ? 12.908 -6.193 -0.887 1.00 94.31 466 ASN A N 1
ATOM 3698 C CA . ASN A 1 466 ? 12.919 -4.911 -1.593 1.00 94.31 466 ASN A CA 1
ATOM 3699 C C . ASN A 1 466 ? 14.079 -4.793 -2.597 1.00 94.31 466 ASN A C 1
ATOM 3701 O O . ASN A 1 466 ? 14.191 -3.763 -3.255 1.00 94.31 466 ASN A O 1
ATOM 3705 N N . PHE A 1 467 ? 14.947 -5.808 -2.710 1.00 96.69 467 PHE A N 1
ATOM 3706 C CA . PHE A 1 467 ? 16.111 -5.782 -3.596 1.00 96.69 467 PHE A CA 1
ATOM 3707 C C . PHE A 1 467 ? 16.324 -7.110 -4.322 1.00 96.69 467 PHE A C 1
ATOM 3709 O O . PHE A 1 467 ? 16.445 -8.177 -3.707 1.00 96.69 467 PHE A O 1
ATOM 3716 N N . GLN A 1 468 ? 16.437 -7.027 -5.643 1.00 97.12 468 GLN A N 1
ATOM 3717 C CA . GLN A 1 468 ? 16.613 -8.164 -6.538 1.00 97.12 468 GLN A CA 1
ATOM 3718 C C . GLN A 1 468 ? 17.684 -7.840 -7.580 1.00 97.12 468 GLN A C 1
ATOM 3720 O O . GLN A 1 468 ? 17.689 -6.758 -8.159 1.00 97.12 468 GLN A O 1
ATOM 3725 N N . LEU A 1 469 ? 18.568 -8.796 -7.852 1.00 98.38 469 LEU A N 1
ATOM 3726 C CA . LEU A 1 469 ? 19.427 -8.787 -9.036 1.00 98.38 469 LEU A CA 1
ATOM 3727 C C . LEU A 1 469 ? 18.774 -9.640 -10.116 1.00 98.38 469 LEU A C 1
ATOM 3729 O O . LEU A 1 469 ? 18.169 -10.662 -9.796 1.00 98.38 469 LEU A O 1
ATOM 3733 N N . PHE A 1 470 ? 18.897 -9.271 -11.386 1.00 98.38 470 PHE A N 1
ATOM 3734 C CA . PHE A 1 470 ? 18.318 -10.065 -12.466 1.00 98.38 470 PHE A CA 1
ATOM 3735 C C . PHE A 1 470 ? 19.216 -10.150 -13.694 1.00 98.38 470 PHE A C 1
ATOM 3737 O O . PHE A 1 470 ? 19.956 -9.222 -14.010 1.00 98.38 470 PHE A O 1
ATOM 3744 N N . ALA A 1 471 ? 19.093 -11.265 -14.410 1.00 98.50 471 ALA A N 1
ATOM 3745 C CA . ALA A 1 471 ? 19.479 -11.391 -15.807 1.00 98.50 471 ALA A CA 1
ATOM 3746 C C . ALA A 1 471 ? 18.244 -11.152 -16.686 1.00 98.50 471 ALA A C 1
ATOM 3748 O O . ALA A 1 471 ? 17.141 -11.585 -16.344 1.00 98.50 471 ALA A O 1
ATOM 3749 N N . GLN A 1 472 ? 18.416 -10.461 -17.810 1.00 97.94 472 GLN A N 1
ATOM 3750 C CA . GLN A 1 472 ? 17.341 -10.097 -18.729 1.00 97.94 472 GLN A CA 1
ATOM 3751 C C . GLN A 1 472 ? 17.734 -10.394 -20.173 1.00 97.94 472 GLN A C 1
ATOM 3753 O O . GLN A 1 472 ? 18.796 -9.974 -20.633 1.00 97.94 472 GLN A O 1
ATOM 3758 N N . ALA A 1 473 ? 16.826 -11.028 -20.906 1.00 98.00 473 ALA A N 1
ATOM 3759 C CA . ALA A 1 473 ? 16.833 -11.059 -22.360 1.00 98.00 473 ALA A CA 1
ATOM 3760 C C . ALA A 1 473 ? 15.644 -10.242 -22.882 1.00 98.00 473 ALA A C 1
ATOM 3762 O O . ALA A 1 473 ? 14.551 -10.326 -22.328 1.00 98.00 473 ALA A O 1
ATOM 3763 N N . SER A 1 474 ? 15.834 -9.453 -23.932 1.00 96.88 474 SER A N 1
ATOM 3764 C CA . SER A 1 474 ? 14.747 -8.753 -24.614 1.00 96.88 474 SER A CA 1
ATOM 3765 C C . SER A 1 474 ? 14.905 -8.827 -26.122 1.00 96.88 474 SER A C 1
ATOM 3767 O O . SER A 1 474 ? 16.019 -8.838 -26.640 1.00 96.88 474 SER A O 1
ATOM 3769 N N . TYR A 1 475 ? 13.781 -8.880 -26.822 1.00 96.56 475 TYR A N 1
ATOM 3770 C CA . TYR A 1 475 ? 13.704 -8.822 -28.270 1.00 96.56 475 TYR A CA 1
ATOM 3771 C C . TYR A 1 475 ? 12.877 -7.601 -28.659 1.00 96.56 475 TYR A C 1
ATOM 3773 O O . TYR A 1 475 ? 11.734 -7.468 -28.220 1.00 96.56 475 TYR A O 1
ATOM 3781 N N . THR A 1 476 ? 13.462 -6.701 -29.447 1.00 93.81 476 THR A N 1
ATOM 3782 C CA . THR A 1 476 ? 12.797 -5.493 -29.945 1.00 93.81 476 THR A CA 1
ATOM 3783 C C . THR A 1 476 ? 12.580 -5.586 -31.449 1.00 93.81 476 THR A C 1
ATOM 3785 O O . THR A 1 476 ? 13.509 -5.897 -32.189 1.00 93.81 476 THR A O 1
ATOM 3788 N N . TYR A 1 477 ? 11.375 -5.248 -31.897 1.00 91.56 477 TYR A N 1
ATOM 3789 C CA . TYR A 1 477 ? 11.031 -5.090 -33.305 1.00 91.56 477 TYR A CA 1
ATOM 3790 C C . TYR A 1 477 ? 10.595 -3.648 -33.572 1.00 91.56 477 TYR A C 1
ATOM 3792 O O . TYR A 1 477 ? 9.702 -3.151 -32.884 1.00 91.56 477 TYR A O 1
ATOM 3800 N N . HIS A 1 478 ? 11.208 -2.970 -34.547 1.00 88.88 478 HIS A N 1
ATOM 3801 C CA . HIS A 1 478 ? 10.910 -1.569 -34.843 1.00 88.88 478 HIS A CA 1
ATOM 3802 C C . HIS A 1 478 ? 9.925 -1.437 -36.014 1.00 88.88 478 HIS A C 1
ATOM 3804 O O . HIS A 1 478 ? 10.106 -1.972 -37.108 1.00 88.88 478 HIS A O 1
ATOM 3810 N N . LEU A 1 479 ? 8.865 -0.678 -35.766 1.00 84.25 479 LEU A N 1
ATOM 3811 C CA . LEU A 1 479 ? 7.833 -0.289 -36.714 1.00 84.25 479 LEU A CA 1
ATOM 3812 C C . LEU A 1 479 ? 8.119 1.153 -37.146 1.00 84.25 479 LEU A C 1
ATOM 3814 O O . LEU A 1 479 ? 7.731 2.109 -36.470 1.00 84.25 479 LEU A O 1
ATOM 3818 N N . SER A 1 480 ? 8.828 1.320 -38.258 1.00 70.31 480 SER A N 1
ATOM 3819 C CA . SER A 1 480 ? 9.133 2.645 -38.806 1.00 70.31 480 SER A CA 1
ATOM 3820 C C . SER A 1 480 ? 8.021 3.091 -39.760 1.00 70.31 480 SER A C 1
ATOM 3822 O O . SER A 1 480 ? 7.761 2.422 -40.763 1.00 70.31 480 SER A O 1
ATOM 3824 N N . ALA A 1 481 ? 7.380 4.226 -39.464 1.00 56.56 481 ALA A N 1
ATOM 3825 C CA . ALA A 1 481 ? 6.370 4.849 -40.316 1.00 56.56 481 ALA A CA 1
ATOM 3826 C C . ALA A 1 481 ? 6.924 6.162 -40.898 1.00 56.56 481 ALA A C 1
ATOM 3828 O O . ALA A 1 481 ? 7.071 7.153 -40.184 1.00 56.56 481 ALA A O 1
ATOM 3829 N N . GLY A 1 482 ? 7.247 6.165 -42.193 1.00 55.69 482 GLY A N 1
ATOM 3830 C CA . GLY A 1 482 ? 7.771 7.329 -42.915 1.00 55.69 482 GLY A CA 1
ATOM 3831 C C . GLY A 1 482 ? 8.312 6.963 -44.300 1.00 55.69 482 GLY A C 1
ATOM 3832 O O . GLY A 1 482 ? 8.553 5.787 -44.575 1.00 55.69 482 GLY A O 1
ATOM 3833 N N . GLU A 1 483 ? 8.493 7.972 -45.156 1.00 49.00 483 GLU A N 1
ATOM 3834 C CA . GLU A 1 483 ? 9.036 7.855 -46.527 1.00 49.00 483 GLU A CA 1
ATOM 3835 C C . GLU A 1 483 ? 10.561 7.639 -46.564 1.00 49.00 483 GLU A C 1
ATOM 3837 O O . GLU A 1 483 ? 11.131 7.414 -47.624 1.00 49.00 483 GLU A O 1
ATOM 3842 N N . ILE A 1 484 ? 11.232 7.683 -45.410 1.00 54.38 484 ILE A N 1
ATOM 3843 C CA . ILE A 1 484 ? 12.689 7.572 -45.314 1.00 54.38 484 ILE A CA 1
ATOM 3844 C C . ILE A 1 484 ? 13.084 6.094 -45.172 1.00 54.38 484 ILE A C 1
ATOM 3846 O O . ILE A 1 484 ? 13.028 5.529 -44.073 1.00 54.38 484 ILE A O 1
ATOM 3850 N N . ASP A 1 485 ? 13.533 5.478 -46.268 1.00 60.47 485 ASP A N 1
ATOM 3851 C CA . ASP A 1 485 ? 14.080 4.109 -46.290 1.00 60.47 485 ASP A CA 1
ATOM 3852 C C . ASP A 1 485 ? 15.219 3.914 -45.274 1.00 60.47 485 ASP A C 1
ATOM 3854 O O . ASP A 1 485 ? 15.307 2.878 -44.610 1.00 60.47 485 ASP A O 1
ATOM 3858 N N . PHE A 1 486 ? 16.005 4.965 -45.038 1.00 65.00 486 PHE A N 1
ATOM 3859 C CA . PHE A 1 486 ? 17.128 4.966 -44.102 1.00 65.00 486 PHE A CA 1
ATOM 3860 C C . PHE A 1 486 ? 16.731 4.666 -42.642 1.00 65.00 486 PHE A C 1
ATOM 3862 O O . PHE A 1 486 ? 17.468 4.004 -41.917 1.00 65.00 486 PHE A O 1
ATOM 3869 N N . ALA A 1 487 ? 15.539 5.072 -42.188 1.00 65.06 487 ALA A N 1
ATOM 3870 C CA . ALA A 1 487 ? 15.078 4.770 -40.829 1.00 65.06 487 ALA A CA 1
ATOM 3871 C C . ALA A 1 487 ? 14.707 3.294 -40.641 1.00 65.06 487 ALA A C 1
ATOM 3873 O O . ALA A 1 487 ? 14.896 2.723 -39.564 1.00 65.06 487 ALA A O 1
ATOM 3874 N N . LYS A 1 488 ? 14.143 2.672 -41.681 1.00 66.56 488 LYS A N 1
ATOM 3875 C CA . LYS A 1 488 ? 13.900 1.226 -41.690 1.00 66.56 488 LYS A CA 1
ATOM 3876 C C . LYS A 1 488 ? 15.231 0.490 -41.684 1.00 66.56 488 LYS A C 1
ATOM 3878 O O . LYS A 1 488 ? 15.382 -0.449 -40.911 1.00 66.56 488 LYS A O 1
ATOM 3883 N N . GLU A 1 489 ? 16.196 0.948 -42.473 1.00 73.38 489 GLU A N 1
ATOM 3884 C CA . GLU A 1 489 ? 17.530 0.360 -42.508 1.00 73.38 489 GLU A CA 1
ATOM 3885 C C . GLU A 1 489 ? 18.239 0.469 -41.149 1.00 73.38 489 GLU A C 1
ATOM 3887 O O . GLU A 1 489 ? 18.713 -0.531 -40.626 1.00 73.38 489 GLU A O 1
ATOM 3892 N N . LEU A 1 490 ? 18.218 1.636 -40.503 1.00 76.62 490 LEU A N 1
ATOM 3893 C CA . LEU A 1 490 ? 18.893 1.861 -39.222 1.00 76.62 490 LEU A CA 1
ATOM 3894 C C . LEU A 1 490 ? 18.396 0.949 -38.088 1.00 76.62 490 LEU A C 1
ATOM 3896 O O . LEU A 1 490 ? 19.199 0.411 -37.327 1.00 76.62 490 LEU A O 1
ATOM 3900 N N . PHE A 1 491 ? 17.076 0.809 -37.946 1.00 78.31 491 PHE A N 1
ATOM 3901 C CA . PHE A 1 491 ? 16.466 0.133 -36.795 1.00 78.31 491 PHE A CA 1
ATOM 3902 C C . PHE A 1 491 ? 16.113 -1.339 -37.039 1.00 78.31 491 PHE A C 1
ATOM 3904 O O . PHE A 1 491 ? 15.955 -2.082 -36.065 1.00 78.31 491 PHE A O 1
ATOM 3911 N N . ASN A 1 492 ? 15.984 -1.761 -38.303 1.00 74.38 492 ASN A N 1
ATOM 3912 C CA . ASN A 1 492 ? 15.671 -3.149 -38.657 1.00 74.38 492 ASN A CA 1
ATOM 3913 C C . ASN A 1 492 ? 16.862 -3.917 -39.239 1.00 74.38 492 ASN A C 1
ATOM 3915 O O . ASN A 1 492 ? 16.778 -5.141 -39.345 1.00 74.38 492 ASN A O 1
ATOM 3919 N N . ASN A 1 493 ? 17.975 -3.255 -39.572 1.00 81.56 493 ASN A N 1
ATOM 3920 C CA . ASN A 1 493 ? 19.203 -3.957 -39.922 1.00 81.56 493 ASN A CA 1
ATOM 3921 C C . ASN A 1 493 ? 19.960 -4.371 -38.650 1.00 81.56 493 ASN A C 1
ATOM 3923 O O . ASN A 1 493 ? 20.479 -3.537 -37.899 1.00 81.56 493 ASN A O 1
ATOM 3927 N N . SER A 1 494 ? 20.062 -5.686 -38.442 1.00 77.31 494 SER A N 1
ATOM 3928 C CA . SER A 1 494 ? 20.764 -6.287 -37.305 1.00 77.31 494 SER A CA 1
ATOM 3929 C C . SER A 1 494 ? 22.244 -5.914 -37.226 1.00 77.31 494 SER A C 1
ATOM 3931 O O . SER A 1 494 ? 22.831 -6.001 -36.148 1.00 77.31 494 SER A O 1
ATOM 3933 N N . ASP A 1 495 ? 22.843 -5.479 -38.338 1.00 80.06 495 ASP A N 1
ATOM 3934 C CA . ASP A 1 495 ? 24.228 -5.023 -38.367 1.00 80.06 495 ASP A CA 1
ATOM 3935 C C . ASP A 1 495 ? 24.410 -3.670 -37.677 1.00 80.06 495 ASP A C 1
ATOM 3937 O O . ASP A 1 495 ? 25.499 -3.409 -37.160 1.00 80.06 495 ASP A O 1
ATOM 3941 N N . TYR A 1 496 ? 23.385 -2.807 -37.671 1.00 82.75 496 TYR A N 1
ATOM 3942 C CA . TYR A 1 496 ? 23.421 -1.495 -37.013 1.00 82.75 496 TYR A CA 1
ATOM 3943 C C . TYR A 1 496 ? 22.912 -1.565 -35.576 1.00 82.75 496 TYR A C 1
ATOM 3945 O O . TYR A 1 496 ? 23.535 -0.986 -34.682 1.00 82.75 496 TYR A O 1
ATOM 3953 N N . LEU A 1 497 ? 21.826 -2.303 -35.340 1.00 86.38 497 LEU A N 1
ATOM 3954 C CA . LEU A 1 497 ? 21.239 -2.487 -34.018 1.00 86.38 497 LEU A CA 1
ATOM 3955 C C . LEU A 1 497 ? 20.751 -3.927 -33.855 1.00 86.38 497 LEU A C 1
ATOM 3957 O O . LEU A 1 497 ? 19.828 -4.369 -34.534 1.00 86.38 497 LEU A O 1
ATOM 3961 N N . SER A 1 498 ? 21.330 -4.653 -32.898 1.00 89.69 498 SER A N 1
ATOM 3962 C CA . SER A 1 498 ? 20.853 -5.999 -32.580 1.00 89.69 498 SER A CA 1
ATOM 3963 C C . SER A 1 498 ? 19.420 -5.938 -32.031 1.00 89.69 498 SER A C 1
ATOM 3965 O O . SER A 1 498 ? 19.191 -5.225 -31.046 1.00 89.69 498 SER A O 1
ATOM 3967 N N . PRO A 1 499 ? 18.466 -6.721 -32.572 1.00 91.25 499 PRO A N 1
ATOM 3968 C CA . PRO A 1 499 ? 17.121 -6.813 -32.006 1.00 91.25 499 PRO A CA 1
ATOM 3969 C C . PRO A 1 499 ? 17.117 -7.552 -30.661 1.00 91.25 499 PRO A C 1
ATOM 3971 O O . PRO A 1 499 ? 16.248 -7.304 -29.828 1.00 91.25 499 PRO A O 1
ATOM 3974 N N . LEU A 1 500 ? 18.102 -8.430 -30.425 1.00 95.06 500 LEU A N 1
ATOM 3975 C CA . LEU A 1 500 ? 18.277 -9.165 -29.175 1.00 95.06 500 LEU A CA 1
ATOM 3976 C C . LEU A 1 500 ? 19.208 -8.405 -28.221 1.00 95.06 500 LEU A C 1
ATOM 3978 O O . LEU A 1 500 ? 20.365 -8.121 -28.548 1.00 95.06 500 LEU A O 1
ATOM 3982 N N . GLY A 1 501 ? 18.709 -8.137 -27.019 1.00 95.25 501 GLY A N 1
ATOM 3983 C CA . GLY A 1 501 ? 19.465 -7.614 -25.890 1.00 95.25 501 GLY A CA 1
ATOM 3984 C C . GLY A 1 501 ? 19.590 -8.656 -24.795 1.00 95.25 501 GLY A C 1
ATOM 3985 O O . GLY A 1 501 ? 18.581 -9.152 -24.309 1.00 95.25 501 GLY A O 1
ATOM 3986 N N . ILE A 1 502 ? 20.806 -8.965 -24.354 1.00 97.00 502 ILE A N 1
ATOM 3987 C CA . ILE A 1 502 ? 21.046 -9.828 -23.188 1.00 97.00 502 ILE A CA 1
ATOM 3988 C C . ILE A 1 502 ? 21.846 -9.033 -22.170 1.00 97.00 502 ILE A C 1
ATOM 3990 O O . ILE A 1 502 ? 22.778 -8.321 -22.535 1.00 97.00 502 ILE A O 1
ATOM 3994 N N . GLY A 1 503 ? 21.497 -9.130 -20.894 1.00 96.81 503 GLY A N 1
ATOM 3995 C CA . GLY A 1 503 ? 22.243 -8.435 -19.862 1.00 96.81 503 GLY A CA 1
ATOM 3996 C C . GLY A 1 503 ? 21.698 -8.629 -18.467 1.00 96.81 503 GLY A C 1
ATOM 3997 O O . GLY A 1 503 ? 21.085 -9.650 -18.163 1.00 96.81 503 GLY A O 1
ATOM 3998 N N . ILE A 1 504 ? 21.971 -7.649 -17.618 1.00 98.38 504 ILE A N 1
ATOM 3999 C CA . ILE A 1 504 ? 21.728 -7.709 -16.182 1.00 98.38 504 ILE A CA 1
ATOM 4000 C C . ILE A 1 504 ? 21.175 -6.384 -15.666 1.00 98.38 504 ILE A C 1
ATOM 4002 O O . ILE A 1 504 ? 21.299 -5.338 -16.304 1.00 98.38 504 ILE A O 1
ATOM 4006 N N . GLY A 1 505 ? 20.593 -6.423 -14.479 1.00 97.94 505 GLY A N 1
ATOM 4007 C CA . GLY A 1 505 ? 20.171 -5.230 -13.768 1.00 97.94 505 GLY A CA 1
ATOM 4008 C C . GLY A 1 505 ? 19.872 -5.512 -12.308 1.00 97.94 505 GLY A C 1
ATOM 4009 O O . GLY A 1 505 ? 20.057 -6.626 -11.807 1.00 97.94 505 GLY A O 1
ATOM 4010 N N . ALA A 1 506 ? 19.405 -4.474 -11.632 1.00 98.19 506 ALA A N 1
ATOM 4011 C CA . ALA A 1 506 ? 18.931 -4.543 -10.262 1.00 98.19 506 ALA A CA 1
ATOM 4012 C C . ALA A 1 506 ? 17.537 -3.927 -10.184 1.00 98.19 506 ALA A C 1
ATOM 4014 O O . ALA A 1 506 ? 17.226 -3.032 -10.960 1.00 98.19 506 ALA A O 1
ATOM 4015 N N . LYS A 1 507 ? 16.706 -4.401 -9.259 1.00 97.81 507 LYS A N 1
ATOM 4016 C CA . LYS A 1 507 ? 15.365 -3.886 -8.971 1.00 97.81 507 LYS A CA 1
ATOM 4017 C C . LYS A 1 507 ? 15.288 -3.506 -7.498 1.00 97.81 507 LYS A C 1
ATOM 4019 O O . LYS A 1 507 ? 15.610 -4.324 -6.634 1.00 97.81 507 LYS A O 1
ATOM 4024 N N . VAL A 1 508 ? 14.846 -2.279 -7.233 1.00 97.50 508 VAL A N 1
ATOM 4025 C CA . VAL A 1 508 ? 14.550 -1.754 -5.893 1.00 97.50 508 VAL A CA 1
ATOM 4026 C C . VAL A 1 508 ? 13.048 -1.497 -5.794 1.00 97.50 508 VAL A C 1
ATOM 4028 O O . VAL A 1 508 ? 12.509 -0.783 -6.637 1.00 97.50 508 VAL A O 1
ATOM 4031 N N . SER A 1 509 ? 12.379 -2.067 -4.791 1.00 93.94 509 SER A N 1
ATOM 4032 C CA . SER A 1 509 ? 10.925 -1.944 -4.578 1.00 93.94 509 SER A CA 1
ATOM 4033 C C . SER A 1 509 ? 10.587 -1.078 -3.364 1.00 93.94 509 SER A C 1
ATOM 4035 O O . SER A 1 509 ? 11.258 -1.183 -2.333 1.00 93.94 509 SER A O 1
ATOM 4037 N N . PHE A 1 510 ? 9.528 -0.271 -3.481 1.00 89.19 510 PHE A N 1
ATOM 4038 C CA . PHE A 1 510 ? 9.105 0.738 -2.503 1.00 89.19 510 PHE A CA 1
ATOM 4039 C C . PHE A 1 510 ? 7.660 0.547 -2.038 1.00 89.19 510 PHE A C 1
ATOM 4041 O O . PHE A 1 510 ? 6.808 0.124 -2.854 1.00 89.19 510 PHE A O 1
#

Foldseek 3Di:
DDPVVQVVLVVVFPDPPPDPPPQQFLADPVLVDQDQAFFQFAEEEAEEEEQPGDPVPVDPDDDFLSHHYQDFPHRYDYDNVVPDPPVVVCVVVLVLLSLVCSCFVDDPPQFTDLVSLLVSLQQRDDLVQQVVQVVDPNRRDSSVSSLVNSQSYKYKYKYKDFDADPVRDFDADPVRHGDIDMKIWMKTWPCDPVQVVCLVVPQRSPRCSSVPGRTDIGTRDIDDPLCCCARHSSNKDKHFFADVVFTWTPAAVSNNAFFFFKWFWWDFDDDPNDTDIDGAFMKTWAPQGFDSSDGHPSDDPRITTIDTAAGDGHDGGIMIITHRFPQKKKKWWDWPFKTWIKIWGDPSPGHQKIKIKIKIWTWFWAWEQEPVRDTDTDTGTQKYWYDDPVDDPVCSCPPGIKGKMWIKMWMKGWDDDDRFKIKMKIKIKTWMDIDDQPDDPDDDRFPWTKMKIKIKMWIWGHPDSFKIKIKMKMFMDIDTDGPDPVVCCCRVPCNGGNRIITTIIMMGGD

Secondary structure (DSSP, 8-state):
--THHHHHHHHTT------------B--TTTTS--SS-PPPEEEEEEEEETT--GGGS--PPPPTTSEE---S--EEEE-TTT--HHHHHHHTTHHHHHHHHHS--EETTEE--HHHHHHHHHH--HHHHHHHHHSTT---HHHHHHHHHTTEEEEEEEEEEPB-TTSPBPB-TTSPBPEEEEEEEEEE---HHHHHHHHHHTTTSTTHHHHS---EEEEEE--HHHHHHHBGGGS-EEE--EETTEEES-BGGGT--TT-EEEEEEEEEETTEEEEEEEEEEEE-S--B---SPP-S-----EEEEEEEES---TT-EEEE-----EEEEEEEETTEEEEEEEEE-SSSTTEEEEEEEEEEEEEEEEEETT--EEEEEEESEEEEE-TTS-HHHHHHHSEEEEEEEEEEEEEEEEETTTEEEEEEEEEEEEEESS----SSSS----EEEEEEEEEEEEEEEETTEEEEEEEEEEEEEEESS-HHHHHHHH-TTTS-SEEEEEEEEEE-

Mean predicted aligned error: 9.68 Å

pLDDT: mean 84.76, std 16.97, range [25.31, 98.5]

Organism: NCBI:txid1015

Radius of gyration: 30.34 Å; Cα contacts (8 Å, |Δi|>4): 1111; chains: 1; bounding box: 70×65×88 Å